Protein AF-A0A6G1SB23-F1 (afdb_monomer)

pLDDT: mean 74.41, std 27.85, range [24.0, 98.88]

Sequence (438 aa):
SGSYIVFDTTGQRRIGVFKPKDEEPYGRLNPKWTKWMHKLCCPCCFGRSCLVPNQGYLSEASAYVVDRKLKLGIVPKTRVVRLFSKTFNYSAIDRAKANTKREVSERFPKVGKHFNRIGLPPKVGSFQLFVENYEDAAIWLRRFEEFPPEPDVKAEFQRQFERLVILDYIIRNTDRGNDNWLIYYDVKPTKTVNGHTGSINNAKSARMGAGDPSNSTVVVVNEAPSSIATSNNLILDTGSTPPSAPSPGDKPKDQSMSQQIVTGDIVGGSQSNEQNNQAGGGDVTSQPEPPVIRIAAIDNGLAFPFKHPDEWRAYPYYWAWLPYAKIPFSQESRKQFYPLLTDMNFVQELCDELYEVFSKDGGFDKKVFEKQMSVLRGQILNLTQALKEGKTPFQLVQMPPILVERRPTSSANRGRLRSMTDNFTQSFQKTAPFFTWC

Organism: NCBI:txid561515

Solvent-accessible surface area (backbone atoms only — not comparable to full-atom values): 27534 Å² total; per-residue (Å²): 130,48,66,41,83,36,55,45,97,84,64,79,47,72,53,23,41,39,30,39,36,49,48,32,93,65,11,86,75,43,84,52,70,67,54,58,56,40,54,74,77,39,70,82,81,68,76,67,86,35,45,70,81,63,42,33,31,51,24,32,21,42,50,24,50,52,25,60,76,71,65,58,79,28,42,52,65,30,38,74,45,74,51,64,56,93,86,55,96,68,55,71,65,52,52,50,53,20,50,52,45,43,52,45,26,73,76,36,55,80,62,30,74,71,49,95,68,73,51,67,75,64,42,50,20,17,37,28,45,53,76,82,84,53,42,44,30,52,59,53,56,57,46,38,73,80,53,66,65,56,72,69,52,45,52,46,43,50,54,43,48,52,44,50,52,54,51,39,49,38,41,47,40,50,62,45,47,51,73,39,28,27,36,31,69,50,82,70,81,74,82,77,80,86,86,78,94,74,89,78,75,93,73,89,85,84,84,90,87,90,90,87,89,84,88,87,84,89,88,88,85,88,83,86,87,80,90,84,88,85,88,88,88,84,86,88,89,81,88,80,86,87,90,85,85,85,88,86,88,83,85,88,88,83,84,89,86,88,83,85,91,86,88,85,88,89,90,87,87,84,90,87,83,91,82,88,82,82,90,79,95,68,87,76,77,74,70,80,76,76,68,50,62,48,49,38,55,46,81,43,41,53,31,55,27,46,44,80,60,55,82,97,54,61,49,64,60,51,60,48,79,39,76,75,16,72,44,51,58,50,72,65,57,31,68,65,45,38,65,51,59,68,33,65,65,55,52,48,50,51,53,51,59,45,46,70,55,52,65,72,42,94,82,57,49,72,72,56,49,53,31,20,49,10,32,30,46,16,34,36,52,54,50,36,51,28,44,74,73,47,38,21,57,36,58,52,74,68,49,82,68,40,34,35,39,72,57,79,81,67,89,84,65,93,80,68,95,68,62,79,76,78,43,55,45,81,43,68,73,81,80,75,71,94,74,79,86,128

Radius of gyration: 32.88 Å; Cα contacts (8 Å, |Δi|>4): 496; chains: 1; bounding box: 88×98×89 Å

Nearest PDB structures (foldseek):
  4hnd-assembly1_A  TM=9.185E-01  e=6.916E-35  Homo sapiens
  5i0n-assembly1_A  TM=6.750E-01  e=3.448E-31  Homo sapiens
  4pla-assembly1_A  TM=6.593E-01  e=2.216E-31  Homo sapiens
  4yc4-assembly1_A  TM=6.651E-01  e=5.366E-31  Homo sapiens
  4wtv-assembly2_B  TM=6.373E-01  e=1.952E-29  Homo sapiens

Secondary structure (DSSP, 8-state):
---EEEE-TTSSSEEEEEEEGGGSTTSTT---HHHHHHHHH-TTTSS-TTSPTT-HHHHHHHHHHHHHHHT---SPPEEEEEE--TTS---HHHHHHHHHHHHHHHH-HHHHTT-S--SPPPEEEEEEE--SS-EEHHHHHHHHHHSPPPHHHHHHHHHHHHHHHHHHHHTT-S---TTSEEEEEE-PPP------------------------------------------------------------------------------------------------PPPPPEEEEEE---TT---SSPPPGGG----GGGGSGGGGSPPPHHHHHHHHHHHH-HHHHHHHHHHHHHHHTTSTT--HHHHHHHHHHHHHHHHHHHHHHHHT--HHHHHTSPPEEEEEPP--TT-TT----GGGGEEEEE-----S----

Mean predicted aligned error: 15.55 Å

Foldseek 3Di:
DQKDFDDDPVNPDGWWIWGFLQSPCQHPLNDDPVVVVCCVPPVPPDDQPLDDPSCLQLLLQLLVLVCVLLVLPFAAHKDKDWDDDPPHDDDPVQVVVLVVLVVCCVVPVVVNVPPPDHHGGTTIGMIGTDDPQWDQQVVVLVVCVVPPDDPVQVVVVLSQVVSVLLSCLLQVFLDADSRQKIKHWDPDDDPPPDDDDDDDDDDDDDDDDDDDDDDDDDDDDDDDDDDDDDDDDDDDDDDDDDDDDDDDDDDDDDDDDDDDDDDDDDDDDDDDDDDDDDDDDDDPPPDPPDIDMHMHRHSSSRTLGLAQGAPVRRSDNNCLPPPSQQAFDDPVCLVSPLVQLPDPVNLVVSLVVSCVSQVPDPPRDPVSSQSSSQQSNQSSVLVNVSSVVRHGSNVSRVDFRKGKHFAPPDPPDPDDDDDPVVGIDIDGDDRDPPDDDD

InterPro domains:
  IPR000403 Phosphatidylinositol 3-/4-kinase, catalytic domain [PF00454] (4-188)
  IPR000403 Phosphatidylinositol 3-/4-kinase, catalytic domain [PF00454] (294-374)
  IPR000403 Phosphatidylinositol 3-/4-kinase, catalytic domain [PS50290] (1-406)
  IPR039756 Type II phosphatidylinositol 4-kinase Lsb6/PI4K2 [PTHR12865] (1-438)

Structure (mmCIF, N/CA/C/O backbone):
data_AF-A0A6G1SB23-F1
#
_entry.id   AF-A0A6G1SB23-F1
#
loop_
_atom_site.group_PDB
_atom_site.id
_atom_site.type_symbol
_atom_site.label_atom_id
_atom_site.label_alt_id
_atom_site.label_comp_id
_atom_site.label_asym_id
_atom_site.label_entity_id
_atom_site.label_seq_id
_atom_site.pdbx_PDB_ins_code
_atom_site.Cartn_x
_atom_site.Cartn_y
_atom_site.Cartn_z
_atom_site.occupancy
_atom_site.B_iso_or_equiv
_atom_site.auth_seq_id
_atom_site.auth_comp_id
_atom_site.auth_asym_id
_atom_site.auth_atom_id
_atom_site.pdbx_PDB_model_num
ATOM 1 N N . SER A 1 1 ? 4.198 10.194 -16.851 1.00 59.84 1 SER A N 1
ATOM 2 C CA . SER A 1 1 ? 3.520 9.203 -15.994 1.00 59.84 1 SER A CA 1
ATOM 3 C C . SER A 1 1 ? 4.201 7.861 -16.219 1.00 59.84 1 SER A C 1
ATOM 5 O O . SER A 1 1 ? 4.374 7.481 -17.364 1.00 59.84 1 SER A O 1
ATOM 7 N N . GLY A 1 2 ? 4.695 7.204 -15.164 1.00 85.56 2 GLY A N 1
ATOM 8 C CA . GLY A 1 2 ? 5.437 5.930 -15.246 1.00 85.56 2 GLY A CA 1
ATOM 9 C C . GLY A 1 2 ? 4.544 4.699 -15.051 1.00 85.56 2 GLY A C 1
ATOM 10 O O . GLY A 1 2 ? 4.944 3.758 -14.375 1.00 85.56 2 GLY A O 1
ATOM 11 N N . SER A 1 3 ? 3.317 4.741 -15.574 1.00 93.25 3 SER A N 1
ATOM 12 C CA . SER A 1 3 ? 2.281 3.720 -15.372 1.00 93.25 3 SER A CA 1
ATOM 13 C C . SER A 1 3 ? 1.598 3.419 -16.701 1.00 93.25 3 SER A C 1
ATOM 15 O O . SER A 1 3 ? 1.282 4.343 -17.448 1.00 93.25 3 SER A O 1
ATOM 17 N N . TYR A 1 4 ? 1.339 2.143 -16.974 1.00 96.38 4 TYR A N 1
ATOM 18 C CA . TYR A 1 4 ? 0.784 1.665 -18.238 1.00 96.38 4 TYR A CA 1
ATOM 19 C C . TYR A 1 4 ? -0.434 0.783 -17.988 1.00 96.38 4 TYR A C 1
ATOM 21 O O . TYR A 1 4 ? -0.367 -0.138 -17.176 1.00 96.38 4 TYR A O 1
ATOM 29 N N . ILE A 1 5 ? -1.524 1.023 -18.716 1.00 96.88 5 ILE A N 1
ATOM 30 C CA . ILE A 1 5 ? -2.647 0.083 -18.777 1.00 96.88 5 ILE A CA 1
ATOM 31 C C . ILE A 1 5 ? -2.253 -1.046 -19.727 1.00 96.88 5 ILE A C 1
ATOM 33 O O . ILE A 1 5 ? -1.847 -0.801 -20.863 1.00 96.88 5 ILE A O 1
ATOM 37 N N . VAL A 1 6 ? -2.356 -2.280 -19.248 1.00 97.06 6 VAL A N 1
ATOM 38 C CA . VAL A 1 6 ? -2.087 -3.486 -20.024 1.00 97.06 6 VAL A CA 1
ATOM 39 C C . VAL A 1 6 ? -3.413 -4.062 -20.492 1.00 97.06 6 VAL A C 1
ATOM 41 O O . VAL A 1 6 ? -4.337 -4.233 -19.694 1.00 97.06 6 VAL A O 1
ATOM 44 N N . PHE A 1 7 ? -3.486 -4.352 -21.786 1.00 96.50 7 PHE A N 1
ATOM 45 C CA . PHE A 1 7 ? -4.643 -4.956 -22.431 1.00 96.50 7 PHE A CA 1
ATOM 46 C C . PHE A 1 7 ? -4.407 -6.446 -22.685 1.00 96.50 7 PHE A C 1
ATOM 48 O O . PHE A 1 7 ? -3.265 -6.913 -22.700 1.00 96.50 7 PHE A O 1
ATOM 55 N N . ASP A 1 8 ? -5.494 -7.187 -22.852 1.00 94.62 8 ASP A N 1
ATOM 56 C CA . ASP A 1 8 ? -5.469 -8.563 -23.330 1.00 94.62 8 ASP A CA 1
ATOM 57 C C . ASP A 1 8 ? -4.979 -8.660 -24.789 1.00 94.62 8 ASP A C 1
ATOM 59 O O . ASP A 1 8 ? -4.670 -7.663 -25.444 1.00 94.62 8 ASP A O 1
ATOM 63 N N . THR A 1 9 ? -4.902 -9.881 -25.320 1.00 91.81 9 THR A N 1
ATOM 64 C CA . THR A 1 9 ? -4.435 -10.121 -26.695 1.00 91.81 9 THR A CA 1
ATOM 65 C C . THR A 1 9 ? -5.366 -9.541 -27.759 1.00 91.81 9 THR A C 1
ATOM 67 O O . THR A 1 9 ? -4.907 -9.287 -28.870 1.00 91.81 9 THR A O 1
ATOM 70 N N . THR A 1 10 ? -6.644 -9.313 -27.436 1.00 93.81 10 THR A N 1
ATOM 71 C CA . THR A 1 10 ? -7.612 -8.682 -28.347 1.00 93.81 10 THR A CA 1
ATOM 72 C C . THR A 1 10 ? -7.514 -7.154 -28.350 1.00 93.81 10 THR A C 1
ATOM 74 O O . THR A 1 10 ? -8.002 -6.510 -29.276 1.00 93.81 10 THR A O 1
ATOM 77 N N . GLY A 1 11 ? -6.878 -6.563 -27.333 1.00 90.69 11 GLY A N 1
ATOM 78 C CA . GLY A 1 11 ? -6.785 -5.116 -27.151 1.00 90.69 11 GLY A CA 1
ATOM 79 C C . GLY A 1 11 ? -8.066 -4.471 -26.614 1.00 90.69 11 GLY A C 1
ATOM 80 O O . GLY A 1 11 ? -8.110 -3.251 -26.471 1.00 90.69 11 GLY A O 1
ATOM 81 N N . GLN A 1 12 ? -9.104 -5.256 -26.314 1.00 91.12 12 GLN A N 1
ATOM 82 C CA . GLN A 1 12 ? -10.407 -4.740 -25.891 1.00 91.12 12 GLN A CA 1
ATOM 83 C C . GLN A 1 12 ? -10.517 -4.631 -24.373 1.00 91.12 12 GLN A C 1
ATOM 85 O O . GLN A 1 12 ? -11.154 -3.709 -23.860 1.00 91.12 12 GLN A O 1
ATOM 90 N N . ARG A 1 13 ? -9.880 -5.547 -23.635 1.00 94.62 13 ARG A N 1
ATOM 91 C CA . ARG A 1 13 ? -10.046 -5.645 -22.185 1.00 94.62 13 ARG A CA 1
ATOM 92 C C . ARG A 1 13 ? -8.802 -5.177 -21.449 1.00 94.62 13 ARG A C 1
ATOM 94 O O . ARG A 1 13 ? -7.698 -5.649 -21.708 1.00 94.62 13 ARG A O 1
ATOM 101 N N . ARG A 1 14 ? -8.986 -4.296 -20.463 1.00 96.62 14 ARG A N 1
ATOM 102 C CA . ARG A 1 14 ? -7.931 -3.906 -19.516 1.00 96.62 14 ARG A CA 1
ATOM 103 C C . ARG A 1 14 ? -7.713 -5.050 -18.527 1.00 96.62 14 ARG A C 1
ATOM 105 O O . ARG A 1 14 ? -8.637 -5.427 -17.818 1.00 96.62 14 ARG A O 1
ATOM 112 N N . ILE A 1 15 ? -6.503 -5.596 -18.471 1.00 97.00 15 ILE A N 1
ATOM 113 C CA . ILE A 1 15 ? -6.169 -6.734 -17.596 1.00 97.00 15 ILE A CA 1
ATOM 114 C C . ILE A 1 15 ? -5.328 -6.328 -16.388 1.00 97.00 15 ILE A C 1
ATOM 116 O O . ILE A 1 15 ? -5.325 -7.019 -15.368 1.00 97.00 15 ILE A O 1
ATOM 120 N N . GLY A 1 16 ? -4.611 -5.209 -16.478 1.00 97.38 16 GLY A N 1
ATOM 121 C CA . GLY A 1 16 ? -3.770 -4.758 -15.382 1.00 97.38 16 GLY A CA 1
ATOM 122 C C . GLY A 1 16 ? -3.152 -3.389 -15.580 1.00 97.38 16 GLY A C 1
ATOM 123 O O . GLY A 1 16 ? -3.244 -2.780 -16.644 1.00 97.38 16 GLY A O 1
ATOM 124 N N . VAL A 1 17 ? -2.489 -2.927 -14.529 1.00 97.75 17 VAL A N 1
ATOM 125 C CA . VAL A 1 17 ? -1.650 -1.734 -14.526 1.00 97.75 17 VAL A CA 1
ATOM 126 C C . VAL A 1 17 ? -0.216 -2.170 -14.266 1.00 97.75 17 VAL A C 1
ATOM 128 O O . VAL A 1 17 ? 0.064 -2.845 -13.275 1.00 97.75 17 VAL A O 1
ATOM 131 N N . PHE A 1 18 ? 0.695 -1.785 -15.158 1.00 98.19 18 PHE A N 1
ATOM 132 C CA . PHE A 1 18 ? 2.123 -2.044 -15.036 1.00 98.19 18 PHE A CA 1
ATOM 133 C C . PHE A 1 18 ? 2.889 -0.756 -14.724 1.00 98.19 18 PHE A C 1
ATOM 135 O O . PHE A 1 18 ? 2.779 0.221 -15.468 1.00 98.19 18 PHE A O 1
ATOM 142 N N . LYS A 1 19 ? 3.688 -0.754 -13.651 1.00 96.31 19 LYS A N 1
ATOM 143 C CA . LYS A 1 19 ? 4.552 0.371 -13.253 1.00 96.31 19 LYS A CA 1
ATOM 144 C C . LYS A 1 19 ? 6.025 -0.066 -13.294 1.00 96.31 19 LYS A C 1
ATOM 146 O O . LYS A 1 19 ? 6.456 -0.809 -12.405 1.00 96.31 19 LYS A O 1
ATOM 15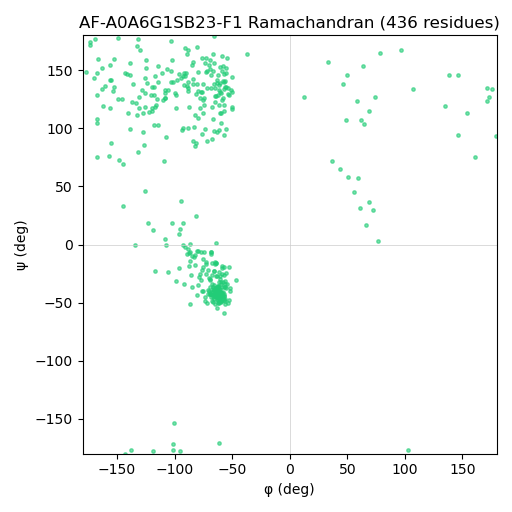1 N N . PRO A 1 20 ? 6.807 0.318 -14.323 1.00 95.81 20 PRO A N 1
ATOM 152 C CA . PRO A 1 20 ? 8.205 -0.081 -14.449 1.00 95.81 20 PRO A CA 1
ATOM 153 C C . PRO A 1 20 ? 9.092 0.633 -13.425 1.00 95.81 20 PRO A C 1
ATOM 155 O O . PRO A 1 20 ? 9.042 1.856 -13.301 1.00 95.81 20 PRO A O 1
ATOM 158 N N . LYS A 1 21 ? 9.982 -0.119 -12.767 1.00 93.19 21 LYS A N 1
ATOM 159 C CA . LYS A 1 21 ? 10.948 0.396 -11.781 1.00 93.19 21 LYS A CA 1
ATOM 160 C C . LYS A 1 21 ? 11.764 1.565 -12.335 1.00 93.19 21 LYS A C 1
ATOM 162 O O . LYS A 1 21 ? 11.947 2.584 -11.686 1.00 93.19 21 LYS A O 1
ATOM 167 N N . ASP A 1 22 ? 12.296 1.423 -13.544 1.00 88.88 22 ASP A N 1
ATOM 168 C CA . ASP A 1 22 ? 13.233 2.386 -14.129 1.00 88.88 22 ASP A CA 1
ATOM 169 C C . ASP A 1 22 ? 12.585 3.699 -14.602 1.00 88.88 22 ASP A C 1
ATOM 171 O O . ASP A 1 22 ? 13.314 4.636 -14.938 1.00 88.88 22 ASP A O 1
ATOM 175 N N . GLU A 1 23 ? 11.253 3.783 -14.566 1.00 88.12 23 GLU A N 1
ATOM 176 C CA . GLU A 1 23 ? 10.449 4.957 -14.929 1.00 88.12 23 GLU A CA 1
ATOM 177 C C . GLU A 1 23 ? 9.815 5.664 -13.720 1.00 88.12 23 GLU A C 1
ATOM 179 O O . GLU A 1 23 ? 9.149 6.692 -13.875 1.00 88.12 23 GLU A O 1
ATOM 184 N N . GLU A 1 24 ? 10.045 5.158 -12.504 1.00 81.06 24 GLU A N 1
ATOM 185 C CA . GLU A 1 24 ? 9.634 5.821 -11.268 1.00 81.06 24 GLU A CA 1
ATOM 186 C C . GLU A 1 24 ? 10.259 7.233 -11.147 1.00 81.06 24 GLU A C 1
ATOM 188 O O . GLU A 1 24 ? 11.266 7.548 -11.794 1.00 81.06 24 GLU A O 1
ATOM 193 N N . PRO A 1 25 ? 9.730 8.126 -10.284 1.00 67.00 25 PRO A N 1
ATOM 194 C CA . PRO A 1 25 ? 10.291 9.465 -10.063 1.00 67.00 25 PRO A CA 1
ATOM 195 C C . PRO A 1 25 ? 11.791 9.511 -9.711 1.00 67.00 25 PRO A C 1
ATOM 197 O O . PRO A 1 25 ? 12.402 10.577 -9.836 1.00 67.00 25 PRO A O 1
ATOM 200 N N . TYR A 1 26 ? 12.358 8.391 -9.250 1.00 60.69 26 TYR A N 1
ATOM 201 C CA . TYR A 1 26 ? 13.776 8.196 -8.921 1.00 60.69 26 TYR A CA 1
ATOM 202 C C . TYR A 1 26 ? 14.452 7.108 -9.780 1.00 60.69 26 TYR A C 1
ATOM 204 O O . TYR A 1 26 ? 15.557 6.667 -9.460 1.00 60.69 26 TYR A O 1
ATOM 212 N N . GLY A 1 27 ? 13.794 6.661 -10.851 1.00 59.12 27 GLY A N 1
ATOM 213 C CA . GLY A 1 27 ? 14.318 5.680 -11.791 1.00 59.12 27 GLY A CA 1
ATOM 214 C C . GLY A 1 27 ? 15.462 6.242 -12.637 1.00 59.12 27 GLY A C 1
ATOM 215 O O . GLY A 1 27 ? 15.562 7.447 -12.874 1.00 59.12 27 GLY A O 1
ATOM 216 N N . ARG A 1 28 ? 16.341 5.353 -13.120 1.00 56.66 28 ARG A N 1
ATOM 217 C CA . ARG A 1 28 ? 17.533 5.721 -13.912 1.00 56.66 28 ARG A CA 1
ATOM 218 C C . ARG A 1 28 ? 17.192 6.479 -15.203 1.00 56.66 28 ARG A C 1
ATOM 220 O O . ARG A 1 28 ? 18.030 7.232 -15.685 1.00 56.66 28 ARG A O 1
ATOM 227 N N . LEU A 1 29 ? 15.987 6.285 -15.748 1.00 54.47 29 LEU A N 1
ATOM 228 C CA . LEU A 1 29 ? 15.516 6.919 -16.985 1.00 54.47 29 LEU A CA 1
ATOM 229 C C . LEU A 1 29 ? 14.670 8.178 -16.743 1.00 54.47 29 LEU A C 1
ATOM 231 O O . LEU A 1 29 ? 14.117 8.731 -17.691 1.00 54.47 29 LEU A O 1
ATOM 235 N N . ASN A 1 30 ? 14.596 8.664 -15.501 1.00 50.81 30 ASN A N 1
ATOM 236 C CA . ASN A 1 30 ? 14.005 9.957 -15.165 1.00 50.81 30 ASN A CA 1
ATOM 237 C C . ASN A 1 30 ? 15.107 10.949 -14.743 1.00 50.81 30 ASN A C 1
ATOM 239 O O . ASN A 1 30 ? 15.260 11.247 -13.552 1.00 50.81 30 ASN A O 1
ATOM 243 N N . PRO A 1 31 ? 15.932 11.438 -15.691 1.00 44.84 31 PRO A N 1
ATOM 244 C CA . PRO A 1 31 ? 17.004 12.365 -15.383 1.00 44.84 31 PRO A CA 1
ATOM 245 C C . PRO A 1 31 ? 16.391 13.733 -15.091 1.00 44.84 31 PRO A C 1
ATOM 247 O O . PRO A 1 31 ? 16.067 14.503 -15.989 1.00 44.84 31 PRO A O 1
ATOM 250 N N . LYS A 1 32 ? 16.245 14.073 -13.814 1.00 51.56 32 LYS A N 1
ATOM 251 C CA . LYS A 1 32 ? 16.096 15.471 -13.417 1.00 51.56 32 LYS A CA 1
ATOM 252 C C . LYS A 1 32 ? 17.386 15.900 -12.748 1.00 51.56 32 LYS A C 1
ATOM 254 O O . LYS A 1 32 ? 17.555 15.743 -11.545 1.00 51.56 32 LYS A O 1
ATOM 259 N N . TRP A 1 33 ? 18.285 16.461 -13.552 1.00 45.38 33 TRP A N 1
ATOM 260 C CA . TRP A 1 33 ? 19.438 17.253 -13.111 1.00 45.38 33 TRP A CA 1
ATOM 261 C C . TRP A 1 33 ? 19.028 18.303 -12.050 1.00 45.38 33 TRP A C 1
ATOM 263 O O . TRP A 1 33 ? 19.733 18.518 -11.067 1.00 45.38 33 TRP A O 1
ATOM 273 N N . THR A 1 34 ? 17.787 18.798 -12.130 1.00 50.88 34 THR A N 1
ATOM 274 C CA . THR A 1 34 ? 17.111 19.614 -11.108 1.00 50.88 34 THR A CA 1
ATOM 275 C C . THR A 1 34 ? 17.036 18.963 -9.721 1.00 50.88 34 THR A C 1
ATOM 277 O O . THR A 1 34 ? 17.180 19.652 -8.721 1.00 50.88 34 THR A O 1
ATOM 280 N N . LYS A 1 35 ? 16.897 17.637 -9.600 1.00 49.56 35 LYS A N 1
ATOM 281 C CA . LYS A 1 35 ? 16.864 16.954 -8.293 1.00 49.56 35 LYS A CA 1
ATOM 282 C C . LYS A 1 35 ? 18.247 16.770 -7.669 1.00 49.56 35 LYS A C 1
ATOM 284 O O . LYS A 1 35 ? 18.327 16.728 -6.449 1.00 49.56 35 LYS A O 1
ATOM 289 N N . TRP A 1 36 ? 19.319 16.673 -8.459 1.00 50.22 36 TRP A N 1
ATOM 290 C CA . TRP A 1 36 ? 20.687 16.647 -7.923 1.00 50.22 36 TRP A CA 1
ATOM 291 C C . TRP A 1 36 ? 21.065 18.014 -7.335 1.00 50.22 36 TRP A C 1
ATOM 293 O O . TRP A 1 36 ? 21.533 18.078 -6.202 1.00 50.22 36 TRP A O 1
ATOM 303 N N . MET A 1 37 ? 20.714 19.100 -8.033 1.00 46.34 37 MET A N 1
ATOM 304 C CA . MET A 1 37 ? 20.864 20.473 -7.535 1.00 46.34 37 MET A CA 1
ATOM 305 C C . MET A 1 37 ? 20.005 20.728 -6.279 1.00 46.34 37 MET A C 1
ATOM 307 O O . MET A 1 37 ? 20.477 21.297 -5.300 1.00 46.34 37 MET A O 1
ATOM 311 N N . HIS A 1 38 ? 18.773 20.205 -6.230 1.00 50.03 38 HIS A N 1
ATOM 312 C CA . HIS A 1 38 ? 17.917 20.299 -5.036 1.00 50.03 38 HIS A CA 1
ATOM 313 C C . HIS A 1 38 ? 18.415 19.447 -3.853 1.00 50.03 38 HIS A C 1
ATOM 315 O O . HIS A 1 38 ? 18.219 19.825 -2.701 1.00 50.03 38 HIS A O 1
ATOM 321 N N . LYS A 1 39 ? 19.084 18.317 -4.118 1.00 47.16 39 LYS A N 1
ATOM 322 C CA . LYS A 1 39 ? 19.685 17.445 -3.095 1.00 47.16 39 LYS A CA 1
ATOM 323 C C . LYS A 1 39 ? 20.942 18.062 -2.465 1.00 47.16 39 LYS A C 1
ATOM 325 O O . LYS A 1 39 ? 21.248 17.727 -1.326 1.00 47.16 39 LYS A O 1
ATOM 330 N N . LEU A 1 40 ? 21.630 18.958 -3.182 1.00 48.12 40 LEU A N 1
ATOM 331 C CA . LEU A 1 40 ? 22.772 19.731 -2.678 1.00 48.12 40 LEU A CA 1
ATOM 332 C C . LEU A 1 40 ? 22.352 21.014 -1.934 1.00 48.12 40 LEU A C 1
ATOM 334 O O . LEU A 1 40 ? 22.988 21.356 -0.945 1.00 48.12 40 LEU A O 1
ATOM 338 N N . CYS A 1 41 ? 21.290 21.707 -2.371 1.00 49.06 41 CYS A N 1
ATOM 339 C CA . CYS A 1 41 ? 20.902 23.012 -1.808 1.00 49.06 41 CYS A CA 1
ATOM 340 C C . CYS A 1 41 ? 19.802 22.965 -0.723 1.00 49.06 41 CYS A C 1
ATOM 342 O O . CYS A 1 41 ? 19.684 23.917 0.041 1.00 49.06 41 CYS A O 1
ATOM 344 N N . CYS A 1 42 ? 18.989 21.898 -0.634 1.00 43.91 42 CYS A N 1
ATOM 345 C CA . CYS A 1 42 ? 17.939 21.733 0.391 1.00 43.91 42 CYS A CA 1
ATOM 346 C C . CYS A 1 42 ? 17.575 20.242 0.612 1.00 43.91 42 CYS A C 1
ATOM 348 O O . CYS A 1 42 ? 16.520 19.779 0.160 1.00 43.91 42 CYS A O 1
ATOM 350 N N . PRO A 1 43 ? 18.416 19.461 1.318 1.00 44.66 43 PRO A N 1
ATOM 351 C CA . PRO A 1 43 ? 18.198 18.025 1.540 1.00 44.66 43 PRO A CA 1
ATOM 352 C C . PRO A 1 43 ? 16.942 17.692 2.370 1.00 44.66 43 PRO A C 1
ATOM 354 O O . PRO A 1 43 ? 16.476 16.554 2.332 1.00 44.66 43 PRO A O 1
ATOM 357 N N . CYS A 1 44 ? 16.362 18.667 3.077 1.00 47.94 44 CYS A N 1
ATOM 358 C CA . CYS A 1 44 ? 15.090 18.533 3.788 1.00 47.94 44 CYS A CA 1
ATOM 359 C C . CYS A 1 44 ? 13.860 18.800 2.898 1.00 47.94 44 CYS A C 1
ATOM 361 O O . CYS A 1 44 ? 12.815 18.220 3.136 1.00 47.94 44 CYS A O 1
ATOM 363 N N . CYS A 1 45 ? 13.926 19.588 1.825 1.00 42.50 45 CYS A N 1
ATOM 364 C CA . CYS A 1 45 ? 12.694 20.055 1.165 1.00 42.50 45 CYS A CA 1
ATOM 365 C C . CYS A 1 45 ? 12.115 19.093 0.105 1.00 42.50 45 CYS A C 1
ATOM 367 O O . CYS A 1 45 ? 10.958 19.240 -0.295 1.00 42.50 45 CYS A O 1
ATOM 369 N N . PHE A 1 46 ? 12.860 18.077 -0.354 1.00 46.50 46 PHE A N 1
ATOM 370 C CA . PHE A 1 46 ? 12.482 17.331 -1.564 1.00 46.50 46 PHE A CA 1
ATOM 371 C C . PHE A 1 46 ? 12.496 15.802 -1.416 1.00 46.50 46 PHE A C 1
ATOM 373 O O . PHE A 1 46 ? 13.537 15.170 -1.266 1.00 46.50 46 PHE A O 1
ATOM 380 N N . GLY A 1 47 ? 11.313 15.200 -1.592 1.00 58.12 47 GLY A N 1
ATOM 381 C CA . GLY A 1 47 ? 11.087 13.752 -1.567 1.00 58.12 47 GLY A CA 1
ATOM 382 C C . GLY A 1 47 ? 10.596 13.205 -0.227 1.00 58.12 47 GLY A C 1
ATOM 383 O O . GLY A 1 47 ? 10.624 13.884 0.797 1.00 58.12 47 GLY A O 1
ATOM 384 N N . ARG A 1 48 ? 10.130 11.952 -0.243 1.00 76.25 48 ARG A N 1
ATOM 385 C CA . ARG A 1 48 ? 9.752 11.223 0.971 1.00 76.25 48 ARG A CA 1
ATOM 386 C C . ARG A 1 48 ? 10.994 10.627 1.628 1.00 76.25 48 ARG A C 1
ATOM 388 O O . ARG A 1 48 ? 11.340 9.485 1.359 1.00 76.25 48 ARG A O 1
ATOM 395 N N . SER A 1 49 ? 11.684 11.420 2.453 1.00 81.88 49 SER A N 1
ATOM 396 C CA . SER A 1 49 ? 12.974 11.073 3.087 1.00 81.88 49 SER A CA 1
ATOM 397 C C . SER A 1 49 ? 12.944 9.812 3.961 1.00 81.88 49 SER A C 1
ATOM 399 O O . SER A 1 49 ? 13.996 9.248 4.244 1.00 81.88 49 SER A O 1
ATOM 401 N N . CYS A 1 50 ? 11.761 9.365 4.384 1.00 89.50 50 CYS A N 1
ATOM 402 C CA . CYS A 1 50 ? 11.548 8.129 5.133 1.00 89.50 50 CYS A CA 1
ATOM 403 C C . CYS A 1 50 ? 11.379 6.876 4.252 1.00 89.50 50 CYS A C 1
ATOM 405 O O . CYS A 1 50 ? 11.308 5.774 4.794 1.00 89.50 50 CYS A O 1
ATOM 407 N N . LEU A 1 51 ? 11.309 7.017 2.921 1.00 91.06 51 LEU A N 1
ATOM 408 C CA . LEU A 1 51 ? 11.155 5.911 1.971 1.00 91.06 51 LEU A CA 1
ATOM 409 C C . LEU A 1 51 ? 12.474 5.576 1.271 1.00 91.06 51 LEU A C 1
ATOM 411 O O . LEU A 1 51 ? 13.300 6.449 0.994 1.00 91.06 51 LEU A O 1
ATOM 415 N N . VAL A 1 52 ? 12.641 4.300 0.925 1.00 89.50 52 VAL A N 1
ATOM 416 C CA . VAL A 1 52 ? 13.762 3.849 0.096 1.00 89.50 52 VAL A CA 1
ATOM 417 C C . VAL A 1 52 ? 13.518 4.280 -1.359 1.00 89.50 52 VAL A C 1
ATOM 419 O O . VAL A 1 52 ? 12.457 3.981 -1.912 1.00 89.50 52 VAL A O 1
ATOM 422 N N . PRO A 1 53 ? 14.460 4.984 -2.014 1.00 87.31 53 PRO A N 1
ATOM 423 C CA . PRO A 1 53 ? 14.287 5.395 -3.404 1.00 87.31 53 PRO A CA 1
ATOM 424 C C . PRO A 1 53 ? 14.168 4.199 -4.357 1.00 87.31 53 PRO A C 1
ATOM 426 O O . PRO A 1 53 ? 14.875 3.207 -4.199 1.00 87.31 53 PRO A O 1
ATOM 429 N N . ASN A 1 54 ? 13.364 4.348 -5.417 1.00 88.44 54 ASN A N 1
ATOM 430 C CA . ASN A 1 54 ? 13.309 3.413 -6.552 1.00 88.44 54 ASN A CA 1
ATOM 431 C C . ASN A 1 54 ? 12.892 1.969 -6.180 1.00 88.44 54 ASN A C 1
ATOM 433 O O . ASN A 1 54 ? 13.360 0.998 -6.784 1.00 88.44 54 ASN A O 1
ATOM 437 N N . GLN A 1 55 ? 12.048 1.838 -5.153 1.00 92.69 55 GLN A N 1
ATOM 438 C CA . GLN A 1 55 ? 11.454 0.581 -4.686 1.00 92.69 55 GLN A CA 1
ATOM 439 C C . GLN A 1 55 ? 9.914 0.634 -4.673 1.00 92.69 55 GLN A C 1
ATOM 441 O O . GLN A 1 55 ? 9.277 -0.193 -4.018 1.00 92.69 55 GLN A O 1
ATOM 446 N N . GLY A 1 56 ? 9.290 1.575 -5.396 1.00 94.56 56 GLY A N 1
ATOM 447 C CA . GLY A 1 56 ? 7.832 1.729 -5.385 1.00 94.56 56 GLY A CA 1
ATOM 448 C C . GLY A 1 56 ? 7.110 0.476 -5.876 1.00 94.56 56 GLY A C 1
ATOM 449 O O . GLY A 1 56 ? 6.168 0.002 -5.247 1.00 94.56 56 GLY A O 1
ATOM 450 N N . TYR A 1 57 ? 7.626 -0.157 -6.925 1.00 96.44 57 TYR A N 1
ATOM 451 C CA . TYR A 1 57 ? 7.110 -1.423 -7.437 1.00 96.44 57 TYR A CA 1
ATOM 452 C C . TYR A 1 57 ? 7.164 -2.592 -6.423 1.00 96.44 57 TYR A C 1
ATOM 454 O O . TYR A 1 57 ? 6.321 -3.491 -6.473 1.00 96.44 57 TYR A O 1
ATOM 462 N N . LEU A 1 58 ? 8.130 -2.596 -5.492 1.00 97.81 58 LEU A N 1
ATOM 463 C CA . LEU A 1 58 ? 8.185 -3.577 -4.397 1.00 97.81 58 LEU A CA 1
ATOM 464 C C . LEU A 1 58 ? 7.146 -3.254 -3.334 1.00 97.81 58 LEU A C 1
ATOM 466 O O . LEU A 1 58 ? 6.507 -4.172 -2.830 1.00 97.81 58 LEU A O 1
ATOM 470 N N . SER A 1 59 ? 6.965 -1.968 -3.030 1.00 98.06 59 SER A N 1
ATOM 471 C CA . SER A 1 59 ? 5.924 -1.468 -2.129 1.00 98.06 59 SER A CA 1
ATOM 472 C C . SER A 1 59 ? 4.529 -1.898 -2.617 1.00 98.06 59 SER A C 1
ATOM 474 O O . SER A 1 59 ? 3.791 -2.547 -1.877 1.00 98.06 59 SER A O 1
ATOM 476 N N . GLU A 1 60 ? 4.240 -1.717 -3.913 1.00 98.12 60 GLU A N 1
ATOM 477 C CA . GLU A 1 60 ? 3.009 -2.187 -4.575 1.00 98.12 60 GLU A CA 1
ATOM 478 C C . GLU A 1 60 ? 2.785 -3.701 -4.426 1.00 98.12 60 GLU A C 1
ATOM 480 O O . GLU A 1 60 ? 1.716 -4.157 -4.016 1.00 98.12 60 GLU A O 1
ATOM 485 N N . ALA A 1 61 ? 3.799 -4.510 -4.751 1.00 98.62 61 ALA A N 1
ATOM 486 C CA . ALA A 1 61 ? 3.696 -5.966 -4.657 1.00 98.62 61 ALA A CA 1
ATOM 487 C C . ALA A 1 61 ? 3.572 -6.453 -3.202 1.00 98.62 61 ALA A C 1
ATOM 489 O O . ALA A 1 61 ? 2.881 -7.438 -2.935 1.00 98.62 61 ALA A O 1
ATOM 490 N N . SER A 1 62 ? 4.230 -5.764 -2.271 1.00 98.75 62 SER A N 1
ATOM 491 C CA . SER A 1 62 ? 4.267 -6.106 -0.848 1.00 98.75 62 SER A CA 1
ATOM 492 C C . SER A 1 62 ? 2.980 -5.728 -0.121 1.00 98.75 62 SER A C 1
ATOM 494 O O . SER A 1 62 ? 2.566 -6.453 0.781 1.00 98.75 62 SER A O 1
ATOM 496 N N . ALA A 1 63 ? 2.281 -4.674 -0.552 1.00 98.81 63 ALA A N 1
ATOM 497 C CA . ALA A 1 63 ? 0.936 -4.375 -0.062 1.00 98.81 63 ALA A CA 1
ATOM 498 C C . ALA A 1 63 ? -0.024 -5.553 -0.307 1.00 98.81 63 ALA A C 1
ATOM 500 O O . ALA A 1 63 ? -0.766 -5.943 0.590 1.00 98.81 63 ALA A O 1
ATOM 501 N N . TYR A 1 64 ? 0.067 -6.208 -1.473 1.00 98.81 64 TYR A N 1
ATOM 502 C CA . TYR A 1 64 ? -0.705 -7.425 -1.743 1.00 98.81 64 TYR A CA 1
ATOM 503 C C . TYR A 1 64 ? -0.229 -8.647 -0.928 1.00 98.81 64 TYR A C 1
ATOM 505 O O . TYR A 1 64 ? -1.023 -9.536 -0.621 1.00 98.81 64 TYR A O 1
ATOM 513 N N . VAL A 1 65 ? 1.054 -8.723 -0.549 1.00 98.88 65 VAL A N 1
ATOM 514 C CA . VAL A 1 65 ? 1.533 -9.763 0.386 1.00 98.88 65 VAL A CA 1
ATOM 515 C C . VAL A 1 65 ? 0.856 -9.606 1.747 1.00 98.88 65 VAL A C 1
ATOM 517 O O . VAL A 1 65 ? 0.315 -10.588 2.255 1.00 98.88 65 VAL A O 1
ATOM 520 N N . VAL A 1 66 ? 0.819 -8.382 2.284 1.00 98.88 66 VAL A N 1
ATOM 521 C CA . VAL A 1 66 ? 0.151 -8.056 3.556 1.00 98.88 66 VAL A CA 1
ATOM 522 C C . VAL A 1 66 ? -1.354 -8.327 3.471 1.00 98.88 66 VAL A C 1
ATOM 524 O O . VAL A 1 66 ? -1.888 -9.031 4.327 1.00 98.88 66 VAL A O 1
ATOM 527 N N . ASP A 1 67 ? -2.018 -7.856 2.410 1.00 98.81 67 ASP A N 1
ATOM 528 C CA . ASP A 1 67 ? -3.443 -8.107 2.144 1.00 98.81 67 ASP A CA 1
ATOM 529 C C . ASP A 1 67 ? -3.781 -9.602 2.164 1.00 98.81 67 ASP A C 1
ATOM 531 O O . ASP A 1 67 ? -4.677 -10.030 2.895 1.00 98.81 67 ASP A O 1
ATOM 535 N N . ARG A 1 68 ? -3.012 -10.412 1.426 1.00 98.62 68 ARG A N 1
ATOM 536 C CA . ARG A 1 68 ? -3.197 -11.864 1.369 1.00 98.62 68 ARG A CA 1
ATOM 537 C C . ARG A 1 68 ? -2.955 -12.519 2.726 1.00 98.62 68 ARG A C 1
ATOM 539 O O . ARG A 1 68 ? -3.733 -13.388 3.114 1.00 98.62 68 ARG A O 1
ATOM 546 N N . LYS A 1 69 ? -1.878 -12.144 3.426 1.00 98.56 69 LYS A N 1
ATOM 547 C CA . LYS A 1 69 ? -1.497 -12.750 4.713 1.00 98.56 69 LYS A CA 1
ATOM 548 C C . LYS A 1 69 ? -2.566 -12.500 5.781 1.00 98.56 69 LYS A C 1
ATOM 550 O O . LYS A 1 69 ? -2.885 -13.407 6.542 1.00 98.56 69 LYS A O 1
ATOM 555 N N . LEU A 1 70 ? -3.164 -11.307 5.783 1.00 98.31 70 LEU A N 1
ATOM 556 C CA . LEU A 1 70 ? -4.253 -10.917 6.688 1.00 98.31 70 LEU A CA 1
ATOM 557 C C . LEU A 1 70 ? -5.654 -11.281 6.173 1.00 98.31 70 LEU A C 1
ATOM 559 O O . LEU A 1 70 ? -6.627 -11.139 6.910 1.00 98.31 70 LEU A O 1
ATOM 563 N N . LYS A 1 71 ? -5.768 -11.764 4.930 1.00 98.38 71 LYS A N 1
ATOM 564 C CA . LYS A 1 71 ? -7.041 -12.058 4.250 1.00 98.38 71 LYS A CA 1
ATOM 565 C C . LYS A 1 71 ? -7.977 -10.838 4.210 1.00 98.38 71 LYS A C 1
ATOM 567 O O . LYS A 1 71 ? -9.166 -10.957 4.498 1.00 98.38 71 LYS A O 1
ATOM 572 N N . LEU A 1 72 ? -7.435 -9.666 3.869 1.00 98.44 72 LEU A N 1
ATOM 573 C CA . LEU A 1 72 ? -8.219 -8.429 3.744 1.00 98.44 72 LEU A CA 1
ATOM 574 C C . LEU A 1 72 ? -9.081 -8.450 2.472 1.00 98.44 72 LEU A C 1
ATOM 576 O O . LEU A 1 72 ? -10.275 -8.152 2.531 1.00 98.44 72 LEU A O 1
ATOM 580 N N . GLY A 1 73 ? -8.501 -8.868 1.341 1.00 98.31 73 GLY A N 1
ATOM 581 C CA . GLY A 1 73 ? -9.221 -9.013 0.075 1.00 98.31 73 GLY A CA 1
ATOM 582 C C . GLY A 1 73 ? -9.583 -7.680 -0.583 1.00 98.31 73 GLY A C 1
ATOM 583 O O . GLY A 1 73 ? -10.598 -7.611 -1.269 1.00 98.31 73 GLY A O 1
ATOM 584 N N . ILE A 1 74 ? -8.772 -6.642 -0.361 1.00 98.56 74 ILE A N 1
ATOM 585 C CA . ILE A 1 74 ? -8.993 -5.283 -0.876 1.00 98.56 74 ILE A CA 1
ATOM 586 C C . ILE A 1 74 ? -7.891 -4.826 -1.836 1.00 98.56 74 ILE A C 1
ATOM 588 O O . ILE A 1 74 ? -8.131 -3.943 -2.650 1.00 98.56 74 ILE A O 1
ATOM 592 N N . VAL A 1 75 ? -6.682 -5.392 -1.788 1.00 98.75 75 VAL A N 1
ATOM 593 C CA . VAL A 1 75 ? -5.621 -5.056 -2.753 1.00 98.75 75 VAL A CA 1
ATOM 594 C C . VAL A 1 75 ? -5.760 -5.959 -3.978 1.00 98.75 75 VAL A C 1
ATOM 596 O O . VAL A 1 75 ? -5.593 -7.178 -3.850 1.00 98.75 75 VAL A O 1
ATOM 599 N N . PRO A 1 76 ? -6.001 -5.419 -5.189 1.00 98.56 76 PRO A N 1
ATOM 600 C CA . PRO A 1 76 ? -5.993 -6.237 -6.393 1.00 98.56 76 PRO A CA 1
ATOM 601 C C . PRO A 1 76 ? -4.645 -6.946 -6.538 1.00 98.56 76 PRO A C 1
ATOM 603 O O . PRO A 1 76 ? -3.585 -6.371 -6.267 1.00 98.56 76 PRO A O 1
ATOM 606 N N . LYS A 1 77 ? -4.669 -8.217 -6.955 1.00 98.75 77 LYS A N 1
ATOM 607 C CA . LYS A 1 77 ? -3.470 -9.066 -6.991 1.00 98.75 77 LYS A CA 1
ATOM 608 C C . LYS A 1 77 ? -2.329 -8.357 -7.712 1.00 98.75 77 LYS A C 1
ATOM 610 O O . LYS A 1 77 ? -2.425 -8.062 -8.901 1.00 98.75 77 LYS A O 1
ATOM 615 N N . THR A 1 78 ? -1.246 -8.124 -6.974 1.00 98.69 78 THR A N 1
ATOM 616 C CA . THR A 1 78 ? -0.087 -7.371 -7.453 1.00 98.69 78 THR A CA 1
ATOM 617 C C . THR A 1 78 ? 1.190 -8.180 -7.275 1.00 98.69 78 THR A C 1
ATOM 619 O O . THR A 1 78 ? 1.442 -8.746 -6.208 1.00 98.69 78 THR A O 1
ATOM 622 N N . ARG A 1 79 ? 2.004 -8.282 -8.329 1.00 98.38 79 ARG A N 1
ATOM 623 C CA . ARG A 1 79 ? 3.276 -9.025 -8.319 1.00 98.38 79 ARG A CA 1
ATOM 624 C C . ARG A 1 79 ? 4.365 -8.266 -9.067 1.00 98.38 79 ARG A C 1
ATOM 626 O O . ARG A 1 79 ? 4.080 -7.466 -9.951 1.00 98.38 79 ARG A O 1
ATOM 633 N N . VAL A 1 80 ? 5.618 -8.560 -8.731 1.00 98.12 80 VAL A N 1
ATOM 634 C CA . VAL A 1 80 ? 6.771 -8.124 -9.525 1.00 98.12 80 VAL A CA 1
ATOM 635 C C . VAL A 1 80 ? 6.850 -8.988 -10.779 1.00 98.12 80 VAL A C 1
ATOM 637 O O . VAL A 1 80 ? 6.928 -10.212 -10.680 1.00 98.12 80 VAL A O 1
ATOM 640 N N . VAL A 1 81 ? 6.849 -8.359 -11.951 1.00 97.81 81 VAL A N 1
ATOM 641 C CA . VAL A 1 81 ? 6.938 -9.040 -13.249 1.00 97.81 81 V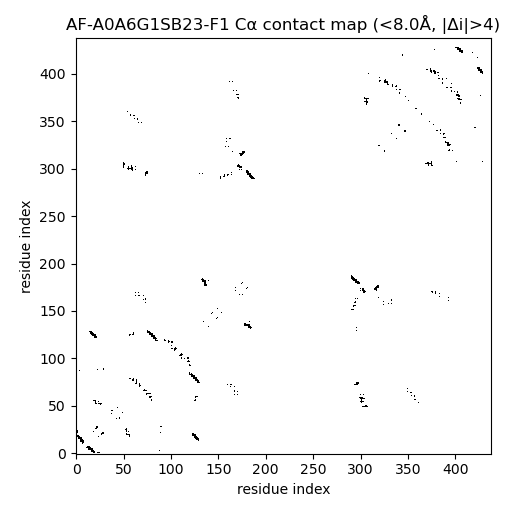AL A CA 1
ATOM 642 C C . VAL A 1 81 ? 7.981 -8.377 -14.144 1.00 97.81 81 VAL A C 1
ATOM 644 O O . VAL A 1 81 ? 8.503 -7.302 -13.843 1.00 97.81 81 VAL A O 1
ATOM 647 N N . ARG A 1 82 ? 8.285 -9.033 -15.266 1.00 97.12 82 ARG A N 1
ATOM 648 C CA . ARG A 1 82 ? 9.150 -8.516 -16.328 1.00 97.12 82 ARG A CA 1
ATOM 649 C C . ARG A 1 82 ? 8.350 -8.435 -17.620 1.00 97.12 82 ARG A C 1
ATOM 651 O O . ARG A 1 82 ? 7.962 -9.474 -18.141 1.00 97.12 82 ARG A O 1
ATOM 658 N N . LEU A 1 83 ? 8.129 -7.229 -18.133 1.00 96.44 83 LEU A N 1
ATOM 659 C CA . LEU A 1 83 ? 7.407 -6.999 -19.388 1.00 96.44 83 LEU A CA 1
ATOM 660 C C . LEU A 1 83 ? 8.251 -6.169 -20.348 1.00 96.44 83 LEU A C 1
ATOM 662 O O . LEU A 1 83 ? 9.064 -5.351 -19.927 1.00 96.44 83 LEU A O 1
ATOM 666 N N . PHE A 1 84 ? 8.035 -6.340 -21.646 1.00 94.31 84 PHE A N 1
ATOM 667 C CA . PHE A 1 84 ? 8.562 -5.446 -22.672 1.00 94.31 84 PHE A CA 1
ATOM 668 C C . PHE A 1 84 ? 7.405 -4.964 -23.547 1.00 94.31 84 PHE A C 1
ATOM 670 O O . PHE A 1 84 ? 6.480 -5.717 -23.831 1.00 94.31 84 PHE A O 1
ATOM 677 N N . SER A 1 85 ? 7.456 -3.709 -23.979 1.00 93.81 85 SER A N 1
ATOM 678 C CA . SER A 1 85 ? 6.484 -3.140 -24.913 1.00 93.81 85 SER A CA 1
ATOM 679 C C . SER A 1 85 ? 7.113 -1.970 -25.645 1.00 93.81 85 SER A C 1
ATOM 681 O O . SER A 1 85 ? 7.798 -1.165 -25.029 1.00 93.81 85 SER A O 1
ATOM 683 N N . LYS A 1 86 ? 6.838 -1.800 -26.940 1.00 92.69 86 LYS A N 1
ATOM 684 C CA . LYS A 1 86 ? 7.332 -0.637 -27.702 1.00 92.69 86 LYS A CA 1
ATOM 685 C C . LYS A 1 86 ? 6.891 0.705 -27.098 1.00 92.69 86 LYS A C 1
ATOM 687 O O . LYS A 1 86 ? 7.602 1.696 -27.288 1.00 92.69 86 LYS A O 1
ATOM 692 N N . THR A 1 87 ? 5.765 0.705 -26.376 1.00 93.38 87 THR A N 1
ATOM 693 C CA . THR A 1 87 ? 5.169 1.871 -25.708 1.00 93.38 87 THR A CA 1
ATOM 694 C C . THR A 1 87 ? 5.894 2.289 -24.432 1.00 93.38 87 THR A C 1
ATOM 696 O O . THR A 1 87 ? 5.742 3.435 -24.023 1.00 93.38 87 THR A O 1
ATOM 699 N N . PHE A 1 88 ? 6.696 1.412 -23.815 1.00 94.75 88 PHE A N 1
ATOM 700 C CA . PHE A 1 88 ? 7.470 1.786 -22.629 1.00 94.75 88 PHE A CA 1
ATOM 701 C C . PHE A 1 88 ? 8.589 2.772 -22.980 1.00 94.75 88 PHE A C 1
ATOM 703 O O . PHE A 1 88 ? 9.045 2.848 -24.130 1.00 94.75 88 PHE A O 1
ATOM 710 N N . ASN A 1 89 ? 9.074 3.508 -21.979 1.00 91.88 89 ASN A N 1
ATOM 711 C CA . ASN A 1 89 ? 10.125 4.499 -22.169 1.00 91.88 89 ASN A CA 1
ATOM 712 C C . ASN A 1 89 ? 11.517 3.845 -22.159 1.00 91.88 89 ASN A C 1
ATOM 714 O O . ASN A 1 89 ? 12.069 3.542 -21.103 1.00 91.88 89 ASN A O 1
ATOM 718 N N . TYR A 1 90 ? 12.101 3.631 -23.338 1.00 91.62 90 TYR A N 1
ATOM 719 C CA . TYR A 1 90 ? 13.466 3.120 -23.503 1.00 91.62 90 TYR A CA 1
ATOM 720 C C . TYR A 1 90 ? 14.436 4.201 -23.965 1.00 91.62 90 TYR A C 1
ATOM 722 O O . TYR A 1 90 ? 14.058 5.093 -24.726 1.00 91.62 90 TYR A O 1
ATOM 730 N N . SER A 1 91 ? 15.709 4.051 -23.585 1.00 90.19 91 SER A N 1
ATOM 731 C CA . SER A 1 91 ? 16.787 4.902 -24.090 1.00 90.19 91 SER A CA 1
ATOM 732 C C . SER A 1 91 ? 16.921 4.798 -25.617 1.00 90.19 91 SER A C 1
ATOM 734 O O . SER A 1 91 ? 16.621 3.759 -26.216 1.00 90.19 91 SER A O 1
ATOM 736 N N . ALA A 1 92 ? 17.424 5.860 -26.257 1.00 90.50 92 ALA A N 1
ATOM 737 C CA . ALA A 1 92 ? 17.698 5.857 -27.698 1.00 90.50 92 ALA A CA 1
ATOM 738 C C . ALA A 1 92 ? 18.641 4.705 -28.097 1.00 90.50 92 ALA A C 1
ATOM 740 O O . ALA A 1 92 ? 18.439 4.053 -29.119 1.00 90.50 92 ALA A O 1
ATOM 741 N N . ILE A 1 93 ? 19.614 4.396 -27.233 1.00 89.94 93 ILE A N 1
ATOM 742 C CA . ILE A 1 93 ? 20.568 3.300 -27.420 1.00 89.94 93 ILE A CA 1
ATOM 743 C C . ILE A 1 93 ? 19.860 1.940 -27.395 1.00 89.94 93 ILE A C 1
ATOM 745 O O . ILE A 1 93 ? 20.142 1.095 -28.242 1.00 89.94 93 ILE A O 1
ATOM 749 N N . ASP A 1 94 ? 18.939 1.709 -26.456 1.00 91.44 94 ASP A N 1
ATOM 750 C CA . ASP A 1 94 ? 18.198 0.443 -26.380 1.00 91.44 94 ASP A CA 1
ATOM 751 C C . ASP A 1 94 ? 17.315 0.229 -27.610 1.00 91.44 94 ASP A C 1
ATOM 753 O O . ASP A 1 94 ? 17.251 -0.886 -28.133 1.00 91.44 94 ASP A O 1
ATOM 757 N N . ARG A 1 95 ? 16.674 1.297 -28.107 1.00 92.12 95 ARG A N 1
ATOM 758 C CA . ARG A 1 95 ? 15.872 1.244 -29.338 1.00 92.12 95 ARG A CA 1
ATOM 759 C C . ARG A 1 95 ? 16.743 0.963 -30.563 1.00 92.12 95 ARG A C 1
ATOM 761 O O . ARG A 1 95 ? 16.420 0.056 -31.326 1.00 92.12 95 ARG A O 1
ATOM 768 N N . ALA A 1 96 ? 17.867 1.667 -30.711 1.00 90.75 96 ALA A N 1
ATOM 769 C CA . ALA A 1 96 ? 18.810 1.447 -31.807 1.00 90.75 96 ALA A CA 1
ATOM 770 C C . ALA A 1 96 ? 19.356 0.012 -31.797 1.00 90.75 96 ALA A C 1
ATOM 772 O O . ALA A 1 96 ? 19.256 -0.692 -32.796 1.00 90.75 96 ALA A O 1
ATOM 773 N N . LYS A 1 97 ? 19.820 -0.481 -30.639 1.00 90.31 97 LYS A N 1
ATOM 774 C CA . LYS A 1 97 ? 20.301 -1.864 -30.485 1.00 90.31 97 LYS A CA 1
ATOM 775 C C . LYS A 1 97 ? 19.233 -2.897 -30.838 1.00 90.31 97 LYS A C 1
ATOM 777 O O . LYS A 1 97 ? 19.557 -3.909 -31.456 1.00 90.31 97 LYS A O 1
ATOM 782 N N . ALA A 1 98 ? 17.982 -2.679 -30.430 1.00 90.50 98 ALA A N 1
ATOM 783 C CA . ALA A 1 98 ? 16.882 -3.583 -30.755 1.00 90.50 98 ALA A CA 1
ATOM 784 C C . ALA A 1 98 ? 16.605 -3.626 -32.268 1.00 90.50 98 ALA A C 1
ATOM 786 O O . ALA A 1 98 ? 16.439 -4.718 -32.813 1.00 90.50 98 ALA A O 1
ATOM 787 N N . ASN A 1 99 ? 16.617 -2.469 -32.938 1.00 89.12 99 ASN A N 1
ATOM 788 C CA . ASN A 1 99 ? 16.418 -2.365 -34.384 1.00 89.12 99 ASN A CA 1
ATOM 789 C C . ASN A 1 99 ? 17.574 -3.001 -35.164 1.00 89.12 99 ASN A C 1
ATOM 791 O O . ASN A 1 99 ? 17.328 -3.881 -35.982 1.00 89.12 99 ASN A O 1
ATOM 795 N N . THR A 1 100 ? 18.826 -2.661 -34.839 1.00 88.38 100 THR A N 1
ATOM 796 C CA . THR A 1 100 ? 20.009 -3.234 -35.499 1.00 88.38 100 THR A CA 1
ATOM 797 C C . THR A 1 100 ? 20.062 -4.751 -35.343 1.00 88.38 100 THR A C 1
ATOM 799 O O . THR A 1 100 ? 20.331 -5.460 -36.305 1.00 88.38 100 THR A O 1
ATOM 802 N N . LYS A 1 101 ? 19.764 -5.291 -34.152 1.00 88.62 101 LYS A N 1
ATOM 803 C CA . LYS A 1 101 ? 19.722 -6.751 -33.956 1.00 88.62 101 LYS A CA 1
ATOM 804 C C . LYS A 1 101 ? 18.635 -7.423 -34.787 1.00 88.62 101 LYS A C 1
ATOM 806 O O . LYS A 1 101 ? 18.855 -8.531 -35.265 1.00 88.62 101 LYS A O 1
ATOM 811 N N . ARG A 1 102 ? 17.482 -6.770 -34.952 1.00 88.25 102 ARG A N 1
ATOM 812 C CA . ARG A 1 102 ? 16.407 -7.263 -35.816 1.00 88.25 102 ARG A CA 1
ATOM 813 C C . ARG A 1 102 ? 16.857 -7.279 -37.278 1.00 88.25 102 ARG A C 1
ATOM 815 O O . ARG A 1 102 ? 16.813 -8.335 -37.892 1.00 88.25 102 ARG A O 1
ATOM 822 N N . GLU A 1 103 ? 17.388 -6.168 -37.780 1.00 88.56 103 GLU A N 1
ATOM 823 C CA . GLU A 1 103 ? 17.876 -6.047 -39.163 1.00 88.56 103 GLU A CA 1
ATOM 824 C C . GLU A 1 103 ? 19.006 -7.035 -39.473 1.00 88.56 103 GLU A C 1
ATOM 826 O O . GLU A 1 103 ? 18.980 -7.716 -40.494 1.00 88.56 103 GLU A O 1
ATOM 831 N N . VAL A 1 104 ? 19.985 -7.176 -38.573 1.00 88.69 104 VAL A N 1
ATOM 832 C CA . VAL A 1 104 ? 21.078 -8.148 -38.733 1.00 88.69 104 VAL A CA 1
ATOM 833 C C . VAL A 1 104 ? 20.546 -9.578 -38.705 1.00 88.69 104 VAL A C 1
ATOM 835 O O . VAL A 1 104 ? 21.032 -10.416 -39.459 1.00 88.69 104 VAL A O 1
ATOM 838 N N . SER A 1 105 ? 19.547 -9.874 -37.872 1.00 87.88 105 SER A N 1
ATOM 839 C CA . SER A 1 105 ? 18.938 -11.205 -37.838 1.00 87.88 105 SER A CA 1
ATOM 840 C C . SER A 1 105 ? 18.131 -11.518 -39.099 1.00 87.88 105 SER A C 1
ATOM 842 O O . SER A 1 105 ? 18.144 -12.665 -39.539 1.00 87.88 105 SER A O 1
ATOM 844 N N . GLU A 1 106 ? 17.440 -10.530 -39.671 1.00 89.25 106 GLU A N 1
ATOM 845 C CA . GLU A 1 106 ? 16.682 -10.663 -40.923 1.00 89.25 106 GLU A CA 1
ATOM 846 C C . GLU A 1 106 ? 17.626 -10.807 -42.127 1.00 89.25 106 GLU A C 1
ATOM 848 O O . GLU A 1 106 ? 17.421 -11.672 -42.976 1.00 89.25 106 GLU A O 1
ATOM 853 N N . ARG A 1 107 ? 18.708 -10.016 -42.170 1.00 89.56 107 ARG A N 1
ATOM 854 C CA . ARG A 1 107 ? 19.679 -10.007 -43.277 1.00 89.56 107 ARG A CA 1
ATOM 855 C C . ARG A 1 107 ? 20.683 -11.158 -43.219 1.00 89.56 107 ARG A C 1
ATOM 857 O O . ARG A 1 107 ? 21.088 -11.676 -44.256 1.00 89.56 107 ARG A O 1
ATOM 864 N N . PHE A 1 108 ? 21.089 -11.570 -42.020 1.00 89.81 108 PHE A N 1
ATOM 865 C CA . PHE A 1 108 ? 22.071 -12.631 -41.798 1.00 89.81 108 PHE A CA 1
ATOM 866 C C . PHE A 1 108 ? 21.565 -13.634 -40.749 1.00 89.81 108 PHE A C 1
ATOM 868 O O . PHE A 1 108 ? 22.023 -13.623 -39.600 1.00 89.81 108 PHE A O 1
ATOM 875 N N . PRO A 1 109 ? 20.682 -14.581 -41.129 1.00 85.12 109 PRO A N 1
ATOM 876 C CA . PRO A 1 109 ? 20.068 -15.518 -40.183 1.00 85.12 109 PRO A CA 1
ATOM 877 C C . PRO A 1 109 ? 21.075 -16.346 -39.371 1.00 85.12 109 PRO A C 1
ATOM 879 O O . PRO A 1 109 ? 20.832 -16.665 -38.209 1.00 85.12 109 PRO A O 1
ATOM 882 N N . LYS A 1 110 ? 22.245 -16.666 -39.947 1.00 84.38 110 LYS A N 1
ATOM 883 C CA . LYS A 1 110 ? 23.330 -17.372 -39.241 1.00 84.38 110 LYS A CA 1
ATOM 884 C C . LYS A 1 110 ? 23.903 -16.549 -38.080 1.00 84.38 110 LYS A C 1
ATOM 886 O O . LYS A 1 110 ? 24.191 -17.116 -37.034 1.00 84.38 110 LYS A O 1
ATOM 891 N N . VAL A 1 111 ? 24.019 -15.228 -38.231 1.00 77.19 111 VAL A N 1
ATOM 892 C CA . VAL A 1 111 ? 24.466 -14.310 -37.166 1.00 77.19 111 VAL A CA 1
ATOM 893 C C . VAL A 1 111 ? 23.336 -14.076 -36.162 1.00 77.19 111 VAL A C 1
ATOM 895 O O . VAL A 1 111 ? 23.571 -14.125 -34.958 1.00 77.19 111 VAL A O 1
ATOM 898 N N . GLY A 1 112 ? 22.096 -13.932 -36.642 1.00 76.88 112 GLY A N 1
ATOM 899 C CA . GLY A 1 112 ? 20.905 -13.767 -35.803 1.00 76.88 112 GLY A CA 1
ATOM 900 C C . GLY A 1 112 ? 20.704 -14.882 -34.773 1.00 76.88 112 GLY A C 1
ATOM 901 O O . GLY A 1 112 ? 20.370 -14.598 -33.626 1.00 76.88 112 GLY A O 1
ATOM 902 N N . LYS A 1 113 ? 21.008 -16.139 -35.135 1.00 80.62 113 LYS A N 1
ATOM 903 C CA . LYS A 1 113 ? 20.955 -17.299 -34.219 1.00 80.62 113 LYS A CA 1
ATOM 904 C C . LYS A 1 113 ? 21.863 -17.174 -32.987 1.00 80.62 113 LYS A C 1
ATOM 906 O O . LYS A 1 113 ? 21.618 -17.852 -31.997 1.00 80.62 113 LYS A O 1
ATOM 911 N N . HIS A 1 114 ? 22.879 -16.310 -33.030 1.00 82.12 114 HIS A N 1
ATOM 912 C CA . HIS A 1 114 ? 23.783 -16.057 -31.903 1.00 82.12 114 HIS A CA 1
ATOM 913 C C . HIS A 1 114 ? 23.279 -14.938 -30.979 1.00 82.12 114 HIS A C 1
ATOM 915 O O . HIS A 1 114 ? 23.844 -14.701 -29.910 1.00 82.12 114 HIS A O 1
ATOM 921 N N . PHE A 1 115 ? 22.221 -14.216 -31.361 1.00 83.62 115 PHE A N 1
ATOM 922 C CA . PHE A 1 115 ? 21.618 -13.224 -30.485 1.00 83.62 115 PHE A CA 1
ATOM 923 C C . PHE A 1 115 ? 20.708 -13.902 -29.464 1.00 83.62 115 PHE A C 1
ATOM 925 O O . PHE A 1 115 ? 19.583 -14.278 -29.769 1.00 83.62 115 PHE A O 1
ATOM 932 N N . ASN A 1 116 ? 21.142 -13.916 -28.202 1.00 77.94 116 ASN A N 1
ATOM 933 C CA . ASN A 1 116 ? 20.330 -14.395 -27.072 1.00 77.94 116 ASN A CA 1
ATOM 934 C C . ASN A 1 116 ? 18.982 -13.659 -26.921 1.00 77.94 116 ASN A C 1
ATOM 936 O O . ASN A 1 116 ? 18.084 -14.135 -26.234 1.00 77.94 116 ASN A O 1
ATOM 940 N N . ARG A 1 117 ? 18.848 -12.460 -27.508 1.00 78.69 117 ARG A N 1
ATOM 941 C CA . ARG A 1 117 ? 17.601 -11.688 -27.533 1.00 78.69 117 ARG A CA 1
ATOM 942 C C . ARG A 1 117 ? 17.552 -10.757 -28.737 1.00 78.69 117 ARG A C 1
ATOM 944 O O . ARG A 1 117 ? 18.471 -9.953 -28.933 1.00 78.69 117 ARG A O 1
ATOM 951 N N . ILE A 1 118 ? 16.424 -10.792 -29.438 1.00 81.62 118 ILE A N 1
ATOM 952 C CA . ILE A 1 118 ? 16.023 -9.821 -30.458 1.00 81.62 118 ILE A CA 1
ATOM 953 C C . ILE A 1 118 ? 14.871 -8.992 -29.870 1.00 81.62 118 ILE A C 1
ATOM 955 O O . ILE A 1 118 ? 13.956 -9.545 -29.266 1.00 81.62 118 ILE A O 1
ATOM 959 N N . GLY A 1 119 ? 14.937 -7.664 -29.992 1.00 87.69 119 GLY A N 1
ATOM 960 C CA . GLY A 1 119 ? 13.930 -6.747 -29.445 1.00 87.69 119 GLY A CA 1
ATOM 961 C C . GLY A 1 119 ? 14.328 -6.025 -28.150 1.00 87.69 119 GLY A C 1
ATOM 962 O O . GLY A 1 119 ? 15.463 -6.111 -27.665 1.00 87.69 119 GLY A O 1
ATOM 963 N N . LEU A 1 120 ? 13.375 -5.250 -27.621 1.00 92.56 120 LEU A N 1
ATOM 964 C CA . LEU A 1 120 ? 13.572 -4.360 -26.473 1.00 92.56 120 LEU A CA 1
ATOM 965 C C . LEU A 1 120 ? 13.811 -5.148 -25.169 1.00 92.56 120 LEU A C 1
ATOM 967 O O . LEU A 1 120 ? 13.249 -6.230 -24.989 1.00 92.56 120 LEU A O 1
ATOM 971 N N . PRO A 1 121 ? 14.639 -4.632 -24.239 1.00 92.69 121 PRO A N 1
ATOM 972 C CA . PRO A 1 121 ? 14.836 -5.272 -22.943 1.00 92.69 121 PRO A CA 1
ATOM 973 C C . PRO A 1 121 ? 13.541 -5.322 -22.121 1.00 92.69 121 PRO A C 1
ATOM 975 O O . PRO A 1 121 ? 12.829 -4.323 -22.063 1.00 92.69 121 PRO A O 1
ATOM 978 N N . PRO A 1 122 ? 13.240 -6.426 -21.417 1.00 95.12 122 PRO A N 1
ATOM 979 C CA . PRO A 1 122 ? 12.146 -6.426 -20.465 1.00 95.12 122 PRO A CA 1
ATOM 980 C C . PRO A 1 122 ? 12.487 -5.535 -19.269 1.00 95.12 122 PRO A C 1
ATOM 982 O O . PRO A 1 122 ? 13.584 -5.605 -18.709 1.00 95.12 122 PRO A O 1
ATOM 985 N N . LYS A 1 123 ? 11.520 -4.718 -18.871 1.00 95.69 123 LYS A N 1
ATOM 986 C CA . LYS A 1 123 ? 11.552 -3.886 -17.676 1.00 95.69 123 LYS A CA 1
ATOM 987 C C . LYS A 1 123 ? 10.940 -4.654 -16.514 1.00 95.69 123 LYS A C 1
ATOM 989 O O . LYS A 1 123 ? 9.922 -5.323 -16.672 1.00 95.69 123 LYS A O 1
ATOM 994 N N . VAL A 1 124 ? 11.581 -4.566 -15.352 1.00 96.75 124 VAL A N 1
ATOM 995 C CA . VAL A 1 124 ? 11.020 -5.051 -14.084 1.00 96.75 124 VAL A CA 1
ATOM 996 C C . VAL A 1 124 ? 10.056 -3.992 -13.559 1.00 96.75 124 VAL A C 1
ATOM 998 O O . VAL A 1 124 ? 10.375 -2.806 -13.613 1.00 96.75 124 VAL A O 1
ATOM 1001 N N . GLY A 1 125 ? 8.909 -4.404 -13.038 1.00 97.06 125 GLY A N 1
ATOM 1002 C CA . GLY A 1 125 ? 7.929 -3.496 -12.450 1.00 97.06 125 GLY A CA 1
ATOM 1003 C C . GLY A 1 125 ? 6.835 -4.239 -11.700 1.00 97.06 125 GLY A C 1
ATOM 1004 O O . GLY A 1 125 ? 6.811 -5.473 -11.689 1.00 97.06 125 GLY A O 1
ATOM 1005 N N . SER A 1 126 ? 5.930 -3.496 -11.073 1.00 98.19 126 SER A N 1
ATOM 1006 C CA . SER A 1 126 ? 4.739 -4.063 -10.449 1.00 98.19 126 SER A CA 1
ATOM 1007 C C . SER A 1 126 ? 3.658 -4.221 -11.505 1.00 98.19 126 SER A C 1
ATOM 1009 O O . SER A 1 126 ? 3.477 -3.352 -12.354 1.00 98.19 126 SER A O 1
ATOM 1011 N N . PHE A 1 127 ? 2.955 -5.345 -11.462 1.00 98.62 127 PHE A N 1
ATOM 1012 C CA . PHE A 1 127 ? 1.769 -5.601 -12.263 1.00 98.62 127 PHE A CA 1
ATOM 1013 C C . PHE A 1 127 ? 0.613 -5.902 -11.329 1.00 98.62 127 PHE A C 1
ATOM 1015 O O . PHE A 1 127 ? 0.644 -6.909 -10.616 1.00 98.62 127 PHE A O 1
ATOM 1022 N N . GLN A 1 128 ? -0.367 -5.010 -11.327 1.00 98.69 128 GLN A N 1
ATOM 1023 C CA . GLN A 1 128 ? -1.585 -5.088 -10.534 1.00 98.69 128 GLN A CA 1
ATOM 1024 C C . GLN A 1 128 ? -2.750 -5.453 -11.450 1.00 98.69 128 GLN A C 1
ATOM 1026 O O . GLN A 1 128 ? -2.883 -4.858 -12.518 1.00 98.69 128 GLN A O 1
ATOM 1031 N N . LEU A 1 129 ? -3.582 -6.419 -11.055 1.00 98.50 129 LEU A N 1
ATOM 1032 C CA . LEU A 1 129 ? -4.804 -6.731 -11.802 1.00 98.50 129 LEU A CA 1
ATOM 1033 C C . LEU A 1 129 ? -5.739 -5.520 -11.847 1.00 98.50 129 LEU A C 1
ATOM 1035 O O . LEU A 1 129 ? -5.913 -4.825 -10.848 1.00 98.50 129 LEU A O 1
ATOM 1039 N N . PHE A 1 130 ? -6.340 -5.291 -13.011 1.00 97.44 130 PHE A N 1
ATOM 1040 C CA . PHE A 1 130 ? -7.317 -4.226 -13.197 1.00 97.44 130 PHE A CA 1
ATOM 1041 C C . PHE A 1 130 ? -8.649 -4.629 -12.552 1.00 97.44 130 PHE A C 1
ATOM 1043 O O . PHE A 1 130 ? -9.068 -5.781 -12.674 1.00 97.44 130 PHE A O 1
ATOM 1050 N N . VAL A 1 131 ? -9.306 -3.689 -11.870 1.00 96.19 131 VAL A N 1
ATOM 1051 C CA . VAL A 1 131 ? -10.648 -3.878 -11.303 1.00 96.19 131 VAL A CA 1
ATOM 1052 C C . VAL A 1 131 ? -11.657 -3.071 -12.115 1.00 96.19 131 VAL A C 1
ATOM 1054 O O . VAL A 1 131 ? -11.463 -1.884 -12.360 1.00 96.19 131 VAL A O 1
ATOM 1057 N N . GLU A 1 132 ? -12.708 -3.733 -12.588 1.00 93.94 132 GLU A N 1
ATOM 1058 C CA . GLU A 1 132 ? -13.739 -3.137 -13.445 1.00 93.94 132 GLU A CA 1
ATOM 1059 C C . GLU A 1 132 ? -14.894 -2.589 -12.594 1.00 93.94 132 GLU A C 1
ATOM 1061 O O . GLU A 1 132 ? -15.227 -3.167 -11.562 1.00 93.94 132 GLU A O 1
ATOM 1066 N N . ASN A 1 133 ? -15.528 -1.504 -13.050 1.00 94.38 133 ASN A N 1
ATOM 1067 C CA . ASN A 1 133 ? -16.706 -0.877 -12.421 1.00 94.38 133 ASN A CA 1
ATOM 1068 C C . ASN A 1 133 ? -16.467 -0.247 -11.035 1.00 94.38 133 ASN A C 1
ATOM 1070 O O . ASN A 1 133 ? -17.412 0.026 -10.299 1.00 94.38 133 ASN A O 1
ATOM 1074 N N . TYR A 1 134 ? -15.209 -0.007 -10.677 1.00 96.44 134 TYR A N 1
ATOM 1075 C CA . TYR A 1 134 ? -14.837 0.765 -9.498 1.00 96.44 134 TYR A CA 1
ATOM 1076 C C . TYR A 1 134 ? -14.676 2.246 -9.862 1.00 96.44 134 TYR A C 1
ATOM 1078 O O . TYR A 1 134 ? -14.173 2.563 -10.937 1.00 96.44 134 TYR A O 1
ATOM 1086 N N . GLU A 1 135 ? -15.045 3.132 -8.941 1.00 95.81 135 GLU A N 1
ATOM 1087 C CA . GLU A 1 135 ? -14.872 4.587 -9.053 1.00 95.81 135 GLU A CA 1
ATOM 1088 C C . GLU A 1 135 ? -14.088 5.116 -7.849 1.00 95.81 135 GLU A C 1
ATOM 1090 O O . GLU A 1 135 ? -14.072 4.478 -6.790 1.00 95.81 135 GLU A O 1
ATOM 1095 N N . ASP A 1 136 ? -13.471 6.289 -7.982 1.00 95.88 136 ASP A N 1
ATOM 1096 C CA . ASP A 1 136 ? -12.719 6.928 -6.898 1.00 95.88 136 ASP A CA 1
ATOM 1097 C C . ASP A 1 136 ? -13.578 7.059 -5.637 1.00 95.88 136 ASP A C 1
ATOM 1099 O O . ASP A 1 136 ? -14.729 7.515 -5.682 1.00 95.88 136 ASP A O 1
ATOM 1103 N N . ALA A 1 137 ? -13.018 6.710 -4.477 1.00 97.19 137 ALA A N 1
ATOM 1104 C CA . ALA A 1 137 ? -13.764 6.784 -3.229 1.00 97.19 137 ALA A CA 1
ATOM 1105 C C . ALA A 1 137 ? -14.250 8.207 -2.935 1.00 97.19 137 ALA A C 1
ATOM 1107 O O . ALA A 1 137 ? -15.358 8.383 -2.437 1.00 97.19 137 ALA A O 1
ATOM 1108 N N . ALA A 1 138 ? -13.485 9.233 -3.316 1.00 95.75 138 ALA A N 1
ATOM 1109 C CA . ALA A 1 138 ? -13.901 10.629 -3.223 1.00 95.75 138 ALA A CA 1
ATOM 1110 C C . ALA A 1 138 ? -15.241 10.920 -3.930 1.00 95.75 138 ALA A C 1
ATOM 1112 O O . ALA A 1 138 ? -16.007 11.751 -3.443 1.00 95.75 138 ALA A O 1
ATOM 1113 N N . ILE A 1 139 ? -15.543 10.244 -5.045 1.00 95.31 139 ILE A N 1
ATOM 1114 C CA . ILE A 1 139 ? -16.809 10.403 -5.776 1.00 95.31 139 ILE A CA 1
ATOM 1115 C C . ILE A 1 139 ? -17.951 9.777 -4.973 1.00 95.31 139 ILE A C 1
ATOM 1117 O O . ILE A 1 139 ? -18.969 10.425 -4.727 1.00 95.31 139 ILE A O 1
ATOM 1121 N N . TRP A 1 140 ? -17.778 8.532 -4.530 1.00 95.38 140 TRP A N 1
ATOM 1122 C CA . TRP A 1 140 ? -18.799 7.808 -3.772 1.00 95.38 140 TRP A CA 1
ATOM 1123 C C . TRP A 1 140 ? -19.068 8.406 -2.394 1.00 95.38 140 TRP A C 1
ATOM 1125 O O . TRP A 1 140 ? -20.220 8.497 -1.990 1.00 95.38 140 TRP A O 1
ATOM 1135 N N . LEU A 1 141 ? -18.034 8.874 -1.696 1.00 95.50 141 LEU A N 1
ATOM 1136 C CA . LEU A 1 141 ? -18.178 9.523 -0.394 1.00 95.50 141 LEU A CA 1
ATOM 1137 C C . LEU A 1 141 ? -19.058 10.775 -0.482 1.00 95.50 141 LEU A C 1
ATOM 1139 O O . LEU A 1 141 ? -19.946 10.929 0.349 1.00 95.50 141 LEU A O 1
ATOM 1143 N N . ARG A 1 142 ? -18.888 11.607 -1.523 1.00 95.19 142 ARG A N 1
ATOM 1144 C CA . ARG A 1 142 ? -19.781 12.755 -1.778 1.00 95.19 142 ARG A CA 1
ATOM 1145 C C . ARG A 1 142 ? -21.212 12.307 -2.070 1.00 95.19 142 ARG A C 1
ATOM 1147 O O . ARG A 1 142 ? -22.153 12.891 -1.550 1.00 95.19 142 ARG A O 1
ATOM 1154 N N . ARG A 1 143 ? -21.389 11.241 -2.862 1.00 94.50 143 ARG A N 1
ATOM 1155 C CA . ARG A 1 143 ? -22.724 10.678 -3.135 1.00 94.50 143 ARG A CA 1
ATOM 1156 C C . ARG A 1 143 ? -23.401 10.159 -1.869 1.00 94.50 143 ARG A C 1
ATOM 1158 O O . ARG A 1 143 ? -24.600 10.332 -1.740 1.00 94.50 143 ARG A O 1
ATOM 1165 N N . PHE A 1 144 ? -22.659 9.559 -0.937 1.00 94.69 144 PHE A N 1
ATOM 1166 C CA . PHE A 1 144 ? -23.206 9.081 0.338 1.00 94.69 144 PHE A CA 1
ATOM 1167 C C . PHE A 1 144 ? -23.591 10.205 1.306 1.00 94.69 144 PHE A C 1
ATOM 1169 O O . PHE A 1 144 ? -24.400 9.969 2.199 1.00 94.69 144 PHE A O 1
ATOM 1176 N N . GLU A 1 145 ? -23.024 11.404 1.160 1.00 92.19 145 GLU A N 1
ATOM 1177 C CA . GLU A 1 145 ? -23.460 12.580 1.923 1.00 92.19 145 GLU A CA 1
ATOM 1178 C C . GLU A 1 145 ? -24.833 13.076 1.451 1.00 92.19 145 GLU A C 1
ATOM 1180 O O . GLU A 1 145 ? -25.664 13.443 2.277 1.00 92.19 145 GLU A O 1
ATOM 1185 N N . GLU A 1 146 ? -25.084 13.046 0.139 1.00 93.31 146 GLU A N 1
ATOM 1186 C CA . GLU A 1 146 ? -26.362 13.453 -0.459 1.00 93.31 146 GLU A CA 1
ATOM 1187 C C . GLU A 1 146 ? -27.429 12.348 -0.366 1.00 93.31 146 GLU A C 1
ATOM 1189 O O . GLU A 1 146 ? -28.571 12.600 0.014 1.00 93.31 146 GLU A O 1
ATOM 1194 N N . PHE A 1 147 ? -27.036 11.106 -0.656 1.00 91.69 147 PHE A N 1
ATOM 1195 C CA . PHE A 1 147 ? -27.880 9.913 -0.656 1.00 91.69 147 PHE A CA 1
ATOM 1196 C C . PHE A 1 147 ? -27.249 8.828 0.228 1.00 91.69 147 PHE A C 1
ATOM 1198 O O . PHE A 1 147 ? -26.508 7.967 -0.267 1.00 91.69 147 PHE A O 1
ATOM 1205 N N . PRO A 1 148 ? -27.510 8.855 1.548 1.00 91.81 148 PRO A N 1
ATOM 1206 C CA . PRO A 1 148 ? -26.956 7.875 2.469 1.00 91.81 148 PRO A CA 1
ATOM 1207 C C . PRO A 1 148 ? -27.324 6.439 2.065 1.00 91.81 148 PRO A C 1
ATOM 1209 O O . PRO A 1 148 ? -28.493 6.171 1.777 1.00 91.81 148 PRO A O 1
ATOM 1212 N N . PRO A 1 149 ? -26.358 5.503 2.056 1.00 90.88 149 PRO A N 1
ATOM 1213 C CA . PRO A 1 149 ? -26.636 4.110 1.737 1.00 90.88 149 PRO A CA 1
ATOM 1214 C C . PRO A 1 149 ? -27.527 3.469 2.807 1.00 90.88 149 PRO A C 1
ATOM 1216 O O . PRO A 1 149 ? -27.526 3.890 3.969 1.00 90.88 149 PRO A O 1
ATOM 1219 N N . GLU A 1 150 ? -28.247 2.414 2.420 1.00 92.00 150 GLU A N 1
ATOM 1220 C CA . GLU A 1 150 ? -29.058 1.618 3.344 1.00 92.00 150 GLU A CA 1
ATOM 1221 C C . GLU A 1 150 ? -28.214 1.079 4.518 1.00 92.00 150 GLU A C 1
ATOM 1223 O O . GLU A 1 150 ? -27.005 0.864 4.357 1.00 92.00 150 GLU A O 1
ATOM 1228 N N . PRO A 1 151 ? -28.811 0.838 5.704 1.00 92.44 151 PRO A N 1
ATOM 1229 C CA . PRO A 1 151 ? -28.070 0.436 6.902 1.00 92.44 151 PRO A CA 1
ATOM 1230 C C . PRO A 1 151 ? -27.143 -0.769 6.698 1.00 92.44 151 PRO A C 1
ATOM 1232 O O . PRO A 1 151 ? -26.002 -0.744 7.166 1.00 92.44 151 PRO A O 1
ATOM 1235 N N . ASP A 1 152 ? -27.591 -1.776 5.948 1.00 91.81 152 ASP A N 1
ATOM 1236 C CA . ASP A 1 152 ? -26.818 -2.992 5.682 1.00 91.81 152 ASP A CA 1
ATOM 1237 C C . ASP A 1 152 ? -25.602 -2.712 4.786 1.00 91.81 152 ASP A C 1
ATOM 1239 O O . ASP A 1 152 ? -24.485 -3.151 5.075 1.00 91.81 152 ASP A O 1
ATOM 1243 N N . VAL A 1 153 ? -25.782 -1.894 3.744 1.00 94.00 153 VAL A N 1
ATOM 1244 C CA . VAL A 1 153 ? -24.692 -1.439 2.865 1.00 94.00 153 VAL A CA 1
ATOM 1245 C C . VAL A 1 153 ? -23.702 -0.583 3.645 1.00 94.00 153 VAL A C 1
ATOM 1247 O O . VAL A 1 153 ? -22.491 -0.739 3.494 1.00 94.00 153 VAL A O 1
ATOM 1250 N N . LYS A 1 154 ? -24.191 0.305 4.515 1.00 94.88 154 LYS A N 1
ATOM 1251 C CA . LYS A 1 154 ? -23.346 1.134 5.379 1.00 94.88 154 LYS A CA 1
ATOM 1252 C C . LYS A 1 154 ? -22.503 0.277 6.327 1.00 94.88 154 LYS A C 1
ATOM 1254 O O . LYS A 1 154 ? -21.327 0.580 6.534 1.00 94.88 154 LYS A O 1
ATOM 1259 N N . ALA A 1 155 ? -23.076 -0.792 6.880 1.00 95.06 155 ALA A N 1
ATOM 1260 C CA . ALA A 1 155 ? -22.359 -1.738 7.728 1.00 95.06 155 ALA A CA 1
ATOM 1261 C C . ALA A 1 155 ? -21.286 -2.516 6.944 1.00 95.06 155 ALA A C 1
ATOM 1263 O O . ALA A 1 155 ? -20.155 -2.634 7.417 1.00 95.06 155 ALA A O 1
ATOM 1264 N N . GLU A 1 156 ? -21.585 -2.995 5.730 1.00 95.81 156 GLU A N 1
ATOM 1265 C CA . GLU A 1 156 ? -20.577 -3.623 4.859 1.00 95.81 156 GLU A CA 1
ATOM 1266 C C . GLU A 1 156 ? -19.467 -2.641 4.473 1.00 95.81 156 GLU A C 1
ATOM 1268 O O . GLU A 1 156 ? -18.285 -2.967 4.583 1.00 95.81 156 GLU A O 1
ATOM 1273 N N . PHE A 1 157 ? -19.823 -1.413 4.094 1.00 97.56 157 PHE A N 1
ATOM 1274 C CA . PHE A 1 157 ? -18.851 -0.373 3.783 1.00 97.56 157 PHE A CA 1
ATOM 1275 C C . PHE A 1 157 ? -17.910 -0.106 4.958 1.00 97.56 157 PHE A C 1
ATOM 1277 O O . PHE A 1 157 ? -16.698 -0.038 4.764 1.00 97.56 157 PHE A O 1
ATOM 1284 N N . GLN A 1 158 ? -18.443 -0.017 6.181 1.00 98.19 158 GLN A N 1
ATOM 1285 C CA . GLN A 1 158 ? -17.631 0.165 7.382 1.00 98.19 158 GLN A CA 1
ATOM 1286 C C . GLN A 1 158 ? -16.634 -0.988 7.569 1.00 98.19 158 GLN A C 1
ATOM 1288 O O . GLN A 1 158 ? -15.469 -0.743 7.881 1.00 98.19 158 GLN A O 1
ATOM 1293 N N . ARG A 1 159 ? -17.041 -2.239 7.320 1.00 97.88 159 ARG A N 1
ATOM 1294 C CA . ARG A 1 159 ? -16.141 -3.404 7.395 1.00 97.88 159 ARG A CA 1
ATOM 1295 C C . ARG A 1 159 ? -15.045 -3.362 6.331 1.00 97.88 159 ARG A C 1
ATOM 1297 O O . ARG A 1 159 ? -13.880 -3.612 6.640 1.00 97.88 159 ARG A O 1
ATOM 1304 N N . GLN A 1 160 ? -15.384 -3.000 5.095 1.00 98.31 160 GLN A N 1
ATOM 1305 C CA . GLN A 1 160 ? -14.403 -2.788 4.022 1.00 98.31 160 GLN A CA 1
ATOM 1306 C C . GLN A 1 160 ? -13.427 -1.654 4.379 1.00 98.31 160 GLN A C 1
ATOM 1308 O O . GLN A 1 160 ? -12.217 -1.774 4.172 1.00 98.31 160 GLN A O 1
ATOM 1313 N N . PHE A 1 161 ? -13.938 -0.565 4.954 1.00 98.75 161 PHE A N 1
ATOM 1314 C CA . PHE A 1 161 ? -13.153 0.592 5.373 1.00 98.75 161 PHE A CA 1
ATOM 1315 C C . PHE A 1 161 ? -12.165 0.240 6.491 1.00 98.75 161 PHE A C 1
ATOM 1317 O O . PHE A 1 161 ? -10.993 0.602 6.419 1.00 98.75 161 PHE A O 1
ATOM 1324 N N . GLU A 1 162 ? -12.587 -0.537 7.490 1.00 98.81 162 GLU A N 1
ATOM 1325 C CA . GLU A 1 162 ? -11.696 -1.033 8.546 1.00 98.81 162 GLU A CA 1
ATOM 1326 C C . GLU A 1 162 ? -10.539 -1.872 7.982 1.00 98.81 162 GLU A C 1
ATOM 1328 O O . GLU A 1 162 ? -9.405 -1.751 8.449 1.00 98.81 162 GLU A O 1
ATOM 1333 N N . ARG A 1 163 ? -10.781 -2.670 6.934 1.00 98.88 163 ARG A N 1
ATOM 1334 C CA . ARG A 1 163 ? -9.720 -3.425 6.246 1.00 98.88 163 ARG A CA 1
ATOM 1335 C C . ARG A 1 163 ? -8.720 -2.504 5.543 1.00 98.88 163 ARG A C 1
ATOM 1337 O O . ARG A 1 163 ? -7.519 -2.769 5.611 1.00 98.88 163 ARG A O 1
ATOM 1344 N N . LEU A 1 164 ? -9.185 -1.415 4.921 1.00 98.88 164 LEU A N 1
ATOM 1345 C CA . LEU A 1 164 ? -8.316 -0.381 4.337 1.00 98.88 164 LEU A CA 1
ATOM 1346 C C . LEU A 1 164 ? -7.444 0.280 5.410 1.00 98.88 164 LEU A C 1
ATOM 1348 O O . LEU A 1 164 ? -6.231 0.393 5.229 1.00 98.88 164 LEU A O 1
ATOM 1352 N N . VAL A 1 165 ? -8.046 0.652 6.544 1.00 98.81 165 VAL A N 1
ATOM 1353 C CA . VAL A 1 165 ? -7.342 1.223 7.702 1.00 98.81 165 VAL A CA 1
ATOM 1354 C C . VAL A 1 165 ? -6.241 0.282 8.186 1.00 98.81 165 VAL A C 1
ATOM 1356 O O . VAL A 1 165 ? -5.104 0.710 8.374 1.00 98.81 165 VAL A O 1
ATOM 1359 N N . ILE A 1 166 ? -6.562 -1.001 8.371 1.00 98.88 166 ILE A N 1
ATOM 1360 C CA . ILE A 1 166 ? -5.615 -2.017 8.847 1.00 98.88 166 ILE A CA 1
ATOM 1361 C C . ILE A 1 166 ? -4.442 -2.171 7.879 1.00 98.88 166 ILE A C 1
ATOM 1363 O O . ILE A 1 166 ? -3.290 -2.151 8.320 1.00 98.88 166 ILE A O 1
ATOM 1367 N N . LEU A 1 167 ? -4.716 -2.278 6.573 1.00 98.88 167 LEU A N 1
ATOM 1368 C CA . LEU A 1 167 ? -3.677 -2.351 5.546 1.00 98.88 167 LEU A CA 1
ATOM 1369 C C . LEU A 1 167 ? -2.749 -1.139 5.621 1.00 98.88 167 LEU A C 1
ATOM 1371 O O . LEU A 1 167 ? -1.544 -1.301 5.816 1.00 98.88 167 LEU A O 1
ATOM 1375 N N . ASP A 1 168 ? -3.311 0.063 5.470 1.00 98.75 168 ASP A N 1
ATOM 1376 C CA . ASP A 1 168 ? -2.543 1.303 5.379 1.00 98.75 168 ASP A CA 1
ATOM 1377 C C . ASP A 1 168 ? -1.740 1.573 6.645 1.00 98.75 168 ASP A C 1
ATOM 1379 O O . ASP A 1 168 ? -0.612 2.067 6.558 1.00 98.75 168 ASP A O 1
ATOM 1383 N N . TYR A 1 169 ? -2.298 1.236 7.810 1.00 98.81 169 TYR A N 1
ATOM 1384 C CA . TYR A 1 169 ? -1.606 1.411 9.074 1.00 98.81 169 TYR A CA 1
ATOM 1385 C C . TYR A 1 169 ? -0.409 0.466 9.190 1.00 98.81 169 TYR A C 1
ATOM 1387 O O . TYR A 1 169 ? 0.692 0.935 9.478 1.00 98.81 169 TYR A O 1
ATOM 1395 N N . ILE A 1 170 ? -0.579 -0.832 8.906 1.00 98.75 170 ILE A N 1
ATOM 1396 C CA . ILE A 1 170 ? 0.505 -1.828 8.996 1.00 98.75 170 ILE A CA 1
ATOM 1397 C C . ILE A 1 170 ? 1.652 -1.490 8.043 1.00 98.75 170 ILE A C 1
ATOM 1399 O O . ILE A 1 170 ? 2.815 -1.519 8.445 1.00 98.75 170 ILE A O 1
ATOM 1403 N N . ILE A 1 171 ? 1.344 -1.129 6.793 1.00 98.62 171 ILE A N 1
ATOM 1404 C CA . ILE A 1 171 ? 2.378 -0.790 5.802 1.00 98.62 171 ILE A CA 1
ATOM 1405 C C . ILE A 1 171 ? 2.919 0.637 5.969 1.00 98.62 171 ILE A C 1
ATOM 1407 O O . ILE A 1 171 ? 3.843 1.022 5.253 1.00 98.62 171 ILE A O 1
ATOM 1411 N N . ARG A 1 172 ? 2.337 1.429 6.881 1.00 98.25 172 ARG A N 1
ATOM 1412 C CA . ARG A 1 172 ? 2.537 2.877 7.028 1.00 98.25 172 ARG A CA 1
ATOM 1413 C C . ARG A 1 172 ? 2.527 3.574 5.667 1.00 98.25 172 ARG A C 1
ATOM 1415 O O . ARG A 1 172 ? 3.534 4.122 5.215 1.00 98.25 172 ARG A O 1
ATOM 1422 N N . ASN A 1 173 ? 1.377 3.529 4.999 1.00 97.38 173 ASN A N 1
ATOM 1423 C CA . ASN A 1 173 ? 1.197 4.222 3.730 1.00 97.38 173 ASN A CA 1
ATOM 1424 C C . ASN A 1 173 ? 1.372 5.740 3.926 1.00 97.38 173 ASN A C 1
ATOM 1426 O O . ASN A 1 173 ? 0.841 6.319 4.876 1.00 97.38 173 ASN A O 1
ATOM 1430 N N . THR A 1 174 ? 2.147 6.374 3.047 1.00 95.19 174 THR A N 1
ATOM 1431 C CA . THR A 1 174 ? 2.475 7.809 3.105 1.00 95.19 174 THR A CA 1
ATOM 1432 C C . THR A 1 174 ? 1.778 8.631 2.016 1.00 95.19 174 THR A C 1
ATOM 1434 O O . THR A 1 174 ? 2.072 9.823 1.865 1.00 95.19 174 THR A O 1
ATOM 1437 N N . ASP A 1 175 ? 0.898 8.004 1.228 1.00 93.94 175 ASP A N 1
ATOM 1438 C CA . ASP A 1 175 ? 0.204 8.641 0.103 1.00 93.94 175 ASP A CA 1
ATOM 1439 C C . ASP A 1 175 ? -1.235 8.143 -0.106 1.00 93.94 175 ASP A C 1
ATOM 1441 O O . ASP A 1 175 ? -1.719 8.063 -1.233 1.00 93.94 175 ASP A O 1
ATOM 1445 N N . ARG A 1 176 ? -1.952 7.790 0.969 1.00 95.50 176 ARG A N 1
ATOM 1446 C CA . ARG A 1 176 ? -3.374 7.439 0.850 1.00 95.50 176 ARG A CA 1
ATOM 1447 C C . ARG A 1 176 ? -4.261 8.684 0.862 1.00 95.50 176 ARG A C 1
ATOM 1449 O O . ARG A 1 176 ? -4.731 9.079 1.929 1.00 95.50 176 ARG A O 1
ATOM 1456 N N . GLY A 1 177 ? -4.508 9.257 -0.315 1.00 93.44 177 GLY A N 1
ATOM 1457 C CA . GLY A 1 177 ? -5.617 10.182 -0.579 1.00 93.44 177 GLY A CA 1
ATOM 1458 C C . GLY A 1 177 ? -6.948 9.452 -0.814 1.00 93.44 177 GLY A C 1
ATOM 1459 O O . GLY A 1 177 ? -6.962 8.229 -0.954 1.00 93.44 177 GLY A O 1
ATOM 1460 N N . ASN A 1 178 ? -8.070 10.183 -0.854 1.00 92.06 178 ASN A N 1
ATOM 1461 C CA . ASN A 1 178 ? -9.402 9.613 -1.144 1.00 92.06 178 ASN A CA 1
ATOM 1462 C C . ASN A 1 178 ? -9.643 9.302 -2.635 1.00 92.06 178 ASN A C 1
ATOM 1464 O O . ASN A 1 178 ? -10.655 8.713 -2.993 1.00 92.06 178 ASN A O 1
ATOM 1468 N N . ASP A 1 179 ? -8.706 9.691 -3.484 1.00 91.00 179 ASP A N 1
ATOM 1469 C CA . ASP A 1 179 ? -8.545 9.331 -4.893 1.00 91.00 179 ASP A CA 1
ATOM 1470 C C . ASP A 1 179 ? -7.729 8.037 -5.084 1.00 91.00 179 ASP A C 1
ATOM 1472 O O . ASP A 1 179 ? -7.835 7.374 -6.109 1.00 91.00 179 ASP A O 1
ATOM 1476 N N . ASN A 1 180 ? -6.963 7.614 -4.071 1.00 92.31 180 ASN A N 1
ATOM 1477 C CA . ASN A 1 180 ? -6.069 6.451 -4.158 1.00 92.31 180 ASN A CA 1
ATOM 1478 C C . ASN A 1 180 ? -6.696 5.148 -3.640 1.00 92.31 180 ASN A C 1
ATOM 1480 O O . ASN A 1 180 ? -5.999 4.167 -3.398 1.00 92.31 180 ASN A O 1
ATOM 1484 N N . TRP A 1 181 ? -8.004 5.103 -3.429 1.00 98.06 181 TRP A N 1
ATOM 1485 C CA . TRP A 1 181 ? -8.751 3.871 -3.184 1.00 98.06 181 TRP A CA 1
ATOM 1486 C C . TRP A 1 181 ? -10.106 3.993 -3.856 1.00 98.06 181 TRP A C 1
ATOM 1488 O O . TRP A 1 181 ? -10.648 5.089 -3.991 1.00 98.06 181 TRP A O 1
ATOM 1498 N N . LEU A 1 182 ? -10.624 2.865 -4.319 1.00 98.31 182 LEU A N 1
ATOM 1499 C CA . LEU A 1 182 ? -11.814 2.830 -5.148 1.00 98.31 182 LEU A CA 1
ATOM 1500 C C . LEU A 1 182 ? -12.958 2.132 -4.426 1.00 98.31 182 LEU A C 1
ATOM 1502 O O . LEU A 1 182 ? -12.732 1.244 -3.600 1.00 98.31 182 LEU A O 1
ATOM 1506 N N . ILE A 1 183 ? -14.183 2.489 -4.792 1.00 98.06 183 ILE A N 1
ATOM 1507 C CA . ILE A 1 183 ? -15.411 1.858 -4.316 1.00 98.06 183 ILE A CA 1
ATOM 1508 C C . ILE A 1 183 ? -16.172 1.299 -5.522 1.00 98.06 183 ILE A C 1
ATOM 1510 O O . ILE A 1 183 ? -16.429 1.999 -6.503 1.00 98.06 183 ILE A O 1
ATOM 1514 N N . TYR A 1 184 ? -16.534 0.025 -5.426 1.00 96.81 184 TYR A N 1
ATOM 1515 C CA . TYR A 1 184 ? -17.560 -0.600 -6.253 1.00 96.81 184 TYR A CA 1
ATOM 1516 C C . TYR A 1 184 ? -18.842 -0.642 -5.437 1.00 96.81 184 TYR A C 1
ATOM 1518 O O . TYR A 1 184 ? -18.820 -1.127 -4.304 1.00 96.81 184 TYR A O 1
ATOM 1526 N N . TYR A 1 185 ? -19.938 -0.157 -6.007 1.00 94.25 185 TYR A N 1
ATOM 1527 C CA . TYR A 1 185 ? -21.251 -0.241 -5.387 1.00 94.25 185 TYR A CA 1
ATOM 1528 C C . TYR A 1 185 ? -22.304 -0.549 -6.452 1.00 94.25 185 TYR A C 1
ATOM 1530 O O . TYR A 1 185 ? -22.547 0.264 -7.343 1.00 94.25 185 TYR A O 1
ATOM 1538 N N . ASP A 1 186 ? -22.890 -1.745 -6.365 1.00 87.44 186 ASP A N 1
ATOM 1539 C CA . ASP A 1 186 ? -23.964 -2.197 -7.251 1.00 87.44 186 ASP A CA 1
ATOM 1540 C C . ASP A 1 186 ? -25.322 -1.896 -6.618 1.00 87.44 186 ASP A C 1
ATOM 1542 O O . ASP A 1 186 ? -25.807 -2.627 -5.747 1.00 87.44 186 ASP A O 1
ATOM 1546 N N . VAL A 1 187 ? -25.920 -0.786 -7.046 1.00 73.12 187 VAL A N 1
ATOM 1547 C CA . VAL A 1 187 ? -27.293 -0.435 -6.690 1.00 73.12 187 VAL A CA 1
ATOM 1548 C C . VAL A 1 187 ? -28.213 -1.206 -7.626 1.00 73.12 187 VAL A C 1
ATOM 1550 O O . VAL A 1 187 ? -28.599 -0.710 -8.687 1.00 73.12 187 VAL A O 1
ATOM 1553 N N . LYS A 1 188 ? -28.573 -2.438 -7.258 1.00 65.38 188 LYS A N 1
ATOM 1554 C CA . LYS A 1 188 ? -29.633 -3.140 -7.984 1.00 65.38 188 LYS A CA 1
ATOM 1555 C C . LYS A 1 188 ? -30.941 -2.368 -7.773 1.00 65.38 188 LYS A C 1
ATOM 1557 O O . LYS A 1 188 ? -31.283 -2.083 -6.624 1.00 65.38 188 LYS A O 1
ATOM 1562 N N . PRO A 1 189 ? -31.678 -2.010 -8.839 1.00 52.62 189 PRO A N 1
ATOM 1563 C CA . PRO A 1 189 ? -32.955 -1.335 -8.684 1.00 52.62 189 PRO A CA 1
ATOM 1564 C C . PRO A 1 189 ? -33.899 -2.255 -7.910 1.00 52.62 189 PRO A C 1
ATOM 1566 O O . PRO A 1 189 ? -34.181 -3.380 -8.333 1.00 52.62 189 PRO A O 1
ATOM 1569 N N . THR A 1 190 ? -34.376 -1.789 -6.760 1.00 48.12 190 THR A N 1
ATOM 1570 C CA . THR A 1 190 ? -35.453 -2.453 -6.033 1.00 48.12 190 THR A CA 1
ATOM 1571 C C . THR A 1 190 ? -36.663 -2.515 -6.963 1.00 48.12 190 THR A C 1
ATOM 1573 O O . THR A 1 190 ? -37.094 -1.501 -7.515 1.00 48.12 190 THR A O 1
ATOM 1576 N N . LYS A 1 191 ? -37.202 -3.720 -7.201 1.00 40.94 191 LYS A N 1
ATOM 1577 C CA . LYS A 1 191 ? -38.491 -3.860 -7.888 1.00 40.94 191 LYS A CA 1
ATOM 1578 C C . LYS A 1 191 ? -39.523 -3.128 -7.035 1.00 40.94 191 LYS A C 1
ATOM 1580 O O . LYS A 1 191 ? -39.919 -3.616 -5.981 1.00 40.94 191 LYS A O 1
ATOM 1585 N N . THR A 1 192 ? -39.934 -1.952 -7.485 1.00 34.22 192 THR A N 1
ATOM 1586 C CA . THR A 1 192 ? -41.103 -1.255 -6.966 1.00 34.22 192 THR A CA 1
ATOM 1587 C C . THR A 1 192 ? -42.303 -2.172 -7.182 1.00 34.22 192 THR A C 1
ATOM 1589 O O . THR A 1 192 ? -42.675 -2.483 -8.312 1.00 34.22 192 THR A O 1
ATOM 1592 N N . VAL A 1 193 ? -42.885 -2.666 -6.090 1.00 38.00 193 VAL A N 1
ATOM 1593 C CA . VAL A 1 193 ? -44.207 -3.292 -6.125 1.00 38.00 193 VAL A CA 1
ATOM 1594 C C . VAL A 1 193 ? -45.203 -2.190 -6.505 1.00 38.00 193 VAL A C 1
ATOM 1596 O O . VAL A 1 193 ? -45.231 -1.131 -5.885 1.00 38.00 193 VAL A O 1
ATOM 1599 N N . ASN A 1 194 ? -45.937 -2.425 -7.593 1.00 37.00 194 ASN A N 1
ATOM 1600 C CA . ASN A 1 194 ? -46.798 -1.474 -8.296 1.00 37.00 194 ASN A CA 1
ATOM 1601 C C . ASN A 1 194 ? -47.790 -0.703 -7.413 1.00 37.00 194 ASN A C 1
ATOM 1603 O O . ASN A 1 194 ? -48.466 -1.285 -6.568 1.00 37.00 194 ASN A O 1
ATOM 1607 N N . GLY A 1 195 ? -48.016 0.562 -7.783 1.00 31.64 195 GLY A N 1
ATOM 1608 C CA . GLY A 1 195 ? -49.272 1.252 -7.501 1.00 31.64 195 GLY A CA 1
ATOM 1609 C C . GLY A 1 195 ? -49.188 2.772 -7.584 1.00 31.64 195 GLY A C 1
ATOM 1610 O O . GLY A 1 195 ? -49.171 3.414 -6.544 1.00 31.64 195 GLY A O 1
ATOM 1611 N N . HIS A 1 196 ? -49.134 3.338 -8.792 1.00 29.86 196 HIS A N 1
ATOM 1612 C CA . HIS A 1 196 ? -50.091 4.335 -9.308 1.00 29.86 196 HIS A CA 1
ATOM 1613 C C . HIS A 1 196 ? -49.602 4.867 -10.663 1.00 29.86 196 HIS A C 1
ATOM 1615 O O . HIS A 1 196 ? -48.465 5.296 -10.840 1.00 29.86 196 HIS A O 1
ATOM 1621 N N . THR A 1 197 ? -50.499 4.780 -11.636 1.00 38.56 197 THR A N 1
ATOM 1622 C CA . THR A 1 197 ? -50.382 5.269 -13.008 1.00 38.56 197 THR A CA 1
ATOM 1623 C C . THR A 1 197 ? -50.017 6.751 -13.067 1.00 38.56 197 THR A C 1
ATOM 1625 O O . THR A 1 197 ? -50.710 7.582 -12.487 1.00 38.56 197 THR A O 1
ATOM 1628 N N . GLY A 1 198 ? -48.993 7.081 -13.850 1.00 27.53 198 GLY A N 1
ATOM 1629 C CA . GLY A 1 198 ? -48.618 8.456 -14.164 1.00 27.53 198 GLY A CA 1
ATOM 1630 C C . GLY A 1 198 ? -47.616 8.491 -15.308 1.00 27.53 198 GLY A C 1
ATOM 1631 O O . GLY A 1 198 ? -46.425 8.677 -15.095 1.00 27.53 198 GLY A O 1
ATOM 1632 N N . SER A 1 199 ? -48.104 8.257 -16.525 1.00 32.75 199 SER A N 1
ATOM 1633 C CA . SER A 1 199 ? -47.348 8.461 -17.761 1.00 32.75 199 SER A CA 1
ATOM 1634 C C . SER A 1 199 ? -46.878 9.917 -17.828 1.00 32.75 199 SER A C 1
ATOM 1636 O O . SER A 1 199 ? -47.713 10.811 -17.942 1.00 32.75 199 SER A O 1
ATOM 1638 N N . ILE A 1 200 ? -45.569 10.173 -17.793 1.00 33.06 200 ILE A N 1
ATOM 1639 C CA . ILE A 1 200 ? -45.022 11.471 -18.202 1.00 33.06 200 ILE A CA 1
ATOM 1640 C C . ILE A 1 200 ? -44.183 11.248 -19.450 1.00 33.06 200 ILE A C 1
ATOM 1642 O O . ILE A 1 200 ? -43.073 10.722 -19.429 1.00 33.06 200 ILE A O 1
ATOM 1646 N N . ASN A 1 201 ? -44.810 11.633 -20.554 1.00 30.19 201 ASN A N 1
ATOM 1647 C CA . ASN A 1 201 ? -44.244 11.680 -21.881 1.00 30.19 201 ASN A CA 1
ATOM 1648 C C . ASN A 1 201 ? -43.087 12.680 -21.938 1.00 30.19 201 ASN A C 1
ATOM 1650 O O . ASN A 1 201 ? -43.174 13.794 -21.422 1.00 30.19 201 ASN A O 1
ATOM 1654 N N . ASN A 1 202 ? -42.055 12.299 -22.687 1.00 37.56 202 ASN A N 1
ATOM 1655 C CA . ASN A 1 202 ? -41.150 13.232 -23.341 1.00 37.56 202 ASN A CA 1
ATOM 1656 C C . ASN A 1 202 ? -41.965 14.270 -24.126 1.00 37.56 202 ASN A C 1
ATOM 1658 O O . ASN A 1 202 ? -42.630 13.923 -25.103 1.00 37.56 202 ASN A O 1
ATOM 1662 N N . ALA A 1 203 ? -41.868 15.542 -23.746 1.00 31.30 203 ALA A N 1
ATOM 1663 C CA . ALA A 1 203 ? -42.356 16.647 -24.554 1.00 31.30 203 ALA A CA 1
ATOM 1664 C C . ALA A 1 203 ? -41.293 17.744 -24.638 1.00 31.30 203 ALA A C 1
ATOM 1666 O O . ALA A 1 203 ? -40.977 18.437 -23.673 1.00 31.30 203 ALA A O 1
ATOM 1667 N N . LYS A 1 204 ? -40.759 17.881 -25.853 1.00 34.94 204 LYS A N 1
ATOM 1668 C CA . LYS A 1 204 ? -40.112 19.087 -26.363 1.00 34.94 204 LYS A CA 1
ATOM 1669 C C . LYS A 1 204 ? -41.055 20.274 -26.142 1.00 34.94 204 LYS A C 1
ATOM 1671 O O . LYS A 1 204 ? -42.218 20.187 -26.525 1.00 34.94 204 LYS A O 1
ATOM 1676 N N . SER A 1 205 ? -40.543 21.385 -25.619 1.00 28.33 205 SER A N 1
ATOM 1677 C CA . SER A 1 205 ? -41.244 22.668 -25.662 1.00 28.33 205 SER A CA 1
ATOM 1678 C C . SER A 1 205 ? -40.445 23.660 -26.495 1.00 28.33 205 SER A C 1
ATOM 1680 O O . SER A 1 205 ? -39.287 23.956 -26.205 1.00 28.33 205 SER A O 1
ATOM 1682 N N . ALA A 1 206 ? -41.089 24.142 -27.551 1.00 28.67 206 ALA A N 1
ATOM 1683 C CA . ALA A 1 206 ? -40.716 25.324 -28.298 1.00 28.67 206 ALA A CA 1
ATOM 1684 C C . ALA A 1 206 ? -41.867 26.335 -28.171 1.00 28.67 206 ALA A C 1
ATOM 1686 O O . ALA A 1 206 ? -43.014 25.951 -28.398 1.00 28.67 206 ALA A O 1
ATOM 1687 N N . ARG A 1 207 ? -41.523 27.614 -27.924 1.00 31.64 207 ARG A N 1
ATOM 1688 C CA . ARG A 1 207 ? -41.846 28.801 -28.764 1.00 31.64 207 ARG A CA 1
ATOM 1689 C C . ARG A 1 207 ? -42.355 30.057 -28.001 1.00 31.64 207 ARG A C 1
ATOM 1691 O O . ARG A 1 207 ? -43.423 30.007 -27.417 1.00 31.64 207 ARG A O 1
ATOM 1698 N N . MET A 1 208 ? -41.572 31.153 -28.147 1.00 29.50 208 MET A N 1
ATOM 1699 C CA . MET A 1 208 ? -41.857 32.614 -28.357 1.00 29.50 208 MET A CA 1
ATOM 1700 C C . MET A 1 208 ? -42.866 33.363 -27.456 1.00 29.50 208 MET A C 1
ATOM 1702 O O . MET A 1 208 ? -43.893 32.808 -27.112 1.00 29.50 208 MET A O 1
ATOM 1706 N N . GLY A 1 209 ? -42.737 34.655 -27.103 1.00 28.08 209 GLY A N 1
ATOM 1707 C CA . GLY A 1 209 ? -41.856 35.820 -27.389 1.00 28.08 209 GLY A CA 1
ATOM 1708 C C . GLY A 1 209 ? -42.290 36.963 -26.416 1.00 28.08 209 GLY A C 1
ATOM 1709 O O . GLY A 1 209 ? -43.282 36.778 -25.722 1.00 28.08 209 GLY A O 1
ATOM 1710 N N . ALA A 1 210 ? -41.668 38.135 -26.225 1.00 28.14 210 ALA A N 1
ATOM 1711 C CA . ALA A 1 210 ? -40.922 39.039 -27.103 1.00 28.14 210 ALA A CA 1
ATOM 1712 C C . ALA A 1 210 ? -40.136 40.105 -26.281 1.00 28.14 210 ALA A C 1
ATOM 1714 O O . ALA A 1 210 ? -40.518 40.397 -25.148 1.00 28.14 210 ALA A O 1
ATOM 1715 N N . GLY A 1 211 ? -39.105 40.723 -26.886 1.00 26.77 211 GLY A N 1
ATOM 1716 C CA . GLY A 1 211 ? -38.434 41.952 -26.414 1.00 26.77 211 GLY A CA 1
ATOM 1717 C C . GLY A 1 211 ? -36.919 42.005 -26.706 1.00 26.77 211 GLY A C 1
ATOM 1718 O O . GLY A 1 211 ? -36.139 41.471 -25.931 1.00 26.77 211 GLY A O 1
ATOM 1719 N N . ASP A 1 212 ? -36.532 42.633 -27.822 1.00 31.83 212 ASP A N 1
ATOM 1720 C CA . ASP A 1 212 ? -35.179 42.793 -28.429 1.00 31.83 212 ASP A CA 1
ATOM 1721 C C . ASP A 1 212 ? -34.592 44.214 -28.131 1.00 31.83 212 ASP A C 1
ATOM 1723 O O . ASP A 1 212 ? -35.346 45.010 -27.560 1.00 31.83 212 ASP A O 1
ATOM 1727 N N . PRO A 1 213 ? -33.400 44.688 -28.602 1.00 47.97 213 PRO A N 1
ATOM 1728 C CA . PRO A 1 213 ? -32.110 44.057 -28.982 1.00 47.97 213 PRO A CA 1
ATOM 1729 C C . PRO A 1 213 ? -30.844 44.716 -28.353 1.00 47.97 213 PRO A C 1
ATOM 1731 O O . PRO A 1 213 ? -30.854 45.870 -27.928 1.00 47.97 213 PRO A O 1
ATOM 1734 N N . SER A 1 214 ? -29.680 44.048 -28.452 1.00 28.09 214 SER A N 1
ATOM 1735 C CA . SER A 1 214 ? -28.440 44.660 -29.006 1.00 28.09 214 SER A CA 1
ATOM 1736 C C . SER A 1 214 ? -27.314 43.638 -29.300 1.00 28.09 214 SER A C 1
ATOM 1738 O O . SER A 1 214 ? -26.686 43.081 -28.408 1.00 28.09 214 SER A O 1
ATOM 1740 N N . ASN A 1 215 ? -27.103 43.418 -30.606 1.00 27.20 215 ASN A N 1
ATOM 1741 C CA . ASN A 1 215 ? -25.915 43.015 -31.389 1.00 27.20 215 ASN A CA 1
ATOM 1742 C C . ASN A 1 215 ? -24.624 42.477 -30.717 1.00 27.20 215 ASN A C 1
ATOM 1744 O O . ASN A 1 215 ? -23.915 43.229 -30.051 1.00 27.20 215 ASN A O 1
ATOM 1748 N N . SER A 1 216 ? -24.148 41.293 -31.154 1.00 28.67 216 SER A N 1
ATOM 1749 C CA . SER A 1 216 ? -23.111 41.141 -32.218 1.00 28.67 216 SER A CA 1
ATOM 1750 C C . SER A 1 216 ? -22.669 39.670 -32.447 1.00 28.67 216 SER A C 1
ATOM 1752 O O . SER A 1 216 ? -22.388 38.927 -31.512 1.00 28.67 216 SER A O 1
ATOM 1754 N N . THR A 1 217 ? -22.609 39.286 -33.726 1.00 25.84 217 THR A N 1
ATOM 1755 C CA . THR A 1 217 ? -22.299 38.001 -34.411 1.00 25.84 217 THR A CA 1
ATOM 1756 C C . THR A 1 217 ? -20.855 37.463 -34.253 1.00 25.84 217 THR A C 1
ATOM 1758 O O . THR A 1 217 ? -19.918 38.249 -34.261 1.00 25.84 217 THR A O 1
ATOM 1761 N N . VAL A 1 218 ? -20.647 36.160 -33.964 1.00 24.83 218 VAL A N 1
ATOM 1762 C CA . VAL A 1 218 ? -20.293 34.987 -34.837 1.00 24.83 218 VAL A CA 1
ATOM 1763 C C . VAL A 1 218 ? -18.991 35.092 -35.656 1.00 24.83 218 VAL A C 1
ATOM 1765 O O . VAL A 1 218 ? -18.945 35.953 -36.516 1.00 24.83 218 VAL A O 1
ATOM 1768 N N . VAL A 1 219 ? -18.045 34.134 -35.492 1.00 25.42 219 VAL A N 1
ATOM 1769 C CA . VAL A 1 219 ? -17.444 33.245 -36.541 1.00 25.42 219 VAL A CA 1
ATOM 1770 C C . VAL A 1 219 ? -16.737 32.033 -35.881 1.00 25.42 219 VAL A C 1
ATOM 1772 O O . VAL A 1 219 ? -15.966 32.190 -34.939 1.00 25.42 219 VAL A O 1
ATOM 1775 N N . VAL A 1 220 ? -16.988 30.826 -36.412 1.00 25.11 220 VAL A N 1
ATOM 1776 C CA . VAL A 1 220 ? -16.272 29.553 -36.168 1.00 25.11 220 VAL A CA 1
ATOM 1777 C C . VAL A 1 220 ? -15.336 29.284 -37.349 1.00 25.11 220 VAL A C 1
ATOM 1779 O O . VAL A 1 220 ? -15.770 29.446 -38.488 1.00 25.11 220 VAL A O 1
ATOM 1782 N N . VAL A 1 221 ? -14.112 28.794 -37.110 1.00 25.62 221 VAL A N 1
ATOM 1783 C CA . VAL A 1 221 ? -13.279 28.171 -38.157 1.00 25.62 221 VAL A CA 1
ATOM 1784 C C . VAL A 1 221 ? -12.613 26.900 -37.615 1.00 25.62 221 VAL A C 1
ATOM 1786 O O . VAL A 1 221 ? -11.914 26.937 -36.606 1.00 25.62 221 VAL A O 1
ATOM 1789 N N . ASN A 1 222 ? -12.870 25.780 -38.295 1.00 25.30 222 ASN A N 1
ATOM 1790 C CA . ASN A 1 222 ? -12.136 24.517 -38.196 1.00 25.30 222 ASN A CA 1
ATOM 1791 C C . ASN A 1 222 ? -10.989 24.544 -39.213 1.00 25.30 222 ASN A C 1
ATOM 1793 O O . ASN A 1 222 ? -11.241 24.856 -40.374 1.00 25.30 222 ASN A O 1
ATOM 1797 N N . GLU A 1 223 ? -9.790 24.102 -38.831 1.00 26.11 223 GLU A N 1
ATOM 1798 C CA . GLU A 1 223 ? -8.723 23.781 -39.786 1.00 26.11 223 GLU A CA 1
ATOM 1799 C C . GLU A 1 223 ? -8.110 22.402 -39.503 1.00 26.11 223 GLU A C 1
ATOM 1801 O O . GLU A 1 223 ? -7.675 22.087 -38.395 1.00 26.11 223 GLU A O 1
ATOM 1806 N N . ALA A 1 224 ? -8.092 21.582 -40.554 1.00 29.00 224 ALA A N 1
ATOM 1807 C CA . ALA A 1 224 ? -7.219 20.427 -40.730 1.00 29.00 224 ALA A CA 1
ATOM 1808 C C . ALA A 1 224 ? -5.906 20.876 -41.401 1.00 29.00 224 ALA A C 1
ATOM 1810 O O . ALA A 1 224 ? -5.887 21.942 -42.014 1.00 29.00 224 ALA A O 1
ATOM 1811 N N . PRO A 1 225 ? -4.858 20.031 -41.431 1.00 33.44 225 PRO A N 1
ATOM 1812 C CA . PRO A 1 225 ? -3.859 20.161 -42.483 1.00 33.44 225 PRO A CA 1
ATOM 1813 C C . PRO A 1 225 ? -3.647 18.874 -43.290 1.00 33.44 225 PRO A C 1
ATOM 1815 O O . PRO A 1 225 ? -3.562 17.758 -42.774 1.00 33.44 225 PRO A O 1
ATOM 1818 N N . SER A 1 226 ? -3.515 19.095 -44.593 1.00 26.00 226 SER A N 1
ATOM 1819 C CA . SER A 1 226 ? -3.137 18.176 -45.661 1.00 26.00 226 SER A CA 1
ATOM 1820 C C . SER A 1 226 ? -1.645 18.296 -46.025 1.00 26.00 226 SER A C 1
ATOM 1822 O O . SER A 1 226 ? -1.128 19.403 -46.100 1.00 26.00 226 SER A O 1
ATOM 1824 N N . SER A 1 227 ? -1.019 17.142 -46.311 1.00 27.92 227 SER A N 1
ATOM 1825 C CA . SER A 1 227 ? -0.006 16.821 -47.354 1.00 27.92 227 SER A CA 1
ATOM 1826 C C . SER A 1 227 ? 1.222 17.720 -47.634 1.00 27.92 227 SER A C 1
ATOM 1828 O O . SER A 1 227 ? 1.066 18.906 -47.888 1.00 27.92 227 SER A O 1
ATOM 1830 N N . ILE A 1 228 ? 2.403 17.104 -47.854 1.00 27.00 228 ILE A N 1
ATOM 1831 C CA . ILE A 1 228 ? 3.053 16.941 -49.189 1.00 27.00 228 ILE A CA 1
ATOM 1832 C C . ILE A 1 228 ? 4.369 16.114 -49.113 1.00 27.00 228 ILE A C 1
ATOM 1834 O O . ILE A 1 228 ? 5.080 16.116 -48.113 1.00 27.00 228 ILE A O 1
ATOM 1838 N N . ALA A 1 229 ? 4.596 15.395 -50.221 1.00 26.22 229 ALA A N 1
ATOM 1839 C CA . ALA A 1 229 ? 5.689 14.550 -50.741 1.00 26.22 229 ALA A CA 1
ATOM 1840 C C . ALA A 1 229 ? 7.156 14.993 -50.458 1.00 26.22 229 ALA A C 1
ATOM 1842 O O . ALA A 1 229 ? 7.419 16.152 -50.161 1.00 26.22 229 ALA A O 1
ATOM 1843 N N . THR A 1 230 ? 8.196 14.150 -50.604 1.00 26.64 230 THR A N 1
ATOM 1844 C CA . THR A 1 230 ? 8.783 13.771 -51.915 1.00 26.64 230 THR A CA 1
ATOM 1845 C C . THR A 1 230 ? 9.753 12.576 -51.830 1.00 26.64 230 THR A C 1
ATOM 1847 O O . THR A 1 230 ? 10.458 12.373 -50.845 1.00 26.64 230 THR A O 1
ATOM 1850 N N . SER A 1 231 ? 9.738 11.816 -52.923 1.00 26.56 231 SER A N 1
ATOM 1851 C CA . SER A 1 231 ? 10.472 10.627 -53.364 1.00 26.56 231 SER A CA 1
ATOM 1852 C C . SER A 1 231 ? 12.007 10.695 -53.358 1.00 26.56 231 SER A C 1
ATOM 1854 O O . SER A 1 231 ? 12.579 11.769 -53.498 1.00 26.56 231 SER A O 1
ATOM 1856 N N . ASN A 1 232 ? 12.653 9.518 -53.357 1.00 28.66 232 ASN A N 1
ATOM 1857 C CA . ASN A 1 232 ? 13.703 9.162 -54.327 1.00 28.66 232 ASN A CA 1
ATOM 1858 C C . ASN A 1 232 ? 13.940 7.638 -54.358 1.00 28.66 232 ASN A C 1
ATOM 1860 O O . ASN A 1 232 ? 14.316 7.030 -53.359 1.00 28.66 232 ASN A O 1
ATOM 1864 N N . ASN A 1 233 ? 13.716 7.049 -55.536 1.00 29.55 233 ASN A N 1
ATOM 1865 C CA . ASN A 1 233 ? 14.157 5.715 -55.950 1.00 29.55 233 ASN A CA 1
ATOM 1866 C C . ASN A 1 233 ? 15.538 5.832 -56.606 1.00 29.55 233 ASN A C 1
ATOM 1868 O O . ASN A 1 233 ? 15.764 6.791 -57.337 1.00 29.55 233 ASN A O 1
ATOM 1872 N N . LEU A 1 234 ? 16.386 4.810 -56.465 1.00 28.19 234 LEU A N 1
ATOM 1873 C CA . LEU A 1 234 ? 17.417 4.471 -57.452 1.00 28.19 234 LEU A CA 1
ATOM 1874 C C . LEU A 1 234 ? 17.672 2.955 -57.431 1.00 28.19 234 LEU A C 1
ATOM 1876 O O . LEU A 1 234 ? 17.940 2.360 -56.390 1.00 28.19 234 LEU A O 1
ATOM 1880 N N . ILE A 1 235 ? 17.533 2.367 -58.616 1.00 28.03 235 ILE A N 1
ATOM 1881 C CA . ILE A 1 235 ? 17.834 0.988 -59.013 1.00 28.03 235 ILE A CA 1
ATOM 1882 C C . ILE A 1 235 ? 19.251 0.991 -59.607 1.00 28.03 235 ILE A C 1
ATOM 1884 O O . ILE A 1 235 ? 19.564 1.931 -60.333 1.00 28.03 235 ILE A O 1
ATOM 1888 N N . LEU A 1 236 ? 20.062 -0.053 -59.391 1.00 27.62 236 LEU A N 1
ATOM 1889 C CA . LEU A 1 236 ? 20.840 -0.667 -60.479 1.00 27.62 236 LEU A CA 1
ATOM 1890 C C . LEU A 1 236 ? 21.303 -2.093 -60.137 1.00 27.62 236 LEU A C 1
ATOM 1892 O O . LEU A 1 236 ? 21.748 -2.387 -59.030 1.00 27.62 236 LEU A O 1
ATOM 1896 N N . ASP A 1 237 ? 21.149 -2.935 -61.149 1.00 25.73 237 ASP A N 1
ATOM 1897 C CA . ASP A 1 237 ? 21.447 -4.358 -61.292 1.00 25.73 237 ASP A CA 1
ATOM 1898 C C . ASP A 1 237 ? 22.894 -4.585 -61.795 1.00 25.73 237 ASP A C 1
ATOM 1900 O O . ASP A 1 237 ? 23.510 -3.643 -62.294 1.00 25.73 237 ASP A O 1
ATOM 1904 N N . THR A 1 238 ? 23.429 -5.811 -61.667 1.00 28.16 238 THR A N 1
ATOM 1905 C CA . THR A 1 238 ? 24.318 -6.527 -62.629 1.00 28.16 238 THR A CA 1
ATOM 1906 C C . THR A 1 238 ? 24.900 -7.828 -62.025 1.00 28.16 238 THR A C 1
ATOM 1908 O O . THR A 1 238 ? 25.354 -7.852 -60.882 1.00 28.16 238 THR A O 1
ATOM 1911 N N . GLY A 1 239 ? 24.863 -8.916 -62.823 1.00 25.39 239 GLY A N 1
ATOM 1912 C CA . GLY A 1 239 ? 25.290 -10.310 -62.538 1.00 25.39 239 GLY A CA 1
ATOM 1913 C C . GLY A 1 239 ? 26.781 -10.522 -62.198 1.00 25.39 239 GLY A C 1
ATOM 1914 O O . GLY A 1 239 ? 27.532 -9.574 -62.044 1.00 25.39 239 GLY A O 1
ATOM 1915 N N . SER A 1 240 ? 27.353 -11.731 -62.086 1.00 28.83 240 SER A N 1
ATOM 1916 C CA . SER A 1 240 ? 27.138 -12.985 -62.829 1.00 28.83 240 SER A CA 1
ATOM 1917 C C . SER A 1 240 ? 27.894 -14.152 -62.135 1.00 28.83 240 SER A C 1
ATOM 1919 O O . SER A 1 240 ? 28.989 -13.931 -61.639 1.00 28.83 240 SER A O 1
ATOM 1921 N N . THR A 1 241 ? 27.295 -15.354 -62.126 1.00 29.80 241 THR A N 1
ATOM 1922 C CA . THR A 1 241 ? 27.807 -16.761 -62.230 1.00 29.80 241 THR A CA 1
ATOM 1923 C C . THR A 1 241 ? 29.185 -17.286 -61.690 1.00 29.80 241 THR A C 1
ATOM 1925 O O . THR A 1 241 ? 30.125 -16.526 -61.511 1.00 29.80 241 THR A O 1
ATOM 1928 N N . PRO A 1 242 ? 29.299 -18.628 -61.437 1.00 42.69 242 PRO A N 1
ATOM 1929 C CA . PRO A 1 242 ? 30.280 -19.352 -60.577 1.00 42.69 242 PRO A CA 1
ATOM 1930 C C . PRO A 1 242 ? 31.429 -19.992 -61.431 1.00 42.69 242 PRO A C 1
ATOM 1932 O O . PRO A 1 242 ? 31.612 -19.473 -62.531 1.00 42.69 242 PRO A O 1
ATOM 1935 N N . PRO A 1 243 ? 32.177 -21.093 -61.093 1.00 49.72 243 PRO A N 1
ATOM 1936 C CA . PRO A 1 243 ? 32.181 -22.040 -59.947 1.00 49.72 243 PRO A CA 1
ATOM 1937 C C . PRO A 1 243 ? 33.584 -22.429 -59.404 1.00 49.72 243 PRO A C 1
ATOM 1939 O O . PRO A 1 243 ? 34.590 -21.924 -59.887 1.00 49.72 243 PRO A O 1
ATOM 1942 N N . SER A 1 244 ? 33.654 -23.333 -58.404 1.00 29.45 244 SER A N 1
ATOM 1943 C CA . SER A 1 244 ? 34.590 -24.491 -58.331 1.00 29.45 244 SER A CA 1
ATOM 1944 C C . SER A 1 244 ? 34.554 -25.202 -56.961 1.00 29.45 244 SER A C 1
ATOM 1946 O O . SER A 1 244 ? 34.798 -24.597 -55.922 1.00 29.45 244 SER A O 1
ATOM 1948 N N . ALA A 1 245 ? 34.270 -26.506 -56.987 1.00 27.00 245 ALA A N 1
ATOM 1949 C CA . ALA A 1 245 ? 34.634 -27.529 -55.985 1.00 27.00 245 ALA A CA 1
ATOM 1950 C C . ALA A 1 245 ? 35.962 -28.215 -56.461 1.00 27.00 245 ALA A C 1
ATOM 1952 O O . ALA A 1 245 ? 36.399 -27.815 -57.544 1.00 27.00 245 ALA A O 1
ATOM 1953 N N . PRO A 1 246 ? 36.594 -29.242 -55.816 1.00 41.12 246 PRO A N 1
ATOM 1954 C CA . PRO A 1 246 ? 36.056 -30.145 -54.777 1.00 41.12 246 PRO A CA 1
ATOM 1955 C C . PRO A 1 246 ? 37.033 -30.728 -53.692 1.00 41.12 246 PRO A C 1
ATOM 1957 O O . PRO A 1 246 ? 38.247 -30.588 -53.779 1.00 41.12 246 PRO A O 1
ATOM 1960 N N . SER A 1 247 ? 36.438 -31.499 -52.751 1.00 30.62 247 SER A N 1
ATOM 1961 C CA . SER A 1 247 ? 36.949 -32.739 -52.082 1.00 30.62 247 SER A CA 1
ATOM 1962 C C . SER A 1 247 ? 37.984 -32.675 -50.920 1.00 30.62 247 SER A C 1
ATOM 1964 O O . SER A 1 247 ? 38.717 -31.700 -50.823 1.00 30.62 247 SER A O 1
ATOM 1966 N N . PRO A 1 248 ? 38.197 -33.766 -50.126 1.00 39.81 248 PRO A N 1
ATOM 1967 C CA . PRO A 1 248 ? 37.241 -34.665 -49.429 1.00 39.81 248 PRO A CA 1
ATOM 1968 C C . PRO A 1 248 ? 37.721 -35.151 -48.013 1.00 39.81 248 PRO A C 1
ATOM 1970 O O . PRO A 1 248 ? 38.840 -34.871 -47.599 1.00 39.81 248 PRO A O 1
ATOM 1973 N N . GLY A 1 249 ? 36.900 -35.970 -47.327 1.00 27.08 249 GLY A N 1
ATOM 1974 C CA . GLY A 1 249 ? 37.294 -36.890 -46.224 1.00 27.08 249 GLY A CA 1
ATOM 1975 C C . GLY A 1 249 ? 36.851 -36.440 -44.819 1.00 27.08 249 GLY A C 1
ATOM 1976 O O . GLY A 1 249 ? 36.993 -35.276 -44.476 1.00 27.08 249 GLY A O 1
ATOM 1977 N N . ASP A 1 250 ? 36.268 -37.238 -43.922 1.00 29.66 250 ASP A N 1
ATOM 1978 C CA . ASP A 1 250 ? 35.892 -38.653 -43.885 1.00 29.66 250 ASP A CA 1
ATOM 1979 C C . ASP A 1 250 ? 34.743 -38.839 -42.862 1.00 29.66 250 ASP A C 1
ATOM 1981 O O . ASP A 1 250 ? 34.570 -38.056 -41.927 1.00 29.66 250 ASP A O 1
ATOM 1985 N N . LYS A 1 251 ? 33.939 -39.887 -43.062 1.00 27.19 251 LYS A N 1
ATOM 1986 C CA . LYS A 1 251 ? 32.921 -40.465 -42.149 1.00 27.19 251 LYS A CA 1
ATOM 1987 C C . LYS A 1 251 ? 33.521 -41.734 -41.474 1.00 27.19 251 LYS A C 1
ATOM 1989 O O . LYS A 1 251 ? 34.636 -42.086 -41.843 1.00 27.19 251 LYS A O 1
ATOM 1994 N N . PRO A 1 252 ? 32.785 -42.588 -40.714 1.00 41.34 252 PRO A N 1
ATOM 1995 C CA . PRO A 1 252 ? 31.576 -42.446 -39.865 1.00 41.34 252 PRO A CA 1
ATOM 1996 C C . PRO A 1 252 ? 31.755 -43.115 -38.462 1.00 41.34 252 PRO A C 1
ATOM 1998 O O . PRO A 1 252 ? 32.781 -43.732 -38.206 1.00 41.34 252 PRO A O 1
ATOM 2001 N N . LYS A 1 253 ? 30.770 -43.018 -37.546 1.00 27.69 253 LYS A N 1
ATOM 2002 C CA . LYS A 1 253 ? 29.942 -44.112 -36.927 1.00 27.69 253 LYS A CA 1
ATOM 2003 C C . LYS A 1 253 ? 29.806 -43.786 -35.418 1.00 27.69 253 LYS A C 1
ATOM 2005 O O . LYS A 1 253 ? 30.723 -43.166 -34.898 1.00 27.69 253 LYS A O 1
ATOM 2010 N N . ASP A 1 254 ? 28.752 -44.027 -34.634 1.00 27.61 254 ASP A N 1
ATOM 2011 C CA . ASP A 1 254 ? 27.584 -44.930 -34.628 1.00 27.61 254 ASP A CA 1
ATOM 2012 C C . ASP A 1 254 ? 26.434 -44.252 -33.826 1.00 27.61 254 ASP A C 1
ATOM 2014 O O . ASP A 1 254 ? 26.694 -43.453 -32.931 1.00 27.61 254 ASP A O 1
ATOM 2018 N N . GLN A 1 255 ? 25.182 -44.269 -34.301 1.00 26.98 255 GLN A N 1
ATOM 2019 C CA . GLN A 1 255 ? 24.049 -45.167 -33.963 1.00 26.98 255 GLN A CA 1
ATOM 2020 C C . GLN A 1 255 ? 23.409 -45.055 -32.558 1.00 26.98 255 GLN A C 1
ATOM 2022 O O . GLN A 1 255 ? 23.967 -45.517 -31.576 1.00 26.98 255 GLN A O 1
ATOM 2027 N N . SER A 1 256 ? 22.126 -44.636 -32.590 1.00 26.27 256 SER A N 1
ATOM 2028 C CA . SER A 1 256 ? 20.944 -45.126 -31.832 1.00 26.27 256 SER A CA 1
ATOM 2029 C C . SER A 1 256 ? 20.945 -44.986 -30.289 1.00 26.27 256 SER A C 1
ATOM 2031 O O . SER A 1 256 ? 21.987 -44.915 -29.669 1.00 26.27 256 SER A O 1
ATOM 2033 N N . MET A 1 257 ? 19.829 -44.897 -29.558 1.00 27.41 257 MET A N 1
ATOM 2034 C CA . MET A 1 257 ? 18.516 -45.503 -29.764 1.00 27.41 257 MET A CA 1
ATOM 2035 C C . MET A 1 257 ? 17.435 -44.794 -28.916 1.00 27.41 257 MET A C 1
ATOM 2037 O O . MET A 1 257 ? 17.708 -44.255 -27.845 1.00 27.41 257 MET A O 1
ATOM 2041 N N . SER A 1 258 ? 16.205 -44.834 -29.417 1.00 27.61 258 SER A N 1
ATOM 2042 C CA . SER A 1 258 ? 14.941 -44.340 -28.850 1.00 27.61 258 SER A CA 1
ATOM 2043 C C . SER A 1 258 ? 14.178 -45.471 -28.146 1.00 27.61 258 SER A C 1
ATOM 2045 O O . SER A 1 258 ? 14.197 -46.553 -28.716 1.00 27.61 258 SER A O 1
ATOM 2047 N N . GLN A 1 259 ? 13.420 -45.227 -27.056 1.00 28.23 259 GLN A N 1
ATOM 2048 C CA . GLN A 1 259 ? 12.219 -46.003 -26.614 1.00 28.23 259 GLN A CA 1
ATOM 2049 C C . GLN A 1 259 ? 11.317 -45.095 -25.727 1.00 28.23 259 GLN A C 1
ATOM 2051 O O . GLN A 1 259 ? 11.844 -44.427 -24.842 1.00 28.23 259 GLN A O 1
ATOM 2056 N N . GLN A 1 260 ? 10.054 -44.769 -26.080 1.00 26.64 260 GLN A N 1
ATOM 2057 C CA . GLN A 1 260 ? 8.764 -45.509 -25.935 1.00 26.64 260 GLN A CA 1
ATOM 2058 C C . GLN A 1 260 ? 8.378 -45.790 -24.467 1.00 26.64 260 GLN A C 1
ATOM 2060 O O . GLN A 1 260 ? 9.108 -46.472 -23.765 1.00 26.64 260 GLN A O 1
ATOM 2065 N N . ILE A 1 261 ? 7.375 -45.113 -23.880 1.00 25.94 261 ILE A N 1
ATOM 2066 C CA . ILE A 1 261 ? 5.903 -45.334 -23.936 1.00 25.94 261 ILE A CA 1
ATOM 2067 C C . ILE A 1 261 ? 5.509 -46.793 -23.666 1.00 25.94 261 ILE A C 1
ATOM 2069 O O . ILE A 1 261 ? 5.645 -47.638 -24.544 1.00 25.94 261 ILE A O 1
ATOM 2073 N N . VAL A 1 262 ? 4.938 -47.039 -22.480 1.00 26.22 262 VAL A N 1
ATOM 2074 C CA . VAL A 1 262 ? 4.208 -48.264 -22.130 1.00 26.22 262 VAL A CA 1
ATOM 2075 C C . VAL A 1 262 ? 2.902 -47.879 -21.432 1.00 26.22 262 VAL A C 1
ATOM 2077 O O . VAL A 1 262 ? 2.900 -47.174 -20.424 1.00 26.22 262 VAL A O 1
ATOM 2080 N N . THR A 1 263 ? 1.804 -48.330 -22.030 1.00 25.59 263 THR A N 1
ATOM 2081 C CA . THR A 1 263 ? 0.429 -48.379 -21.527 1.00 25.59 263 THR A CA 1
ATOM 2082 C C . THR A 1 263 ? 0.203 -49.642 -20.689 1.00 25.59 263 THR A C 1
ATOM 2084 O O . THR A 1 263 ? 0.841 -50.666 -20.925 1.00 25.59 263 THR A O 1
ATOM 2087 N N . GLY A 1 264 ? -0.752 -49.593 -19.757 1.00 26.31 264 GLY A N 1
ATOM 2088 C CA . GLY A 1 264 ? -1.248 -50.763 -19.032 1.00 26.31 264 GLY A CA 1
ATOM 2089 C C . GLY A 1 264 ? -2.534 -50.448 -18.267 1.00 26.31 264 GLY A C 1
ATOM 2090 O O . GLY A 1 264 ? -2.489 -49.783 -17.237 1.00 26.31 264 GLY A O 1
ATOM 2091 N N . ASP A 1 265 ? -3.659 -50.917 -18.807 1.00 25.81 265 ASP A N 1
ATOM 2092 C CA . ASP A 1 265 ? -4.990 -50.973 -18.192 1.00 25.81 265 ASP A CA 1
ATOM 2093 C C . ASP A 1 265 ? -5.102 -52.122 -17.162 1.00 25.81 265 ASP A C 1
ATOM 2095 O O . ASP A 1 265 ? -4.358 -53.097 -17.263 1.00 25.81 265 ASP A O 1
ATOM 2099 N N . ILE A 1 266 ? -6.093 -52.043 -16.249 1.00 31.36 266 ILE A N 1
ATOM 2100 C CA . ILE A 1 266 ? -7.207 -53.018 -16.041 1.00 31.36 266 ILE A CA 1
ATOM 2101 C C . ILE A 1 266 ? -7.784 -53.008 -14.595 1.00 31.36 266 ILE A C 1
ATOM 2103 O O . ILE A 1 266 ? -7.156 -53.451 -13.641 1.00 31.36 266 ILE A O 1
ATOM 2107 N N . VAL A 1 267 ? -9.054 -52.565 -14.530 1.00 29.06 267 VAL A N 1
ATOM 2108 C CA . VAL A 1 267 ? -10.256 -53.130 -13.857 1.00 29.06 267 VAL A CA 1
ATOM 2109 C C . VAL A 1 267 ? -10.457 -53.072 -12.329 1.00 29.06 267 VAL A C 1
ATOM 2111 O O . VAL A 1 267 ? -9.719 -53.637 -11.533 1.00 29.06 267 VAL A O 1
ATOM 2114 N N . GLY A 1 268 ? -11.635 -52.537 -11.970 1.00 25.81 268 GLY A N 1
ATOM 2115 C CA . GLY A 1 268 ? -12.387 -52.819 -10.742 1.00 25.81 268 GLY A CA 1
ATOM 2116 C C . GLY A 1 268 ? -13.681 -51.993 -10.689 1.00 25.81 268 GLY A C 1
ATOM 2117 O O . GLY A 1 268 ? -13.647 -50.834 -10.291 1.00 25.81 268 GLY A O 1
ATOM 2118 N N . GLY A 1 269 ? -14.804 -52.551 -11.157 1.00 24.00 269 GLY A N 1
ATOM 2119 C CA . GLY A 1 269 ? -16.104 -51.868 -11.234 1.00 24.00 269 GLY A CA 1
ATOM 2120 C C . GLY A 1 269 ? -16.999 -52.040 -10.002 1.00 24.00 269 GLY A C 1
ATOM 2121 O O . GLY A 1 269 ? -16.743 -52.897 -9.161 1.00 24.00 269 GLY A O 1
ATOM 2122 N N . SER A 1 270 ? -18.084 -51.254 -9.942 1.00 27.69 270 SER A N 1
ATOM 2123 C CA . SER A 1 270 ? -19.391 -51.609 -9.350 1.00 27.69 270 SER A CA 1
ATOM 2124 C C . SER A 1 270 ? -20.463 -50.573 -9.739 1.00 27.69 270 SER A C 1
ATOM 2126 O O . SER A 1 270 ? -20.256 -49.372 -9.593 1.00 27.69 270 SER A O 1
ATOM 2128 N N . GLN A 1 271 ? -21.589 -51.070 -10.265 1.00 25.89 271 GLN A N 1
ATOM 2129 C CA . GLN A 1 271 ? -22.827 -50.357 -10.629 1.00 25.89 271 GLN A CA 1
ATOM 2130 C C . GLN A 1 271 ? -23.692 -50.086 -9.382 1.00 25.89 271 GLN A C 1
ATOM 2132 O O . GLN A 1 271 ? -23.653 -50.863 -8.431 1.00 25.89 271 GLN A O 1
ATOM 2137 N N . SER A 1 272 ? -24.459 -48.993 -9.315 1.00 26.16 272 SER A N 1
ATOM 2138 C CA . SER A 1 272 ? -25.940 -48.898 -9.468 1.00 26.16 272 SER A CA 1
ATOM 2139 C C . SER A 1 272 ? -26.382 -47.756 -8.512 1.00 26.16 272 SER A C 1
ATOM 2141 O O . SER A 1 272 ? -25.706 -47.539 -7.513 1.00 26.16 272 SER A O 1
ATOM 2143 N N . ASN A 1 273 ? -27.379 -46.890 -8.713 1.00 27.28 273 ASN A N 1
ATOM 2144 C CA . ASN A 1 273 ? -28.714 -46.998 -9.293 1.00 27.28 273 ASN A CA 1
ATOM 2145 C C . ASN A 1 273 ? -29.171 -45.624 -9.820 1.00 27.28 273 ASN A C 1
ATOM 2147 O O . ASN A 1 273 ? -28.984 -44.603 -9.158 1.00 27.28 273 ASN A O 1
ATOM 2151 N N . GLU A 1 274 ? -29.860 -45.635 -10.958 1.00 28.33 274 GLU A N 1
ATOM 2152 C CA . GLU A 1 274 ? -30.742 -44.560 -11.408 1.00 28.33 274 GLU A CA 1
ATOM 2153 C C . GLU A 1 274 ? -32.091 -44.664 -10.679 1.00 28.33 274 GLU A C 1
ATOM 2155 O O . GLU A 1 274 ? -32.712 -45.726 -10.650 1.00 28.33 274 GLU A O 1
ATOM 2160 N N . GLN A 1 275 ? -32.581 -43.548 -10.137 1.00 29.61 275 GLN A N 1
ATOM 2161 C CA . GLN A 1 275 ? -34.007 -43.344 -9.896 1.00 29.61 275 GLN A CA 1
ATO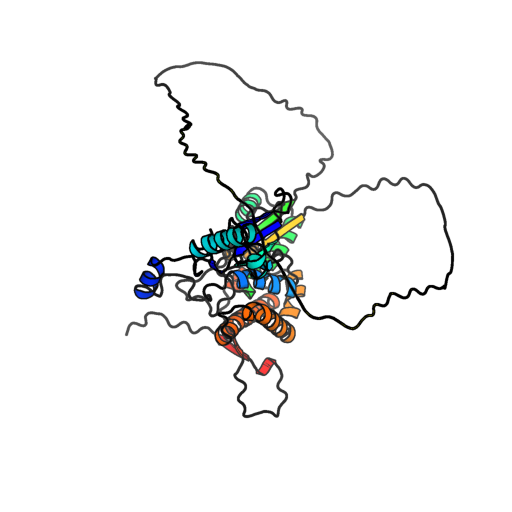M 2162 C C . GLN A 1 275 ? -34.425 -42.017 -10.520 1.00 29.61 275 GLN A C 1
ATOM 2164 O O . GLN A 1 275 ? -34.004 -40.935 -10.119 1.00 29.61 275 GLN A O 1
ATOM 2169 N N . ASN A 1 276 ? -35.253 -42.163 -11.546 1.00 31.50 276 ASN A N 1
ATOM 2170 C CA . ASN A 1 276 ? -35.964 -41.125 -12.260 1.00 31.50 276 ASN A CA 1
ATOM 2171 C C . ASN A 1 276 ? -37.219 -40.765 -11.447 1.00 31.50 276 ASN A C 1
ATOM 2173 O O . ASN A 1 276 ? -37.974 -41.666 -11.090 1.00 31.50 276 ASN A O 1
ATOM 2177 N N . ASN A 1 277 ? -37.463 -39.483 -11.169 1.00 33.12 277 ASN A N 1
ATOM 2178 C CA . ASN A 1 277 ? -38.794 -39.011 -10.791 1.00 33.12 277 ASN A CA 1
ATOM 2179 C C . ASN A 1 277 ? -39.041 -37.596 -11.324 1.00 33.12 277 ASN A C 1
ATOM 2181 O O . ASN A 1 277 ? -38.258 -36.670 -11.114 1.00 33.12 277 ASN A O 1
ATOM 2185 N N . GLN A 1 278 ? -40.147 -37.486 -12.055 1.00 32.22 278 GLN A N 1
ATOM 2186 C CA . GLN A 1 278 ? -40.674 -36.298 -12.710 1.00 32.22 278 GLN A CA 1
ATOM 2187 C C . GLN A 1 278 ? -41.284 -35.286 -11.728 1.00 32.22 278 GLN A C 1
ATOM 2189 O O . GLN A 1 278 ? -41.834 -35.650 -10.696 1.00 32.22 278 GLN A O 1
ATOM 2194 N N . ALA A 1 279 ? -41.296 -34.035 -12.201 1.00 35.00 279 ALA A N 1
ATOM 2195 C CA . ALA A 1 279 ? -42.297 -32.990 -11.976 1.00 35.00 279 ALA A CA 1
ATOM 2196 C C . ALA A 1 279 ? -42.496 -32.445 -10.547 1.00 35.00 279 ALA A C 1
ATOM 2198 O O . ALA A 1 279 ? -43.241 -32.972 -9.729 1.00 35.00 279 ALA A O 1
ATOM 2199 N N . GLY A 1 280 ? -41.954 -31.244 -10.344 1.00 29.23 280 GLY A N 1
ATOM 2200 C CA . GLY A 1 280 ? -42.386 -30.290 -9.329 1.00 29.23 280 GLY A CA 1
ATOM 2201 C C . GLY A 1 280 ? -41.996 -28.887 -9.780 1.00 29.23 280 GLY A C 1
ATOM 2202 O O . GLY A 1 280 ? -40.897 -28.427 -9.489 1.00 29.23 280 GLY A O 1
ATOM 2203 N N . GLY A 1 281 ? -42.866 -28.235 -10.555 1.00 36.47 281 GLY A N 1
ATOM 2204 C CA . GLY A 1 281 ? -42.727 -26.826 -10.918 1.00 36.47 281 GLY A CA 1
ATOM 2205 C C . GLY A 1 281 ? -42.922 -25.955 -9.682 1.00 36.47 281 GLY A C 1
ATOM 2206 O O . GLY A 1 281 ? -44.046 -25.596 -9.350 1.00 36.47 281 GLY A O 1
ATOM 2207 N N . GLY A 1 282 ? -41.827 -25.663 -8.987 1.00 32.16 282 GLY A N 1
ATOM 2208 C CA . GLY A 1 282 ? -41.752 -24.620 -7.975 1.00 32.16 282 GLY A CA 1
ATOM 2209 C C . GLY A 1 282 ? -41.137 -23.378 -8.601 1.00 32.16 282 GLY A C 1
ATOM 2210 O O . GLY A 1 282 ? -39.993 -23.419 -9.048 1.00 32.16 282 GLY A O 1
ATOM 2211 N N . ASP A 1 283 ? -41.908 -22.296 -8.648 1.00 41.88 283 ASP A N 1
ATOM 2212 C CA . ASP A 1 283 ? -41.424 -20.949 -8.932 1.00 41.88 283 ASP A CA 1
ATOM 2213 C C . ASP A 1 283 ? -40.308 -20.612 -7.931 1.00 41.88 283 ASP A C 1
ATOM 2215 O O . ASP A 1 283 ? -40.558 -20.309 -6.763 1.00 41.88 283 ASP A O 1
ATOM 2219 N N . VAL A 1 284 ? -39.049 -20.750 -8.357 1.00 46.47 284 VAL A N 1
ATOM 2220 C CA . VAL A 1 284 ? -37.908 -20.239 -7.601 1.00 46.47 284 VAL A CA 1
ATOM 2221 C C . VAL A 1 284 ? -37.972 -18.731 -7.757 1.00 46.47 284 VAL A C 1
ATOM 2223 O O . VAL A 1 284 ? -37.381 -18.160 -8.672 1.00 46.47 284 VAL A O 1
ATOM 2226 N N . THR A 1 285 ? -38.698 -18.074 -6.853 1.00 48.62 285 THR A N 1
ATOM 2227 C CA . THR A 1 285 ? -38.554 -16.640 -6.633 1.00 48.62 285 THR A CA 1
ATOM 2228 C C . THR A 1 285 ? -37.093 -16.393 -6.270 1.00 48.62 285 THR A C 1
ATOM 2230 O O . THR A 1 285 ? -36.691 -16.560 -5.117 1.00 48.62 285 THR A O 1
ATOM 2233 N N . SER A 1 286 ? -36.275 -16.056 -7.269 1.00 54.81 286 SER A N 1
ATOM 2234 C CA . SER A 1 286 ? -34.907 -15.601 -7.080 1.00 54.81 286 SER A CA 1
ATOM 2235 C C . SER A 1 286 ? -34.996 -14.301 -6.291 1.00 54.81 286 SER A C 1
ATOM 2237 O O . SER A 1 286 ? -35.305 -13.246 -6.855 1.00 54.81 286 SER A O 1
ATOM 2239 N N . GLN A 1 287 ? -34.818 -14.392 -4.973 1.00 55.47 287 GLN A N 1
ATOM 2240 C CA . GLN A 1 287 ? -34.689 -13.219 -4.119 1.00 55.47 287 GLN A CA 1
ATOM 2241 C C . GLN A 1 287 ? -33.629 -12.306 -4.751 1.00 55.47 287 GLN A C 1
ATOM 2243 O O . GLN A 1 287 ? -32.582 -12.817 -5.169 1.00 55.47 287 GLN A O 1
ATOM 2248 N N . PRO A 1 288 ? -33.892 -10.997 -4.909 1.00 62.06 288 PRO A N 1
ATOM 2249 C CA . PRO A 1 288 ? -32.880 -10.093 -5.429 1.00 62.06 288 PRO A CA 1
ATOM 2250 C C . PRO A 1 288 ? -31.663 -10.190 -4.510 1.00 62.06 288 PRO A C 1
ATOM 2252 O O . PRO A 1 288 ? -31.780 -9.987 -3.303 1.00 62.06 288 PRO A O 1
ATOM 2255 N N . GLU A 1 289 ? -30.514 -10.580 -5.065 1.00 65.56 289 GLU A N 1
ATOM 2256 C CA . GLU A 1 289 ? -29.293 -10.656 -4.267 1.00 65.56 289 GLU A CA 1
ATOM 2257 C C . GLU A 1 289 ? -29.018 -9.297 -3.613 1.00 65.56 289 GLU A C 1
ATOM 2259 O O . GLU A 1 289 ? -29.220 -8.264 -4.268 1.00 65.56 289 GLU A O 1
ATOM 2264 N N . PRO A 1 290 ? -28.550 -9.288 -2.355 1.00 70.62 290 PRO A N 1
ATOM 2265 C CA . PRO A 1 290 ? -28.353 -8.058 -1.608 1.00 70.62 290 PRO A CA 1
ATOM 2266 C C . PRO A 1 290 ? -27.367 -7.119 -2.323 1.00 70.62 290 PRO A C 1
ATOM 2268 O O . PRO A 1 290 ? -26.453 -7.595 -3.007 1.00 70.62 290 PRO A O 1
ATOM 2271 N N . PRO A 1 291 ? -27.525 -5.791 -2.165 1.00 79.81 291 PRO A N 1
ATOM 2272 C CA . PRO A 1 291 ? -26.594 -4.816 -2.722 1.00 79.81 291 PRO A CA 1
ATOM 2273 C C . PRO A 1 291 ? -25.164 -5.088 -2.235 1.00 79.81 291 PRO A C 1
ATOM 2275 O O . PRO A 1 291 ? -24.925 -5.346 -1.054 1.00 79.81 291 PRO A O 1
ATOM 2278 N N . VAL A 1 292 ? -24.200 -5.029 -3.157 1.00 89.25 292 VAL A N 1
ATOM 2279 C CA . VAL A 1 292 ? -22.792 -5.350 -2.883 1.00 89.25 292 VAL A CA 1
ATOM 2280 C C . VAL A 1 292 ? -21.957 -4.077 -2.933 1.00 89.25 292 VAL A C 1
ATOM 2282 O O . VAL A 1 292 ? -21.923 -3.393 -3.956 1.00 89.25 292 VAL A O 1
ATOM 2285 N N . ILE A 1 293 ? -21.226 -3.797 -1.850 1.00 95.62 293 ILE A N 1
ATOM 2286 C CA . ILE A 1 293 ? -20.224 -2.728 -1.784 1.00 95.62 293 ILE A CA 1
ATOM 2287 C C . ILE A 1 293 ? -18.840 -3.304 -1.474 1.00 95.62 293 ILE A C 1
ATOM 2289 O O . ILE A 1 293 ? -18.696 -4.185 -0.629 1.00 95.62 293 ILE A O 1
ATOM 2293 N N . ARG A 1 294 ? -17.809 -2.848 -2.191 1.00 97.50 294 ARG A N 1
ATOM 2294 C CA . ARG A 1 294 ? -16.423 -3.328 -2.041 1.00 97.50 294 ARG A CA 1
ATOM 2295 C C . ARG A 1 294 ? -15.430 -2.185 -2.167 1.00 97.50 294 ARG A C 1
ATOM 2297 O O . ARG A 1 294 ? -15.630 -1.289 -2.983 1.00 97.50 294 ARG A O 1
ATOM 2304 N N . ILE A 1 295 ? -14.325 -2.265 -1.427 1.00 98.44 295 ILE A N 1
ATOM 2305 C CA . ILE A 1 295 ? -13.191 -1.342 -1.565 1.00 98.44 295 ILE A CA 1
ATOM 2306 C C . ILE A 1 295 ? -12.050 -2.019 -2.324 1.00 98.44 295 ILE A C 1
ATOM 2308 O O . ILE A 1 295 ? -11.749 -3.188 -2.088 1.00 98.44 295 ILE A O 1
ATOM 2312 N N . ALA A 1 296 ? -11.394 -1.269 -3.210 1.00 98.69 296 ALA A N 1
ATOM 2313 C CA . ALA A 1 296 ? -10.118 -1.647 -3.805 1.00 98.69 296 ALA A CA 1
ATOM 2314 C C . ALA A 1 296 ? -9.016 -0.650 -3.407 1.00 98.69 296 ALA A C 1
ATOM 2316 O O . ALA A 1 296 ? -9.080 0.534 -3.738 1.00 98.69 296 ALA A O 1
ATOM 2317 N N . ALA A 1 297 ? -7.984 -1.128 -2.712 1.00 98.56 297 ALA A N 1
ATOM 2318 C CA . ALA A 1 297 ? -6.816 -0.342 -2.323 1.00 98.56 297 ALA A CA 1
ATOM 2319 C C . ALA A 1 297 ? -5.749 -0.390 -3.430 1.00 98.56 297 ALA A C 1
ATOM 2321 O O . ALA A 1 297 ? -4.994 -1.361 -3.554 1.00 98.56 297 ALA A O 1
ATOM 2322 N N . ILE A 1 298 ? -5.688 0.669 -4.236 1.00 97.50 298 ILE A N 1
ATOM 2323 C CA . ILE A 1 298 ? -4.751 0.812 -5.360 1.00 97.50 298 ILE A CA 1
ATOM 2324 C C . ILE A 1 298 ? -3.595 1.755 -5.001 1.00 97.50 298 ILE A C 1
ATOM 2326 O O . ILE A 1 298 ? -3.572 2.317 -3.916 1.00 97.50 298 ILE A O 1
ATOM 2330 N N . ASP A 1 299 ? -2.608 1.902 -5.883 1.00 95.75 299 ASP A N 1
ATOM 2331 C CA . ASP A 1 299 ? -1.492 2.856 -5.727 1.00 95.75 299 ASP A CA 1
ATOM 2332 C C . ASP A 1 299 ? -0.767 2.796 -4.365 1.00 95.75 299 ASP A C 1
ATOM 2334 O O . ASP A 1 299 ? -0.677 3.761 -3.609 1.00 95.75 299 ASP A O 1
ATOM 2338 N N . ASN A 1 300 ? -0.235 1.619 -4.030 1.00 97.69 300 ASN A N 1
ATOM 2339 C CA . ASN A 1 300 ? 0.460 1.364 -2.767 1.00 97.69 300 ASN A CA 1
ATOM 2340 C C . ASN A 1 300 ? 1.980 1.587 -2.876 1.00 97.69 300 ASN A C 1
ATOM 2342 O O . ASN A 1 300 ? 2.742 1.086 -2.052 1.00 97.69 300 ASN A O 1
ATOM 2346 N N . GLY A 1 301 ? 2.448 2.311 -3.899 1.00 95.75 301 GLY A N 1
ATOM 2347 C CA . GLY A 1 301 ? 3.874 2.469 -4.212 1.00 95.75 301 GLY A CA 1
ATOM 2348 C C . GLY A 1 301 ? 4.691 3.283 -3.205 1.00 95.75 301 GLY A C 1
ATOM 2349 O O . GLY A 1 301 ? 5.914 3.351 -3.318 1.00 95.75 301 GLY A O 1
ATOM 2350 N N . LEU A 1 302 ? 4.043 3.921 -2.230 1.00 95.12 302 LEU A N 1
ATOM 2351 C CA . LEU A 1 302 ? 4.662 4.852 -1.284 1.00 95.12 302 LEU A CA 1
ATOM 2352 C C . LEU A 1 302 ? 4.384 4.449 0.170 1.00 95.12 302 LEU A C 1
ATOM 2354 O O . LEU A 1 302 ? 4.032 5.268 1.021 1.00 95.12 302 LEU A O 1
ATOM 2358 N N . ALA A 1 303 ? 4.570 3.163 0.444 1.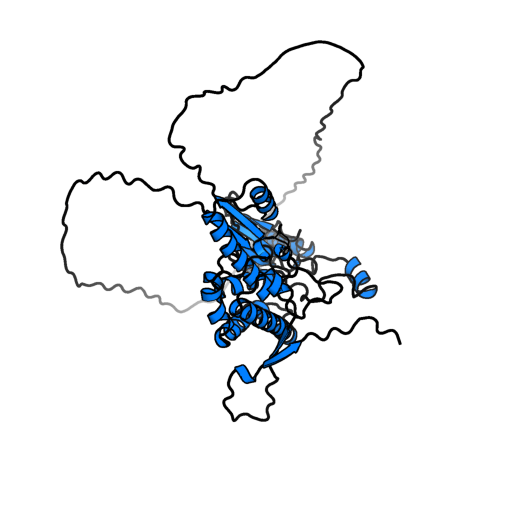00 97.38 303 ALA A N 1
ATOM 2359 C CA . ALA A 1 303 ? 4.506 2.542 1.762 1.00 97.38 303 ALA A CA 1
ATOM 2360 C C . ALA A 1 303 ? 5.851 1.891 2.152 1.00 97.38 303 ALA A C 1
ATOM 2362 O O . ALA A 1 303 ? 6.824 1.938 1.394 1.00 97.38 303 ALA A O 1
ATOM 2363 N N . PHE A 1 304 ? 5.889 1.257 3.327 1.00 98.19 304 PHE A N 1
ATOM 2364 C CA . PHE A 1 304 ? 7.057 0.617 3.945 1.00 98.19 304 PHE A CA 1
ATOM 2365 C C . PHE A 1 304 ? 8.232 1.580 4.200 1.00 98.19 304 PHE A C 1
ATOM 2367 O O . PHE A 1 304 ? 9.344 1.355 3.709 1.00 98.19 304 PHE A O 1
ATOM 2374 N N . PRO A 1 305 ? 8.034 2.669 4.962 1.00 97.06 305 PRO A N 1
ATOM 2375 C CA . PRO A 1 305 ? 9.129 3.551 5.335 1.00 97.06 305 PRO A CA 1
ATOM 2376 C C . PRO A 1 305 ? 10.098 2.882 6.314 1.00 97.06 305 PRO A C 1
ATOM 2378 O O . PRO A 1 305 ? 9.716 2.042 7.123 1.00 97.06 305 PRO A O 1
ATOM 2381 N N . PHE A 1 306 ? 11.369 3.283 6.267 1.00 94.69 306 PHE A N 1
ATOM 2382 C CA . PHE A 1 306 ? 12.416 2.780 7.168 1.00 94.69 306 PHE A CA 1
ATOM 2383 C C . PHE A 1 306 ? 12.525 3.579 8.479 1.00 94.69 306 PHE A C 1
ATOM 2385 O O . PHE A 1 306 ? 13.329 3.249 9.345 1.00 94.69 306 PHE A O 1
ATOM 2392 N N . LYS A 1 307 ? 11.754 4.658 8.624 1.00 93.75 307 LYS A N 1
ATOM 2393 C CA . LYS A 1 307 ? 11.555 5.423 9.865 1.00 93.75 307 LYS A CA 1
ATOM 2394 C C . LYS A 1 307 ? 10.177 6.080 9.823 1.00 93.75 307 LYS A C 1
ATOM 2396 O O . LYS A 1 307 ? 9.654 6.279 8.725 1.00 93.75 307 LYS A O 1
ATOM 2401 N N . HIS A 1 308 ? 9.594 6.471 10.956 1.00 92.69 308 HIS A N 1
ATOM 2402 C CA . HIS A 1 308 ? 8.383 7.294 10.873 1.00 92.69 308 HIS A CA 1
ATOM 2403 C C . HIS A 1 308 ? 8.720 8.665 10.269 1.00 92.69 308 HIS A C 1
ATOM 2405 O O . HIS A 1 308 ? 9.856 9.136 10.410 1.00 92.69 308 HIS A O 1
ATOM 2411 N N . PRO A 1 309 ? 7.773 9.297 9.554 1.00 87.50 309 PRO A N 1
ATOM 2412 C CA . PRO A 1 309 ? 7.976 10.635 9.016 1.00 87.50 309 PRO A CA 1
ATOM 2413 C C . PRO A 1 309 ? 8.364 11.644 10.100 1.00 87.50 309 PRO A C 1
ATOM 2415 O O . PRO A 1 309 ? 7.931 11.526 11.245 1.00 87.50 309 PRO A O 1
ATOM 2418 N N . ASP A 1 310 ? 9.175 12.632 9.729 1.00 78.88 310 ASP A N 1
ATOM 2419 C CA . ASP A 1 310 ? 9.525 13.737 10.623 1.00 78.88 310 ASP A CA 1
ATOM 2420 C C . ASP A 1 310 ? 8.301 14.671 10.785 1.00 78.88 310 ASP A C 1
ATOM 2422 O O . ASP A 1 310 ? 7.502 14.803 9.857 1.00 78.88 310 ASP A O 1
ATOM 2426 N N . GLU A 1 311 ? 8.130 15.324 11.941 1.00 70.06 311 GLU A N 1
ATOM 2427 C CA . GLU A 1 311 ? 6.893 16.058 12.299 1.00 70.06 311 GLU A CA 1
ATOM 2428 C C . GLU A 1 311 ? 6.491 17.153 11.300 1.00 70.06 311 GLU A C 1
ATOM 2430 O O . GLU A 1 311 ? 5.314 17.315 10.987 1.00 70.06 311 GLU A O 1
ATOM 2435 N N . TRP A 1 312 ? 7.465 17.857 10.719 1.00 59.12 312 TRP A N 1
ATOM 2436 C CA . TRP A 1 312 ? 7.228 18.894 9.706 1.00 59.12 312 TRP A CA 1
ATOM 2437 C C . TRP A 1 312 ? 6.712 18.325 8.368 1.00 59.12 312 TRP A C 1
ATOM 2439 O O . TRP A 1 312 ? 6.339 19.078 7.468 1.00 59.12 312 TRP A O 1
ATOM 2449 N N . ARG A 1 313 ? 6.666 16.993 8.221 1.00 68.62 313 ARG A N 1
ATOM 2450 C CA . ARG A 1 313 ? 6.141 16.293 7.047 1.00 68.62 313 ARG A CA 1
ATOM 2451 C C . ARG A 1 313 ? 5.432 14.991 7.434 1.00 68.62 313 ARG A C 1
ATOM 2453 O O . ARG A 1 313 ? 5.883 13.897 7.108 1.00 68.62 313 ARG A O 1
ATOM 2460 N N . ALA A 1 314 ? 4.281 15.124 8.091 1.00 69.69 314 ALA A N 1
ATOM 2461 C CA . ALA A 1 314 ? 3.586 14.023 8.766 1.00 69.69 314 ALA A CA 1
ATOM 2462 C C . ALA A 1 314 ? 2.995 12.908 7.868 1.00 69.69 314 ALA A C 1
ATOM 2464 O O . ALA A 1 314 ? 2.680 11.838 8.390 1.00 69.69 314 ALA A O 1
ATOM 2465 N N . TYR A 1 315 ? 2.835 13.122 6.550 1.00 85.69 315 TYR A N 1
ATOM 2466 C CA . TYR A 1 315 ? 2.140 12.213 5.607 1.00 85.69 315 TYR A CA 1
ATOM 2467 C C . TYR A 1 315 ? 0.912 11.531 6.237 1.00 85.69 315 TYR A C 1
ATOM 2469 O O . TYR A 1 315 ? 0.960 10.347 6.609 1.00 85.69 315 TYR A O 1
ATOM 2477 N N . PRO A 1 316 ? -0.161 12.298 6.457 1.00 90.75 316 PRO A N 1
ATOM 2478 C CA . PRO A 1 316 ? -1.310 11.795 7.180 1.00 90.75 316 PRO A CA 1
ATOM 2479 C C . PRO A 1 316 ? -2.108 10.797 6.339 1.00 90.75 316 PRO A C 1
ATOM 2481 O O . PRO A 1 316 ? -2.030 10.778 5.111 1.00 90.75 316 PRO A O 1
ATOM 2484 N N . TYR A 1 317 ? -2.919 9.992 7.017 1.00 94.88 317 TYR A N 1
ATOM 2485 C CA . TYR A 1 317 ? -3.919 9.157 6.367 1.00 94.88 317 TYR A CA 1
ATOM 2486 C C . TYR A 1 317 ? -5.165 9.999 6.085 1.00 94.88 317 TYR A C 1
ATOM 2488 O O . TYR A 1 317 ? -5.853 10.390 7.026 1.00 94.88 317 TYR A O 1
ATOM 2496 N N . TYR A 1 318 ? -5.485 10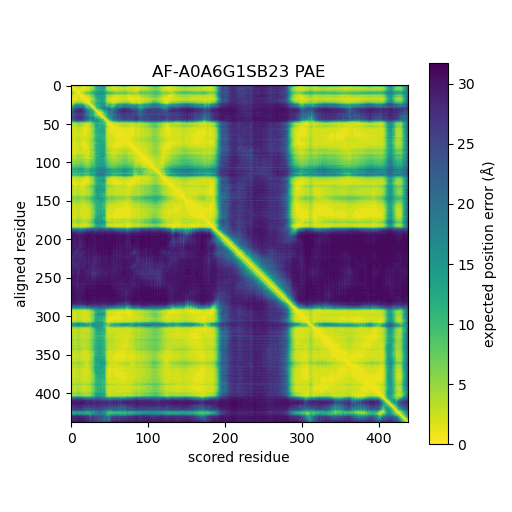.288 4.820 1.00 95.44 318 TYR A N 1
ATOM 2497 C CA . TYR A 1 318 ? -6.609 11.185 4.505 1.00 95.44 318 TYR A CA 1
ATOM 2498 C C . TYR A 1 318 ? -7.966 10.624 4.942 1.00 95.44 318 TYR A C 1
ATOM 2500 O O . TYR A 1 318 ? -8.868 11.380 5.305 1.00 95.44 318 TYR A O 1
ATOM 2508 N N . TRP A 1 319 ? -8.096 9.298 5.005 1.00 97.31 319 TRP A N 1
ATOM 2509 C CA . TRP A 1 319 ? -9.298 8.664 5.533 1.00 97.31 319 TRP A CA 1
ATOM 2510 C C . TRP A 1 319 ? -9.532 8.934 7.026 1.00 97.31 319 TRP A C 1
ATOM 2512 O O . TRP A 1 319 ? -10.655 8.760 7.491 1.00 97.31 319 TRP A O 1
ATOM 2522 N N . ALA A 1 320 ? -8.528 9.387 7.790 1.00 97.38 320 ALA A N 1
ATOM 2523 C CA . ALA A 1 320 ? -8.682 9.658 9.222 1.00 97.38 320 ALA A CA 1
ATOM 2524 C C . ALA A 1 320 ? -9.646 10.822 9.508 1.00 97.38 320 ALA A C 1
ATOM 2526 O O . ALA A 1 320 ? -10.225 10.887 10.589 1.00 97.38 320 ALA A O 1
ATOM 2527 N N . TRP A 1 321 ? -9.851 11.723 8.543 1.00 96.56 321 TRP A N 1
ATOM 2528 C CA . TRP A 1 321 ? -10.808 12.827 8.666 1.00 96.56 321 TRP A CA 1
ATOM 2529 C C . TRP A 1 321 ? -12.241 12.448 8.297 1.00 96.56 321 TRP A C 1
ATOM 2531 O O . TRP A 1 321 ? -13.160 13.228 8.547 1.00 96.56 321 TRP A O 1
ATOM 2541 N N . LEU A 1 322 ? -12.452 11.260 7.730 1.00 97.12 322 LEU A N 1
ATOM 2542 C CA . LEU A 1 322 ? -13.787 10.798 7.378 1.00 97.12 322 LEU A CA 1
ATOM 2543 C C . LEU A 1 322 ? -14.591 10.446 8.638 1.00 97.12 322 LEU A C 1
ATOM 2545 O O . LEU A 1 322 ? -14.024 9.960 9.621 1.00 97.12 322 LEU A O 1
ATOM 2549 N N . PRO A 1 323 ? -15.926 10.612 8.621 1.00 97.25 323 PRO A N 1
ATOM 2550 C CA . PRO A 1 323 ? -16.774 10.229 9.751 1.00 97.25 323 PRO A CA 1
ATOM 2551 C C . PRO A 1 323 ? -16.633 8.741 10.113 1.00 97.25 323 PRO A C 1
ATOM 2553 O O . PRO A 1 323 ? -16.666 8.392 11.291 1.00 97.25 323 PRO A O 1
ATOM 2556 N N . TYR A 1 324 ? -16.373 7.879 9.126 1.00 97.81 324 TYR A N 1
ATOM 2557 C CA . TYR A 1 324 ? -16.145 6.439 9.298 1.00 97.81 324 TYR A CA 1
ATOM 2558 C C . TYR A 1 324 ? -14.936 6.106 10.187 1.00 97.81 324 TYR A C 1
ATOM 2560 O O . TYR A 1 324 ? -14.930 5.082 10.869 1.00 97.81 324 TYR A O 1
ATOM 2568 N N . ALA A 1 325 ? -13.933 6.992 10.251 1.00 98.44 325 ALA A N 1
ATOM 2569 C CA . ALA A 1 325 ? -12.769 6.824 11.121 1.00 98.44 325 ALA A CA 1
ATOM 2570 C C . ALA A 1 325 ? -13.069 7.101 12.602 1.00 98.44 325 ALA A C 1
ATOM 2572 O O . ALA A 1 325 ? -12.252 6.768 13.459 1.00 98.44 325 ALA A O 1
ATOM 2573 N N . LYS A 1 326 ? -14.225 7.695 12.919 1.00 98.56 326 LYS A N 1
ATOM 2574 C CA . LYS A 1 326 ? -14.675 7.966 14.294 1.00 98.56 326 LYS A CA 1
ATOM 2575 C C . LYS A 1 326 ? -15.520 6.827 14.873 1.00 98.56 326 LYS A C 1
ATOM 2577 O O . LYS A 1 326 ? -15.926 6.902 16.028 1.00 98.56 326 LYS A O 1
ATOM 2582 N N . ILE A 1 327 ? -15.786 5.784 14.088 1.00 98.44 327 ILE A N 1
ATOM 2583 C CA . ILE A 1 327 ? -16.517 4.594 14.525 1.00 98.44 327 ILE A CA 1
ATOM 2584 C C . ILE A 1 327 ? -15.506 3.590 15.109 1.00 98.44 327 ILE A C 1
ATOM 2586 O O . ILE A 1 327 ? -14.457 3.375 14.497 1.00 98.44 327 ILE A O 1
ATOM 2590 N N . PRO A 1 328 ? -15.756 3.005 16.297 1.00 98.75 328 PRO A N 1
ATOM 2591 C CA . PRO A 1 328 ? -14.884 1.980 16.871 1.00 98.75 328 PRO A CA 1
ATOM 2592 C C . PRO A 1 328 ? -14.721 0.784 15.937 1.00 98.75 328 PRO A C 1
ATOM 2594 O O . PRO A 1 328 ? -15.683 0.411 15.268 1.00 98.75 328 PRO A O 1
ATOM 2597 N N . PHE A 1 329 ? -13.546 0.147 15.939 1.00 98.69 329 PHE A N 1
ATOM 2598 C CA . PHE A 1 329 ? -13.365 -1.099 15.191 1.00 98.69 329 PHE A CA 1
ATOM 2599 C C . PHE A 1 329 ? -14.442 -2.124 15.568 1.00 98.69 329 PHE A C 1
ATOM 2601 O O . PHE A 1 329 ? -14.636 -2.437 16.750 1.00 98.69 329 PHE A O 1
ATOM 2608 N N . SER A 1 330 ? -15.108 -2.671 14.553 1.00 98.25 330 SER A N 1
ATOM 2609 C CA . SER A 1 330 ? -16.163 -3.663 14.717 1.00 98.25 330 SER A CA 1
ATOM 2610 C C . SER A 1 330 ? -15.679 -4.914 15.457 1.00 98.25 330 SER A C 1
ATOM 2612 O O . SER A 1 330 ? -14.505 -5.297 15.416 1.00 98.25 330 SER A O 1
ATOM 2614 N N . GLN A 1 331 ? -16.609 -5.604 16.123 1.00 98.06 331 GLN A N 1
ATOM 2615 C CA . GLN A 1 331 ? -16.309 -6.883 16.779 1.00 98.06 331 GLN A CA 1
ATOM 2616 C C . GLN A 1 331 ? -15.807 -7.936 15.783 1.00 98.06 331 GLN A C 1
ATOM 2618 O O . GLN A 1 331 ? -14.966 -8.757 16.139 1.00 98.06 331 GLN A O 1
ATOM 2623 N N . GLU A 1 332 ? -16.281 -7.887 14.534 1.00 96.94 332 GLU A N 1
ATOM 2624 C CA . GLU A 1 332 ? -15.828 -8.767 13.456 1.00 96.94 332 GLU A CA 1
ATOM 2625 C C . GLU A 1 332 ? -14.342 -8.544 13.149 1.00 96.94 332 GLU A C 1
ATOM 2627 O O . GLU A 1 332 ? -13.553 -9.483 13.262 1.00 96.94 332 GLU A O 1
ATOM 2632 N N . SER A 1 333 ? -13.936 -7.299 12.870 1.00 96.94 333 SER A N 1
ATOM 2633 C CA . SER A 1 333 ? -12.530 -6.954 12.629 1.00 96.94 333 SER A CA 1
ATOM 2634 C C . SER A 1 333 ? -11.651 -7.300 13.828 1.00 96.94 333 SER A C 1
ATOM 2636 O O . SER A 1 333 ? -10.590 -7.907 13.678 1.00 96.94 333 SER A O 1
ATOM 2638 N N . ARG A 1 334 ? -12.096 -6.989 15.050 1.00 98.38 334 ARG A N 1
ATOM 2639 C CA . ARG A 1 334 ? -11.353 -7.341 16.270 1.00 98.38 334 ARG A CA 1
ATOM 2640 C C . ARG A 1 334 ? -11.157 -8.853 16.380 1.00 98.38 334 ARG A C 1
ATOM 2642 O O . ARG A 1 334 ? -10.026 -9.295 16.549 1.00 98.38 334 ARG A O 1
ATOM 2649 N N . LYS A 1 335 ? -12.218 -9.649 16.221 1.00 98.06 335 LYS A N 1
ATOM 2650 C CA . LYS A 1 335 ? -12.157 -11.119 16.281 1.00 98.06 335 LYS A CA 1
ATOM 2651 C C . LYS A 1 335 ? -11.267 -11.711 15.185 1.00 98.06 335 LYS A C 1
ATOM 2653 O O . LYS A 1 335 ? -10.574 -12.691 15.444 1.00 98.06 335 LYS A O 1
ATOM 2658 N N . GLN A 1 336 ? -11.276 -11.128 13.987 1.00 97.62 336 GLN A N 1
ATOM 2659 C CA . GLN A 1 336 ? -10.473 -11.598 12.860 1.00 97.62 336 GLN A CA 1
ATOM 2660 C C . GLN A 1 336 ? -8.984 -11.267 13.027 1.00 97.62 336 GLN A C 1
ATOM 2662 O O . GLN A 1 336 ? -8.137 -12.136 12.827 1.00 97.62 336 GLN A O 1
ATOM 2667 N N . PHE A 1 337 ? -8.649 -10.021 13.370 1.00 98.19 337 PHE A N 1
ATOM 2668 C CA . PHE A 1 337 ? -7.276 -9.522 13.260 1.00 98.19 337 PHE A CA 1
ATOM 2669 C C . PHE A 1 337 ? -6.502 -9.542 14.579 1.00 98.19 337 PHE A C 1
ATOM 2671 O O . PHE A 1 337 ? -5.292 -9.759 14.559 1.00 98.19 337 PHE A O 1
ATOM 2678 N N . TYR A 1 338 ? -7.162 -9.371 15.730 1.00 98.06 338 TYR A N 1
ATOM 2679 C CA . TYR A 1 338 ? -6.475 -9.330 17.028 1.00 98.06 338 TYR A CA 1
ATOM 2680 C C . TYR A 1 338 ? -5.653 -10.602 17.332 1.00 98.06 338 TYR A C 1
ATOM 2682 O O . TYR A 1 338 ? -4.487 -10.456 17.718 1.00 98.06 338 TYR A O 1
ATOM 2690 N N . PRO A 1 339 ? -6.170 -11.835 17.119 1.00 97.81 339 PRO A N 1
ATOM 2691 C CA . PRO A 1 339 ? -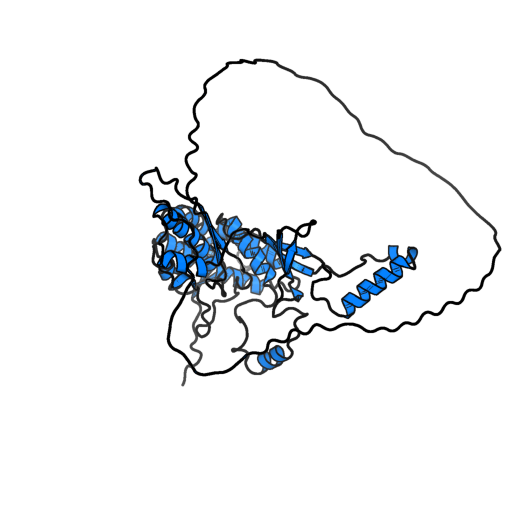5.392 -13.050 17.372 1.00 97.81 339 PRO A CA 1
ATOM 2692 C C . PRO A 1 339 ? -4.172 -13.176 16.452 1.00 97.81 339 PRO A C 1
ATOM 2694 O O . PRO A 1 339 ? -3.105 -13.571 16.911 1.00 97.81 339 PRO A O 1
ATOM 2697 N N . LEU A 1 340 ? -4.310 -12.790 15.177 1.00 97.50 340 LEU A N 1
ATOM 2698 C CA . LEU A 1 340 ? -3.227 -12.855 14.189 1.00 97.50 340 LEU A CA 1
ATOM 2699 C C . LEU A 1 340 ? -2.091 -11.887 14.532 1.00 97.50 340 LEU A C 1
ATOM 2701 O O . LEU A 1 340 ? -0.924 -12.251 14.479 1.00 97.50 340 LEU A O 1
ATOM 2705 N N . LEU A 1 341 ? -2.432 -10.649 14.896 1.00 96.50 341 LEU A N 1
ATOM 2706 C CA . LEU A 1 341 ? -1.445 -9.599 15.157 1.00 96.50 341 LEU A CA 1
ATOM 2707 C C . LEU A 1 341 ? -0.742 -9.752 16.516 1.00 96.50 341 LEU A C 1
ATOM 2709 O O . LEU A 1 341 ? 0.369 -9.253 16.690 1.00 96.50 341 LEU A O 1
ATOM 2713 N N . THR A 1 342 ? -1.365 -10.465 17.461 1.00 96.25 342 THR A N 1
ATOM 2714 C CA . THR A 1 342 ? -0.749 -10.814 18.752 1.00 96.25 342 THR A CA 1
ATOM 2715 C C . THR A 1 342 ? 0.234 -11.986 18.622 1.00 96.25 342 THR A C 1
ATOM 2717 O O . THR A 1 342 ? 1.165 -12.095 19.422 1.00 96.25 342 THR A O 1
ATOM 2720 N N . ASP A 1 343 ? 0.061 -12.856 17.622 1.00 95.00 343 ASP A N 1
ATOM 2721 C CA . ASP A 1 343 ? 0.955 -13.988 17.382 1.00 95.00 343 ASP A CA 1
ATOM 2722 C C . ASP A 1 343 ? 2.278 -13.540 16.742 1.00 95.00 343 ASP A C 1
ATOM 2724 O O . ASP A 1 343 ? 2.350 -13.105 15.591 1.00 95.00 343 ASP A O 1
ATOM 2728 N N . MET A 1 344 ? 3.369 -13.687 17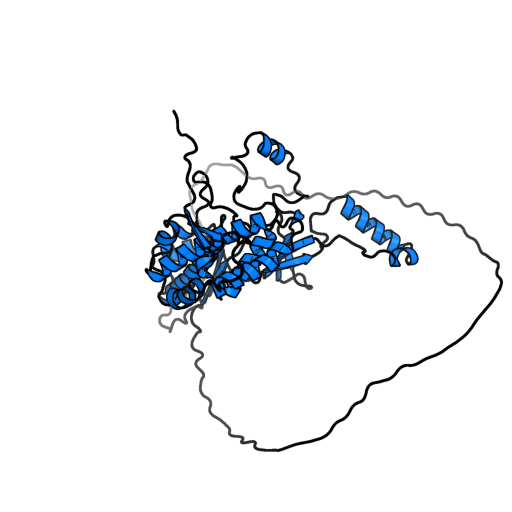.492 1.00 90.50 344 MET A N 1
ATOM 2729 C CA . MET A 1 344 ? 4.705 -13.325 17.019 1.00 90.50 344 MET A CA 1
ATOM 2730 C C . MET A 1 344 ? 5.199 -14.223 15.883 1.00 90.50 344 MET A C 1
ATOM 2732 O O . MET A 1 344 ? 5.996 -13.755 15.071 1.00 90.50 344 MET A O 1
ATOM 2736 N N . ASN A 1 345 ? 4.725 -15.470 15.782 1.00 94.56 345 ASN A N 1
ATOM 2737 C CA . ASN A 1 345 ? 5.075 -16.339 14.658 1.00 94.56 345 ASN A CA 1
ATOM 2738 C C . ASN A 1 345 ? 4.437 -15.817 13.369 1.00 94.56 345 ASN A C 1
ATOM 2740 O O . ASN A 1 345 ? 5.130 -15.653 12.369 1.00 94.56 345 ASN A O 1
ATOM 2744 N N . PHE A 1 346 ? 3.157 -15.439 13.413 1.00 97.56 346 PHE A N 1
ATOM 2745 C CA . PHE A 1 346 ? 2.482 -14.800 12.284 1.00 97.56 346 PHE A CA 1
ATOM 2746 C C . PHE A 1 346 ? 3.213 -13.533 11.810 1.00 97.56 346 PHE A C 1
ATOM 2748 O O . PHE A 1 346 ? 3.459 -13.363 10.612 1.00 97.56 346 PHE A O 1
ATOM 2755 N N . VAL A 1 347 ? 3.600 -12.651 12.741 1.00 96.75 347 VAL A N 1
ATOM 2756 C CA . VAL A 1 347 ? 4.352 -11.425 12.416 1.00 96.75 347 VAL A CA 1
ATOM 2757 C C . VAL A 1 347 ? 5.727 -11.759 11.829 1.00 96.75 347 VAL A C 1
ATOM 2759 O O . VAL A 1 347 ? 6.162 -11.114 10.873 1.00 96.75 347 VAL A O 1
ATOM 2762 N N . GLN A 1 348 ? 6.404 -12.777 12.366 1.00 95.00 348 GLN A N 1
ATOM 2763 C CA . GLN A 1 348 ? 7.691 -13.242 11.861 1.00 95.00 348 GLN A CA 1
ATOM 2764 C C . GLN A 1 348 ? 7.586 -13.748 10.421 1.00 95.00 348 GLN A C 1
ATOM 2766 O O . GLN A 1 348 ? 8.365 -13.303 9.578 1.00 95.00 348 GLN A O 1
ATOM 2771 N N . GLU A 1 349 ? 6.614 -14.614 10.141 1.00 98.00 349 GLU A N 1
ATOM 2772 C CA . GLU A 1 349 ? 6.359 -15.142 8.803 1.00 98.00 349 GLU A CA 1
ATOM 2773 C C . GLU A 1 349 ? 5.994 -14.033 7.814 1.00 98.00 349 GLU A C 1
ATOM 2775 O O . GLU A 1 349 ? 6.433 -14.061 6.668 1.00 98.00 349 GLU A O 1
ATOM 2780 N N . LEU A 1 350 ? 5.216 -13.029 8.242 1.00 98.50 350 LEU A N 1
ATOM 2781 C CA . LEU A 1 350 ? 4.929 -11.864 7.407 1.00 98.50 350 LEU A CA 1
ATOM 2782 C C . LEU A 1 350 ? 6.220 -11.115 7.043 1.00 98.50 350 LEU A C 1
ATOM 2784 O O . LEU A 1 350 ? 6.422 -10.783 5.875 1.00 98.50 350 LEU A O 1
ATOM 2788 N N . CYS A 1 351 ? 7.104 -10.859 8.012 1.00 98.31 351 CYS A N 1
ATOM 2789 C CA . CYS A 1 351 ? 8.404 -10.242 7.740 1.00 98.31 351 CYS A CA 1
ATOM 2790 C C . CYS A 1 351 ? 9.261 -11.089 6.785 1.00 98.31 351 CYS A C 1
ATOM 2792 O O . CYS A 1 351 ? 9.926 -10.523 5.918 1.00 98.31 351 CYS A O 1
ATOM 2794 N N . ASP A 1 352 ? 9.228 -12.415 6.912 1.00 98.19 352 ASP A N 1
ATOM 2795 C CA . ASP A 1 352 ? 9.984 -13.326 6.048 1.00 98.19 352 ASP A CA 1
ATOM 2796 C C . ASP A 1 352 ? 9.424 -13.322 4.612 1.00 98.19 352 ASP A C 1
ATOM 2798 O O . ASP A 1 352 ? 10.177 -13.182 3.649 1.00 98.19 352 ASP A O 1
ATOM 2802 N N . GLU A 1 353 ? 8.098 -13.336 4.436 1.00 98.56 353 GLU A N 1
ATOM 2803 C CA . GLU A 1 353 ? 7.465 -13.192 3.116 1.00 98.56 353 GLU A CA 1
ATOM 2804 C C . GLU A 1 353 ? 7.773 -11.837 2.454 1.00 98.56 353 GLU A C 1
ATOM 2806 O O . GLU A 1 353 ? 7.941 -11.760 1.233 1.00 98.56 353 GLU A O 1
ATOM 2811 N N . LEU A 1 354 ? 7.868 -10.762 3.243 1.00 98.69 354 LEU A N 1
ATOM 2812 C CA . LEU A 1 354 ? 8.301 -9.454 2.752 1.00 98.69 354 LEU A CA 1
ATOM 2813 C C . LEU A 1 354 ? 9.782 -9.478 2.350 1.00 98.69 354 LEU A C 1
ATOM 2815 O O . LEU A 1 354 ? 10.131 -8.948 1.294 1.00 98.69 354 LEU A O 1
ATOM 2819 N N . TYR A 1 355 ? 10.646 -10.138 3.125 1.00 98.50 355 TYR A N 1
ATOM 2820 C CA . TYR A 1 355 ? 12.063 -10.297 2.789 1.00 98.50 355 TYR A CA 1
ATOM 2821 C C . TYR A 1 355 ? 12.246 -10.972 1.423 1.00 98.50 355 TYR A C 1
ATOM 2823 O O . TYR A 1 355 ? 13.020 -10.485 0.598 1.00 98.50 355 TYR A O 1
ATOM 2831 N N . GLU A 1 356 ? 11.470 -12.014 1.121 1.00 97.94 356 GLU A N 1
ATOM 2832 C CA . GLU A 1 356 ? 11.482 -12.708 -0.179 1.00 97.94 356 GLU A CA 1
ATOM 2833 C C . GLU A 1 356 ? 11.084 -11.821 -1.373 1.00 97.94 356 GLU A C 1
ATOM 2835 O O . GLU A 1 356 ? 11.419 -12.107 -2.529 1.00 97.94 356 GLU A O 1
ATOM 2840 N N . VAL A 1 357 ? 10.329 -10.745 -1.139 1.00 97.88 357 VAL A N 1
ATOM 2841 C CA . VAL A 1 357 ? 9.995 -9.766 -2.181 1.00 97.88 357 VAL A CA 1
ATOM 2842 C C . VAL A 1 357 ? 11.084 -8.705 -2.285 1.00 97.88 357 VAL A C 1
ATOM 2844 O O . VAL A 1 357 ? 11.595 -8.473 -3.381 1.00 97.88 357 VAL A O 1
ATOM 2847 N N . PHE A 1 358 ? 11.464 -8.084 -1.167 1.00 97.62 358 PHE A N 1
ATOM 2848 C CA . PHE A 1 358 ? 12.421 -6.977 -1.153 1.00 97.62 358 PHE A CA 1
ATOM 2849 C C . PHE A 1 358 ? 13.840 -7.407 -1.559 1.00 97.62 358 PHE A C 1
ATOM 2851 O O . PHE A 1 358 ? 14.514 -6.666 -2.276 1.00 97.62 358 PHE A O 1
ATOM 2858 N N . SER A 1 359 ? 14.277 -8.614 -1.182 1.00 96.94 359 SER A N 1
ATOM 2859 C CA . SER A 1 359 ? 15.613 -9.153 -1.501 1.00 96.94 359 SER A CA 1
ATOM 2860 C C . SER A 1 359 ? 15.863 -9.382 -2.995 1.00 96.94 359 SER A C 1
ATOM 2862 O O . SER A 1 359 ? 17.011 -9.514 -3.416 1.00 96.94 359 SER A O 1
ATOM 2864 N N . LYS A 1 360 ? 14.810 -9.376 -3.824 1.00 92.88 360 LYS A N 1
ATOM 2865 C CA . LYS A 1 360 ? 14.919 -9.490 -5.289 1.00 92.88 360 LYS A CA 1
ATOM 2866 C C . LYS A 1 360 ? 15.454 -8.221 -5.949 1.00 92.88 360 LYS A C 1
ATOM 2868 O O . LYS A 1 360 ? 15.813 -8.253 -7.130 1.00 92.88 360 LYS A O 1
ATOM 2873 N N . ASP A 1 361 ? 15.475 -7.098 -5.234 1.00 92.31 361 ASP A N 1
ATOM 2874 C CA . ASP A 1 361 ? 16.015 -5.852 -5.755 1.00 92.31 361 ASP A CA 1
ATOM 2875 C C . ASP A 1 361 ? 17.544 -5.858 -5.752 1.00 92.31 361 ASP A C 1
ATOM 2877 O O . ASP A 1 361 ? 18.175 -6.103 -4.731 1.00 92.31 361 ASP A O 1
ATOM 2881 N N . GLY A 1 362 ? 18.165 -5.491 -6.875 1.00 89.06 362 GLY A N 1
ATOM 2882 C CA . GLY A 1 362 ? 19.627 -5.365 -6.937 1.00 89.06 362 GLY A CA 1
ATOM 2883 C C . GLY A 1 362 ? 20.212 -4.269 -6.030 1.00 89.06 362 GLY A C 1
ATOM 2884 O O . GLY A 1 362 ? 21.415 -4.263 -5.805 1.00 89.06 362 GLY A O 1
ATOM 2885 N N . GLY A 1 363 ? 19.391 -3.335 -5.538 1.00 88.44 363 GLY A N 1
ATOM 2886 C CA . GLY A 1 363 ? 19.757 -2.323 -4.543 1.00 88.44 363 GLY A CA 1
ATOM 2887 C C . GLY A 1 363 ? 19.253 -2.643 -3.134 1.00 88.44 363 GLY A C 1
ATOM 2888 O O . GLY A 1 363 ? 19.122 -1.726 -2.326 1.00 88.44 363 GLY A O 1
ATOM 2889 N N . PHE A 1 364 ? 18.902 -3.900 -2.851 1.00 93.31 364 PHE A N 1
ATOM 2890 C CA . PHE A 1 364 ? 18.457 -4.322 -1.529 1.00 93.31 364 PHE A CA 1
ATOM 2891 C C . PHE A 1 364 ? 19.558 -4.132 -0.477 1.00 93.31 364 PHE A C 1
ATOM 2893 O O . PHE A 1 364 ? 20.678 -4.617 -0.632 1.00 93.31 364 PHE A O 1
ATOM 2900 N N . ASP A 1 365 ? 19.210 -3.472 0.628 1.00 93.25 365 ASP A N 1
ATOM 2901 C CA . ASP A 1 365 ? 20.062 -3.340 1.806 1.00 93.25 365 ASP A CA 1
ATOM 2902 C C . ASP A 1 365 ? 19.353 -3.972 3.009 1.00 93.25 365 ASP A C 1
ATOM 2904 O O . ASP A 1 365 ? 18.286 -3.524 3.439 1.00 93.25 365 ASP A O 1
ATOM 2908 N N . LYS A 1 366 ? 19.966 -5.017 3.577 1.00 94.75 366 LYS A N 1
ATOM 2909 C CA . LYS A 1 366 ? 19.394 -5.770 4.700 1.00 94.75 366 LYS A CA 1
ATOM 2910 C C . LYS A 1 366 ? 19.201 -4.908 5.953 1.00 94.75 366 LYS A C 1
ATOM 2912 O O . LYS A 1 366 ? 18.231 -5.106 6.676 1.00 94.75 366 LYS A O 1
ATOM 2917 N N . LYS A 1 367 ? 20.096 -3.954 6.228 1.00 94.31 367 LYS A N 1
ATOM 2918 C CA . LYS A 1 367 ? 19.980 -3.076 7.404 1.00 94.31 367 LYS A CA 1
ATOM 2919 C C . LYS A 1 367 ? 18.814 -2.107 7.237 1.00 94.31 367 LYS A C 1
ATOM 2921 O O . LYS A 1 367 ? 18.092 -1.860 8.198 1.00 94.31 367 LYS A O 1
ATOM 2926 N N . VAL A 1 368 ? 18.620 -1.567 6.034 1.00 93.50 368 VAL A N 1
ATOM 2927 C CA . VAL A 1 368 ? 17.465 -0.713 5.718 1.00 93.50 368 VAL A CA 1
ATOM 2928 C C . VAL A 1 368 ? 16.166 -1.512 5.813 1.00 93.50 368 VAL A C 1
ATOM 2930 O O . VAL A 1 368 ? 15.215 -1.037 6.429 1.00 93.50 368 VAL A O 1
ATOM 2933 N N . PHE A 1 369 ? 16.149 -2.743 5.301 1.00 96.81 369 PHE A N 1
ATOM 2934 C CA . PHE A 1 369 ? 14.995 -3.632 5.422 1.00 96.81 369 PHE A CA 1
ATOM 2935 C C . PHE A 1 369 ? 14.616 -3.916 6.882 1.00 96.81 369 PHE A C 1
ATOM 2937 O O . PHE A 1 369 ? 13.450 -3.797 7.249 1.00 96.81 369 PHE A O 1
ATOM 2944 N N . GLU A 1 370 ? 15.585 -4.203 7.756 1.00 96.50 370 GLU A N 1
ATOM 2945 C CA . GLU A 1 370 ? 15.297 -4.400 9.184 1.00 96.50 370 GLU A CA 1
ATOM 2946 C C . GLU A 1 370 ? 14.708 -3.148 9.849 1.00 96.50 370 GLU A C 1
ATOM 2948 O O . GLU A 1 370 ? 13.846 -3.263 10.723 1.00 96.50 370 GLU A O 1
ATOM 2953 N N . LYS A 1 371 ? 15.103 -1.948 9.403 1.00 96.38 371 LYS A N 1
ATOM 2954 C CA . LYS A 1 371 ? 14.476 -0.697 9.847 1.00 96.38 371 LYS A CA 1
ATOM 2955 C C . LYS A 1 371 ? 13.032 -0.566 9.348 1.00 96.38 371 LYS A C 1
ATOM 2957 O O . LYS A 1 371 ? 12.167 -0.190 10.134 1.00 96.38 371 LYS A O 1
ATOM 2962 N N . GLN A 1 372 ? 12.742 -0.940 8.097 1.00 97.69 372 GLN A N 1
ATOM 2963 C CA . GLN A 1 372 ? 11.359 -1.010 7.591 1.00 97.69 372 GLN A CA 1
ATOM 2964 C C . GLN A 1 372 ? 10.514 -1.977 8.429 1.00 97.69 372 GLN A C 1
ATOM 2966 O O . GLN A 1 372 ? 9.397 -1.652 8.826 1.00 97.69 372 GLN A O 1
ATOM 2971 N N . MET A 1 373 ? 11.063 -3.147 8.765 1.00 97.94 373 MET A N 1
ATOM 2972 C CA . MET A 1 373 ? 10.367 -4.124 9.603 1.00 97.94 373 MET A CA 1
ATOM 2973 C C . MET A 1 373 ? 10.223 -3.656 11.056 1.00 97.94 373 MET A C 1
ATOM 2975 O O . MET A 1 373 ? 9.243 -4.005 11.706 1.00 97.94 373 MET A O 1
ATOM 2979 N N . SER A 1 374 ? 11.148 -2.839 11.570 1.00 97.44 374 SER A N 1
ATOM 2980 C CA . SER A 1 374 ? 11.010 -2.196 12.883 1.00 97.44 374 SER A CA 1
ATOM 2981 C C . SER A 1 374 ? 9.811 -1.245 12.939 1.00 97.44 374 SER A C 1
ATOM 2983 O O . SER A 1 374 ? 9.029 -1.301 13.892 1.00 97.44 374 SER A O 1
ATOM 2985 N N . VAL A 1 375 ? 9.614 -0.438 11.889 1.00 98.00 375 VAL A N 1
ATOM 2986 C CA . VAL A 1 375 ? 8.423 0.413 11.741 1.00 98.00 375 VAL A CA 1
ATOM 2987 C C . VAL A 1 375 ? 7.160 -0.440 11.646 1.00 98.00 375 VAL A C 1
ATOM 2989 O O . VAL A 1 375 ? 6.225 -0.219 12.409 1.00 98.00 375 VAL A O 1
ATOM 2992 N N . LEU A 1 376 ? 7.139 -1.445 10.763 1.00 98.38 376 LEU A N 1
ATOM 2993 C CA . LEU A 1 376 ? 5.983 -2.329 10.575 1.00 98.38 376 LEU A CA 1
ATOM 2994 C C . LEU A 1 376 ? 5.580 -3.030 11.881 1.00 98.38 376 LEU A C 1
ATOM 2996 O O . LEU A 1 376 ? 4.403 -3.054 12.229 1.00 98.38 376 LEU A O 1
ATOM 3000 N N . ARG A 1 377 ? 6.545 -3.553 12.646 1.00 98.06 377 ARG A N 1
ATOM 3001 C CA . ARG A 1 377 ? 6.285 -4.176 13.953 1.00 98.06 377 ARG A CA 1
ATOM 3002 C C . ARG A 1 377 ? 5.733 -3.175 14.972 1.00 98.06 377 ARG A C 1
ATOM 3004 O O . ARG A 1 377 ? 4.824 -3.520 15.722 1.00 98.06 377 ARG A O 1
ATOM 3011 N N . GLY A 1 378 ? 6.227 -1.936 14.974 1.00 97.56 378 GLY A N 1
ATOM 3012 C CA . GLY A 1 378 ? 5.669 -0.858 15.795 1.00 97.56 378 GLY A CA 1
ATOM 3013 C C . GLY A 1 378 ? 4.229 -0.495 15.423 1.00 97.56 378 GLY A C 1
ATOM 3014 O O . GLY A 1 378 ? 3.388 -0.336 16.307 1.00 97.56 378 GLY A O 1
ATOM 3015 N N . GLN A 1 379 ? 3.914 -0.459 14.126 1.00 98.44 379 GLN A N 1
ATOM 3016 C CA . GLN A 1 379 ? 2.542 -0.279 13.642 1.00 98.44 379 GLN A CA 1
ATOM 3017 C C . GLN A 1 379 ? 1.638 -1.443 14.068 1.00 98.44 379 GLN A C 1
ATOM 3019 O O . GLN A 1 379 ? 0.537 -1.223 14.567 1.00 98.44 379 GLN A O 1
ATOM 3024 N N . ILE A 1 380 ? 2.106 -2.687 13.941 1.00 98.56 380 ILE A N 1
ATOM 3025 C CA . ILE A 1 380 ? 1.363 -3.866 14.406 1.00 98.56 380 ILE A CA 1
ATOM 3026 C C . ILE A 1 380 ? 1.092 -3.787 15.912 1.00 98.56 380 ILE A C 1
ATOM 3028 O O . ILE A 1 380 ? -0.025 -4.077 16.339 1.00 98.56 380 ILE A O 1
ATOM 3032 N N . LEU A 1 381 ? 2.066 -3.353 16.716 1.00 97.75 381 LEU A N 1
ATOM 3033 C CA . LEU A 1 381 ? 1.904 -3.213 18.163 1.00 97.75 381 LEU A CA 1
ATOM 3034 C C . LEU A 1 381 ? 0.800 -2.203 18.522 1.00 97.75 381 LEU A C 1
ATOM 3036 O O . LEU A 1 381 ? -0.110 -2.534 19.285 1.00 97.75 381 LEU A O 1
ATOM 3040 N N . ASN A 1 382 ? 0.834 -1.003 17.932 1.00 98.38 382 ASN A N 1
ATOM 3041 C CA . ASN A 1 382 ? -0.197 0.014 18.158 1.00 98.38 382 ASN A CA 1
ATOM 3042 C C . ASN A 1 382 ? -1.583 -0.457 17.699 1.00 98.38 382 ASN A C 1
ATOM 3044 O O . ASN A 1 382 ? -2.561 -0.312 18.435 1.00 98.38 382 ASN A O 1
ATOM 3048 N N . LEU A 1 383 ? -1.669 -1.068 16.513 1.00 98.69 383 LEU A N 1
ATOM 3049 C CA . LEU A 1 383 ? -2.923 -1.604 15.987 1.00 98.69 383 LEU A CA 1
ATOM 3050 C C . LEU A 1 383 ? -3.486 -2.712 16.885 1.00 98.69 383 LEU A C 1
ATOM 3052 O O . LEU A 1 383 ? -4.680 -2.720 17.171 1.00 98.69 383 LEU A O 1
ATOM 3056 N N . THR A 1 384 ? -2.636 -3.610 17.381 1.00 98.44 384 THR A N 1
ATOM 3057 C CA . THR A 1 384 ? -3.040 -4.684 18.301 1.00 98.44 384 THR A CA 1
ATOM 3058 C C . THR A 1 384 ? -3.652 -4.110 19.575 1.00 98.44 384 THR 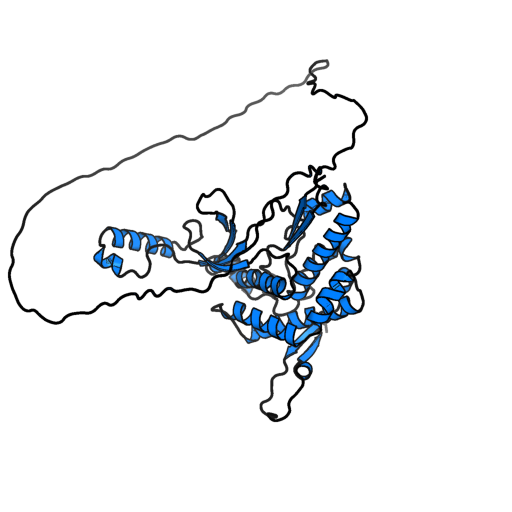A C 1
ATOM 3060 O O . THR A 1 384 ? -4.715 -4.562 20.004 1.00 98.44 384 THR A O 1
ATOM 3063 N N . GLN A 1 385 ? -3.036 -3.073 20.150 1.00 98.19 385 GLN A N 1
ATOM 3064 C CA . GLN A 1 385 ? -3.573 -2.397 21.330 1.00 98.19 385 GLN A CA 1
ATOM 3065 C C . GLN A 1 385 ? -4.907 -1.696 21.031 1.00 98.19 385 GLN A C 1
ATOM 3067 O O . GLN A 1 385 ? -5.852 -1.817 21.809 1.00 98.19 385 GLN A O 1
ATOM 3072 N N . ALA A 1 386 ? -5.019 -1.010 19.890 1.00 98.56 386 ALA A N 1
ATOM 3073 C CA . ALA A 1 386 ? -6.259 -0.355 19.479 1.00 98.56 386 ALA A CA 1
ATOM 3074 C C . ALA A 1 386 ? -7.412 -1.347 19.270 1.00 98.56 386 ALA A C 1
ATOM 3076 O O . ALA A 1 386 ? -8.526 -1.097 19.731 1.00 98.56 386 ALA A O 1
ATOM 3077 N N . LEU A 1 387 ? -7.144 -2.496 18.642 1.00 98.56 387 LEU A N 1
ATOM 3078 C CA . LEU A 1 387 ? -8.125 -3.570 18.481 1.00 98.56 387 LEU A CA 1
ATOM 3079 C C . LEU A 1 387 ? -8.512 -4.187 19.830 1.00 98.56 387 LEU A C 1
ATOM 3081 O O . LEU A 1 387 ? -9.689 -4.470 20.056 1.00 98.56 387 LEU A O 1
ATOM 3085 N N . LYS A 1 388 ? -7.558 -4.364 20.752 1.00 98.00 388 LYS A N 1
ATOM 3086 C CA . LYS A 1 388 ? -7.833 -4.880 22.102 1.00 98.00 388 LYS A CA 1
ATOM 3087 C C . LYS A 1 388 ? -8.805 -3.978 22.857 1.00 98.00 388 LYS A C 1
ATOM 3089 O O . LYS A 1 388 ? -9.799 -4.464 23.391 1.00 98.00 388 LYS A O 1
ATOM 3094 N N . GLU A 1 389 ? -8.543 -2.676 22.852 1.00 98.00 389 GLU A N 1
ATOM 3095 C CA . GLU A 1 389 ? -9.314 -1.668 23.590 1.00 98.00 389 GLU A CA 1
ATOM 3096 C C . GLU A 1 389 ? -10.597 -1.219 22.874 1.00 98.00 389 GLU A C 1
ATOM 3098 O O . GLU A 1 389 ? -11.404 -0.511 23.465 1.00 98.00 389 GLU A O 1
ATOM 3103 N N . GLY A 1 390 ? -10.809 -1.622 21.616 1.00 97.56 390 GLY A N 1
ATOM 3104 C CA . GLY A 1 390 ? -11.961 -1.167 20.833 1.00 97.56 390 GLY A CA 1
ATOM 3105 C C . GLY A 1 390 ? -11.881 0.319 20.471 1.00 97.56 390 GLY A C 1
ATOM 3106 O O . GLY A 1 390 ? -12.898 1.007 20.468 1.00 97.56 390 GLY A O 1
ATOM 3107 N N . LYS A 1 391 ? -10.675 0.824 20.187 1.00 98.62 391 LYS A N 1
ATOM 3108 C CA . LYS A 1 391 ? -10.460 2.195 19.704 1.00 98.62 391 LYS A CA 1
ATOM 3109 C C . LYS A 1 391 ? -11.047 2.399 18.304 1.00 98.62 391 LYS A C 1
ATOM 3111 O O . LYS A 1 391 ? -11.319 1.455 17.564 1.00 98.62 391 LYS A O 1
ATOM 3116 N N . THR A 1 392 ? -11.204 3.660 17.926 1.00 98.81 392 THR A N 1
ATOM 3117 C CA . THR A 1 392 ? -11.538 4.079 16.557 1.00 98.81 392 THR A CA 1
ATOM 3118 C C . THR A 1 392 ? -10.276 4.163 15.680 1.00 98.81 392 THR A C 1
ATOM 3120 O O . THR A 1 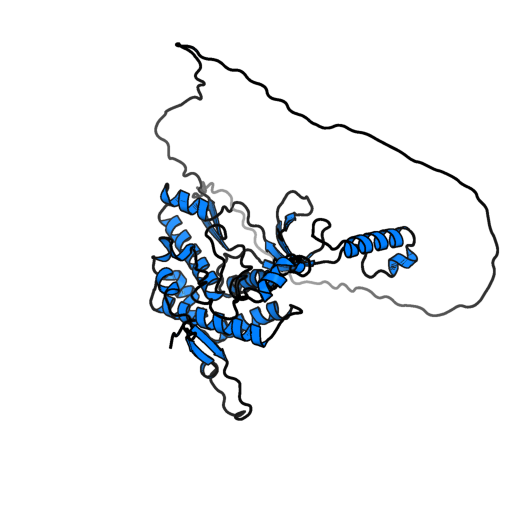392 ? -9.178 4.369 16.213 1.00 98.81 392 THR A O 1
ATOM 3123 N N . PRO A 1 393 ? -10.386 4.077 14.339 1.00 98.75 393 PRO A N 1
ATOM 3124 C CA . PRO A 1 393 ? -9.286 4.399 13.425 1.00 98.75 393 PRO A CA 1
ATOM 3125 C C . PRO A 1 393 ? -8.656 5.776 13.677 1.00 98.75 393 PRO A C 1
ATOM 3127 O O . PRO A 1 393 ? -7.439 5.928 13.595 1.00 98.75 393 PRO A O 1
ATOM 3130 N N . PHE A 1 394 ? -9.465 6.777 14.030 1.00 98.50 394 PHE A N 1
ATOM 3131 C CA . PHE A 1 394 ? -8.985 8.115 14.365 1.00 98.50 394 PHE A CA 1
ATOM 3132 C C . PHE A 1 394 ? -8.124 8.115 15.638 1.00 98.50 394 PHE A C 1
ATOM 3134 O O . PHE A 1 394 ? -7.040 8.689 15.655 1.00 98.50 394 PHE A O 1
ATOM 3141 N N . GLN A 1 395 ? -8.545 7.409 16.689 1.00 98.44 395 GLN A N 1
ATOM 3142 C CA . GLN A 1 395 ? -7.738 7.257 17.906 1.00 98.44 395 GLN A CA 1
ATOM 3143 C C . GLN A 1 395 ? -6.451 6.459 17.654 1.00 98.44 395 GLN A C 1
ATOM 3145 O O . GLN A 1 395 ? -5.421 6.762 18.250 1.00 98.44 395 GLN A O 1
ATOM 3150 N N . LEU A 1 396 ? -6.483 5.460 16.765 1.00 98.44 396 LEU A N 1
ATOM 3151 C CA . LEU A 1 396 ? -5.302 4.682 16.376 1.00 98.44 396 LEU A CA 1
ATOM 3152 C C . LEU A 1 396 ? -4.211 5.567 15.752 1.00 98.44 396 LEU A C 1
ATOM 3154 O O . LEU A 1 396 ? -3.035 5.421 16.084 1.00 98.44 396 LEU A O 1
ATOM 3158 N N . VAL A 1 397 ? -4.575 6.498 14.865 1.00 96.75 397 VAL A N 1
ATOM 3159 C CA . VAL A 1 397 ? -3.585 7.386 14.223 1.00 96.75 397 VAL A CA 1
ATOM 3160 C C . VAL A 1 397 ? -3.027 8.453 15.167 1.00 96.75 397 VAL A C 1
ATOM 3162 O O . VAL A 1 397 ? -1.976 9.015 14.881 1.00 96.75 397 VAL A O 1
ATOM 3165 N N . GLN A 1 398 ? -3.695 8.706 16.296 1.00 95.94 398 GLN A N 1
ATOM 3166 C CA . GLN A 1 398 ? -3.210 9.584 17.367 1.00 95.94 398 GLN A CA 1
ATOM 3167 C C . GLN A 1 398 ? -2.240 8.879 18.326 1.00 95.94 398 GLN A C 1
ATOM 3169 O O . GLN A 1 398 ? -1.616 9.536 19.159 1.00 95.94 398 GLN A O 1
ATOM 3174 N N . MET A 1 399 ? -2.115 7.550 18.244 1.00 95.50 399 MET A N 1
ATOM 3175 C CA . MET A 1 399 ? -1.188 6.811 19.097 1.00 95.50 399 MET A CA 1
ATOM 3176 C C . MET A 1 399 ? 0.265 7.189 18.768 1.00 95.50 399 MET A C 1
ATOM 3178 O O . MET A 1 399 ? 0.613 7.277 17.586 1.00 95.50 399 MET A O 1
ATOM 3182 N N . PRO A 1 400 ? 1.134 7.370 19.783 1.00 94.06 400 PRO A N 1
ATOM 3183 C CA . PRO A 1 400 ? 2.538 7.692 19.560 1.00 94.06 400 PRO A CA 1
ATOM 3184 C C . PRO A 1 400 ? 3.226 6.663 18.646 1.00 94.06 400 PRO A C 1
ATOM 3186 O O . PRO A 1 400 ? 3.039 5.459 18.848 1.00 94.06 400 PRO A O 1
ATOM 3189 N N . PRO A 1 401 ? 4.035 7.088 17.659 1.00 93.38 401 PRO A N 1
ATOM 3190 C CA . PRO A 1 401 ? 4.762 6.163 16.798 1.00 93.38 401 PRO A CA 1
ATOM 3191 C C . PRO A 1 401 ? 5.796 5.340 17.578 1.00 93.38 401 PRO A C 1
ATOM 3193 O O . PRO A 1 401 ? 6.655 5.890 18.274 1.00 93.38 401 PRO A O 1
ATOM 3196 N N . ILE A 1 402 ? 5.738 4.016 17.424 1.00 93.25 402 ILE A N 1
ATOM 3197 C CA . ILE A 1 402 ? 6.646 3.061 18.076 1.00 93.25 402 ILE A CA 1
ATOM 3198 C C . ILE A 1 402 ? 7.554 2.414 17.027 1.00 93.25 402 ILE A C 1
ATOM 3200 O O . ILE A 1 402 ? 7.156 2.213 15.877 1.00 93.25 402 ILE A O 1
ATOM 3204 N N . LEU A 1 403 ? 8.778 2.085 17.428 1.00 93.81 403 LEU A N 1
ATOM 3205 C CA . LEU A 1 403 ? 9.708 1.220 16.710 1.00 93.81 403 LEU A CA 1
ATOM 3206 C C . LEU A 1 403 ? 9.943 -0.051 17.531 1.00 93.81 403 LEU A C 1
ATOM 3208 O O . LEU A 1 403 ? 10.058 -0.001 18.757 1.00 93.81 403 LEU A O 1
ATOM 3212 N N . VAL A 1 404 ? 10.015 -1.198 16.855 1.00 93.44 404 VAL A N 1
ATOM 3213 C CA . VAL A 1 404 ? 10.261 -2.499 17.492 1.00 93.44 404 VAL A CA 1
ATOM 3214 C C . VAL A 1 404 ? 11.434 -3.187 16.800 1.00 93.44 404 VAL A C 1
ATOM 3216 O O . VAL A 1 404 ? 11.304 -3.843 15.760 1.00 93.44 404 VAL A O 1
ATOM 3219 N N . GLU A 1 405 ? 12.608 -3.027 17.399 1.00 89.69 405 GLU A N 1
ATOM 3220 C CA . GLU A 1 405 ? 13.880 -3.499 16.859 1.00 89.69 405 GLU A CA 1
ATOM 3221 C C . GLU A 1 405 ? 14.216 -4.896 17.376 1.00 89.69 405 GLU A C 1
ATOM 3223 O O . GLU A 1 405 ? 13.936 -5.224 18.528 1.00 89.69 405 GLU A O 1
ATOM 3228 N N . ARG A 1 406 ? 14.858 -5.723 16.543 1.00 81.75 406 ARG A N 1
ATOM 3229 C CA . ARG A 1 406 ? 15.471 -6.971 17.014 1.00 81.75 406 ARG A CA 1
ATOM 3230 C C . ARG A 1 406 ? 16.776 -6.648 17.726 1.00 81.75 406 ARG A C 1
ATOM 3232 O O . ARG A 1 406 ? 17.630 -5.955 17.176 1.00 81.75 406 ARG A O 1
ATOM 3239 N N . ARG A 1 407 ? 16.967 -7.206 18.919 1.00 73.06 407 ARG A N 1
ATOM 3240 C CA . ARG A 1 407 ? 18.254 -7.178 19.609 1.00 73.06 407 ARG A CA 1
ATOM 3241 C C . ARG A 1 407 ? 19.296 -7.907 18.758 1.00 73.06 407 ARG A C 1
ATOM 3243 O O . ARG A 1 407 ? 19.012 -9.001 18.261 1.00 73.06 407 ARG A O 1
ATOM 3250 N N . PRO A 1 408 ? 20.517 -7.364 18.629 1.00 58.09 408 PRO A N 1
ATOM 3251 C CA . PRO A 1 408 ? 21.631 -8.131 18.102 1.00 58.09 408 PRO A CA 1
ATOM 3252 C C . PRO A 1 408 ? 21.828 -9.361 18.988 1.00 58.09 408 PRO A C 1
ATOM 3254 O O . PRO A 1 408 ? 21.975 -9.238 20.206 1.00 58.09 408 PRO A O 1
ATOM 3257 N N . THR A 1 409 ? 21.841 -10.551 18.395 1.00 53.41 409 THR A N 1
ATOM 3258 C CA . THR A 1 409 ? 22.303 -11.750 19.094 1.00 53.41 409 THR A CA 1
ATOM 3259 C C . THR A 1 409 ? 23.793 -11.569 19.364 1.00 53.41 409 THR A C 1
ATOM 3261 O O . THR A 1 409 ? 24.618 -11.781 18.475 1.00 53.41 409 THR A O 1
ATOM 3264 N N . SER A 1 410 ? 24.163 -11.127 20.565 1.00 47.88 410 SER A N 1
ATOM 3265 C CA . SER A 1 410 ? 25.550 -11.202 21.005 1.00 47.88 410 SER A CA 1
ATOM 3266 C C . SER A 1 410 ? 25.970 -12.674 20.997 1.00 47.88 410 SER A C 1
ATOM 3268 O O . SER A 1 410 ? 25.270 -13.540 21.522 1.00 47.88 410 SER A O 1
ATOM 3270 N N . SER A 1 411 ? 27.116 -12.975 20.383 1.00 47.88 411 SER A N 1
ATOM 3271 C CA . SER A 1 411 ? 27.656 -14.338 20.244 1.00 47.88 411 SER A CA 1
ATOM 3272 C C . SER A 1 411 ? 28.015 -15.007 21.583 1.00 47.88 411 SER A C 1
ATOM 3274 O O . SER A 1 411 ? 28.453 -16.153 21.599 1.00 47.88 411 SER A O 1
ATOM 3276 N N . ALA A 1 412 ? 27.792 -14.325 22.708 1.00 47.31 412 ALA A N 1
ATOM 3277 C CA . ALA A 1 412 ? 28.225 -14.718 24.041 1.00 47.31 412 ALA A CA 1
ATOM 3278 C C . ALA A 1 412 ? 27.266 -15.653 24.803 1.00 47.31 412 ALA A C 1
ATOM 3280 O O . ALA A 1 412 ? 27.563 -15.995 25.941 1.00 47.31 412 ALA A O 1
ATOM 3281 N N . ASN A 1 413 ? 26.118 -16.070 24.250 1.00 46.66 413 ASN A N 1
ATOM 3282 C CA . ASN A 1 413 ? 25.231 -16.980 24.990 1.00 46.66 413 ASN A CA 1
ATOM 3283 C C . ASN A 1 413 ? 24.452 -17.947 24.089 1.00 46.66 413 ASN A C 1
ATOM 3285 O O . ASN A 1 413 ? 23.246 -17.833 23.879 1.00 46.66 413 ASN A O 1
ATOM 3289 N N . ARG A 1 414 ? 25.174 -18.932 23.552 1.00 45.31 414 ARG A N 1
ATOM 3290 C CA . ARG A 1 414 ? 24.682 -19.974 22.635 1.00 45.31 414 ARG A CA 1
ATOM 3291 C C . ARG A 1 414 ? 23.986 -21.155 23.342 1.00 45.31 414 ARG A C 1
ATOM 3293 O O . ARG A 1 414 ? 23.982 -22.252 22.800 1.00 45.31 414 ARG A O 1
ATOM 3300 N N . GLY A 1 415 ? 23.449 -20.958 24.552 1.00 46.00 415 GLY A N 1
ATOM 3301 C CA . GLY A 1 415 ? 23.051 -22.069 25.433 1.00 46.00 415 GLY A CA 1
ATOM 3302 C C . GLY A 1 415 ? 21.682 -21.985 26.114 1.00 46.00 415 GLY A C 1
ATOM 3303 O O . GLY A 1 415 ? 21.339 -22.904 26.848 1.00 46.00 415 GLY A O 1
ATOM 3304 N N . ARG A 1 416 ? 20.878 -20.931 25.912 1.00 50.00 416 ARG A N 1
ATOM 3305 C CA . ARG A 1 416 ? 19.555 -20.826 26.557 1.00 50.00 416 ARG A CA 1
ATOM 3306 C C . ARG A 1 416 ? 18.472 -20.587 25.513 1.00 50.00 416 ARG A C 1
ATOM 3308 O O . ARG A 1 416 ? 18.506 -19.570 24.826 1.00 50.00 416 ARG A O 1
ATOM 3315 N N . LEU A 1 417 ? 17.529 -21.524 25.406 1.00 43.25 417 LEU A N 1
ATOM 3316 C CA . LEU A 1 417 ? 16.321 -21.395 24.591 1.00 43.25 417 LEU A CA 1
ATOM 3317 C C . LEU A 1 417 ? 15.518 -20.198 25.126 1.00 43.25 417 LEU A C 1
ATOM 3319 O O . LEU A 1 417 ? 14.871 -20.292 26.167 1.00 43.25 417 LEU A O 1
ATOM 3323 N N . ARG A 1 418 ? 15.656 -19.036 24.484 1.00 50.59 418 ARG A N 1
ATOM 3324 C CA . ARG A 1 418 ? 14.887 -17.832 24.819 1.00 50.59 418 ARG A CA 1
ATOM 3325 C C . ARG A 1 418 ? 13.587 -17.838 24.027 1.00 50.59 418 ARG A C 1
ATOM 3327 O O . ARG A 1 418 ? 13.590 -18.188 22.848 1.00 50.59 418 ARG A O 1
ATOM 3334 N N . SER A 1 419 ? 12.500 -17.425 24.672 1.00 48.59 419 SER A N 1
ATOM 3335 C CA . SER A 1 419 ? 11.237 -17.140 23.988 1.00 48.59 419 SER A CA 1
ATOM 3336 C C . SER A 1 419 ? 11.475 -16.062 22.922 1.00 48.59 419 SER A C 1
ATOM 3338 O O . SER A 1 419 ? 12.217 -15.110 23.171 1.00 48.59 419 SER A O 1
ATOM 3340 N N . MET A 1 420 ? 10.851 -16.171 21.741 1.00 50.56 420 MET A N 1
ATOM 3341 C CA . MET A 1 420 ? 10.995 -15.171 20.665 1.00 50.56 420 MET A CA 1
ATOM 3342 C C . MET A 1 420 ? 10.650 -13.741 21.119 1.00 50.56 420 MET A C 1
ATOM 3344 O O . MET A 1 420 ? 11.172 -12.777 20.558 1.00 50.56 420 MET A O 1
ATOM 3348 N N . THR A 1 421 ? 9.827 -13.596 22.162 1.00 51.47 421 THR A N 1
ATOM 3349 C CA . THR A 1 421 ? 9.459 -12.312 22.778 1.00 51.47 421 THR A CA 1
ATOM 3350 C C . THR A 1 421 ? 10.647 -11.566 23.396 1.00 51.47 421 THR A C 1
ATOM 3352 O O . THR A 1 421 ? 10.645 -10.338 23.420 1.00 51.47 421 THR A O 1
ATOM 3355 N N . ASP A 1 422 ? 11.699 -12.268 23.830 1.00 51.88 422 ASP A N 1
ATOM 3356 C CA . ASP A 1 422 ? 12.859 -11.667 24.515 1.00 51.88 422 ASP A CA 1
ATOM 3357 C C . ASP A 1 422 ? 13.874 -11.021 23.552 1.00 51.88 422 ASP A C 1
ATOM 3359 O O . ASP A 1 422 ? 14.853 -10.389 23.977 1.00 51.88 422 ASP A O 1
ATOM 3363 N N . ASN A 1 423 ? 13.645 -11.174 22.244 1.00 67.44 423 ASN A N 1
ATOM 3364 C CA . ASN A 1 423 ? 14.541 -10.720 21.185 1.00 67.44 423 ASN A CA 1
ATOM 3365 C C . ASN A 1 423 ? 14.213 -9.321 20.659 1.00 67.44 423 ASN A C 1
ATOM 3367 O O . ASN A 1 423 ? 14.928 -8.852 19.778 1.00 67.44 423 ASN A O 1
ATOM 3371 N N . PHE A 1 424 ? 13.185 -8.643 21.172 1.00 76.44 424 PHE A N 1
ATOM 3372 C CA . PHE A 1 424 ? 12.777 -7.330 20.673 1.00 76.44 424 PHE A CA 1
ATOM 3373 C C . PHE A 1 424 ? 12.905 -6.228 21.728 1.00 76.44 424 PHE A C 1
ATOM 3375 O O . PHE A 1 424 ? 12.691 -6.445 22.920 1.00 76.44 424 PHE A O 1
ATOM 3382 N N . THR A 1 425 ? 13.260 -5.025 21.283 1.00 76.69 425 THR A N 1
ATOM 3383 C CA . THR A 1 425 ? 13.255 -3.797 22.085 1.00 76.69 425 THR A CA 1
ATOM 3384 C C . THR A 1 425 ? 12.276 -2.805 21.491 1.00 76.69 425 THR A C 1
ATOM 3386 O O . THR A 1 425 ? 12.340 -2.505 20.299 1.00 76.69 425 THR A O 1
ATOM 3389 N N . GLN A 1 426 ? 11.390 -2.287 22.336 1.00 82.81 426 GLN A N 1
ATOM 3390 C CA . GLN A 1 426 ? 10.480 -1.208 21.978 1.00 82.81 426 GLN A CA 1
ATOM 3391 C C . GLN A 1 426 ? 11.161 0.130 22.254 1.00 82.81 426 GLN A C 1
ATOM 3393 O O . GLN A 1 426 ? 11.762 0.322 23.314 1.00 82.81 426 GLN A O 1
ATOM 3398 N N . SER A 1 427 ? 11.067 1.055 21.309 1.00 79.75 427 SER A N 1
ATOM 3399 C CA . SER A 1 427 ? 11.509 2.430 21.493 1.00 79.75 427 SER A CA 1
ATOM 3400 C C . SER A 1 427 ? 10.507 3.388 20.862 1.00 79.75 427 SER A C 1
ATOM 3402 O O . SER A 1 427 ? 9.877 3.092 19.847 1.00 79.75 427 SER A O 1
ATOM 3404 N N . PHE A 1 428 ? 10.345 4.551 21.480 1.00 78.00 428 PHE A N 1
ATOM 3405 C CA . PHE A 1 428 ? 9.633 5.660 20.859 1.00 78.00 428 PHE A CA 1
ATOM 3406 C C . PHE A 1 428 ? 10.611 6.419 19.968 1.00 78.00 428 PHE A C 1
ATOM 3408 O O . PHE A 1 428 ? 11.786 6.580 20.322 1.00 78.00 428 PHE A O 1
ATOM 3415 N N . GLN A 1 429 ? 10.142 6.890 18.812 1.00 70.75 429 GLN A N 1
ATOM 3416 C CA . GLN A 1 429 ? 10.955 7.770 17.981 1.00 70.75 429 GLN A CA 1
ATOM 3417 C C . GLN A 1 429 ? 11.275 9.037 18.784 1.00 70.75 429 GLN A C 1
ATOM 3419 O O . GLN A 1 429 ? 10.378 9.803 19.122 1.00 70.75 429 GLN A O 1
ATOM 3424 N N . LYS A 1 430 ? 12.556 9.240 19.119 1.00 58.94 430 LYS A N 1
ATOM 3425 C CA . LYS A 1 430 ? 13.008 10.442 19.827 1.00 58.94 430 LYS A CA 1
ATOM 3426 C C . LYS A 1 430 ? 12.834 11.644 18.902 1.00 58.94 430 LYS A C 1
ATOM 3428 O O . LYS A 1 430 ? 13.569 11.793 17.928 1.00 58.94 430 LYS A O 1
ATOM 3433 N N . THR A 1 431 ? 11.859 12.487 19.204 1.00 52.47 431 THR A N 1
ATOM 3434 C CA . THR A 1 431 ? 11.652 13.788 18.572 1.00 52.47 431 THR A CA 1
ATOM 3435 C C . THR A 1 431 ? 12.695 14.748 19.138 1.00 52.47 431 THR A C 1
ATOM 3437 O O . THR A 1 431 ? 12.522 15.298 20.222 1.00 52.47 431 THR A O 1
ATOM 3440 N N . ALA A 1 432 ? 13.828 14.914 18.456 1.00 42.53 432 ALA A N 1
ATOM 3441 C CA . ALA A 1 432 ? 14.672 16.071 18.728 1.00 42.53 432 ALA A CA 1
ATOM 3442 C C . ALA A 1 432 ? 14.018 17.278 18.031 1.00 42.53 432 ALA A C 1
ATOM 3444 O O . ALA A 1 432 ? 13.878 17.234 16.803 1.00 42.53 432 ALA A O 1
ATOM 3445 N N . PRO A 1 433 ? 13.582 18.326 18.755 1.00 43.00 433 PRO A N 1
ATOM 3446 C CA . PRO A 1 433 ? 13.133 19.550 18.109 1.00 43.00 433 PRO A CA 1
ATOM 3447 C C . PRO A 1 433 ? 14.300 20.123 17.299 1.00 43.00 433 PRO A C 1
ATOM 3449 O O . PRO A 1 433 ? 15.423 20.223 17.787 1.00 43.00 433 PRO A O 1
ATOM 3452 N N . PHE A 1 434 ? 14.039 20.479 16.041 1.00 47.47 434 PHE A N 1
ATOM 3453 C CA . PHE A 1 434 ? 15.068 20.933 15.095 1.00 47.47 434 PHE A CA 1
ATOM 3454 C C . PHE A 1 434 ? 15.668 22.308 15.467 1.00 47.47 434 PHE A C 1
ATOM 3456 O O . PHE A 1 434 ? 16.640 22.737 14.855 1.00 47.47 434 PHE A O 1
ATOM 3463 N N . PHE A 1 435 ? 15.120 22.971 16.492 1.00 39.12 435 PHE A N 1
ATOM 3464 C CA . PHE A 1 435 ? 15.658 24.181 17.106 1.00 39.12 435 PHE A CA 1
ATOM 3465 C C . PHE A 1 435 ? 15.524 24.104 18.633 1.00 39.12 435 PHE A C 1
ATOM 3467 O O . PHE A 1 435 ? 14.470 24.398 19.190 1.00 39.12 435 PHE A O 1
ATOM 3474 N N . THR A 1 436 ? 16.602 23.745 19.322 1.00 33.41 436 THR A N 1
ATOM 3475 C CA . THR A 1 436 ? 16.868 24.263 20.669 1.00 33.41 436 THR A CA 1
ATOM 3476 C C . THR A 1 436 ? 17.743 25.495 20.488 1.00 33.41 436 THR A C 1
ATOM 3478 O O . THR A 1 436 ? 18.932 25.364 20.205 1.00 33.41 436 THR A O 1
ATOM 3481 N N . TRP A 1 437 ? 17.148 26.685 20.564 1.00 36.09 437 TRP A N 1
ATOM 3482 C CA . TRP A 1 437 ? 17.917 27.912 20.762 1.00 36.09 437 TRP A CA 1
ATOM 3483 C C . TRP A 1 437 ? 18.513 27.848 22.176 1.00 36.09 437 TRP A C 1
ATOM 3485 O O . TRP A 1 437 ? 17.761 27.736 23.146 1.00 36.09 437 TRP A O 1
ATOM 3495 N N . CYS A 1 438 ? 19.842 27.849 22.269 1.00 35.38 438 CYS A N 1
ATOM 3496 C CA . CYS A 1 438 ? 20.572 28.291 23.454 1.00 35.38 438 CYS A CA 1
ATOM 3497 C C . CYS A 1 438 ? 21.047 29.715 23.201 1.00 35.38 438 CYS A C 1
ATOM 3499 O O . CYS A 1 438 ? 21.476 29.972 22.050 1.00 35.38 438 CYS A O 1
#